Protein 5JGK (pdb70)

Structure (mmCIF, N/CA/C/O backbone):
data_5JGK
#
_entry.id   5JGK
#
_cell.length_a   48.748
_cell.length_b   109.301
_cell.length_c   59.856
_cell.angle_alpha   90.000
_cell.angle_beta   112.250
_cell.angle_gamma   90.000
#
_symmetry.space_group_name_H-M   'P 1 21 1'
#
loop_
_entity.id
_entity.type
_entity.pdbx_description
1 polymer 'UbiE/COQ5 family methyltransferase, putative'
2 non-polymer S-ADENOSYL-L-HOMOCYSTEINE
3 non-polymer 'SULFATE ION'
4 water water
#
loop_
_atom_site.group_PDB
_atom_site.id
_atom_site.type_symbol
_atom_site.label_atom_id
_atom_site.label_alt_id
_atom_site.label_comp_id
_atom_site.label_asym_id
_atom_site.label_entity_id
_atom_site.label_seq_id
_atom_site.pdbx_PDB_ins_code
_atom_site.Cartn_x
_atom_site.Cartn_y
_atom_site.Cartn_z
_atom_site.occupancy
_atom_site.B_iso_or_equiv
_atom_site.auth_seq_id
_atom_site.auth_comp_id
_atom_site.auth_asym_id
_atom_site.auth_atom_id
_atom_site.pdbx_PDB_model_num
ATOM 1 N N . ILE A 1 9 ? 22.871 45.803 -4.539 1.00 33.24 7 ILE A N 1
ATOM 2 C CA . ILE A 1 9 ? 22.088 44.898 -3.699 1.00 31.33 7 ILE A CA 1
ATOM 3 C C . ILE A 1 9 ? 21.535 43.751 -4.541 1.00 28.46 7 ILE A C 1
ATOM 4 O O . ILE A 1 9 ? 20.944 43.982 -5.597 1.00 29.89 7 ILE A O 1
ATOM 19 N N . GLN A 1 10 ? 21.705 42.519 -4.065 1.00 27.31 8 GLN A N 1
ATOM 20 C CA . GLN A 1 10 ? 21.242 41.343 -4.789 1.00 27.86 8 GLN A CA 1
ATOM 21 C C . GLN A 1 10 ? 19.859 40.896 -4.322 1.00 27.41 8 GLN A C 1
ATOM 22 O O . GLN A 1 10 ? 19.469 41.096 -3.171 1.00 29.76 8 GLN A O 1
ATOM 36 N N . ASN A 1 11 ? 19.122 40.281 -5.244 1.00 25.56 9 ASN A N 1
ATOM 37 C CA . ASN A 1 11 ? 17.922 39.520 -4.924 1.00 23.85 9 ASN A CA 1
ATOM 38 C C . ASN A 1 11 ? 18.320 38.056 -4.750 1.00 23.25 9 ASN A C 1
ATOM 39 O O . ASN A 1 11 ? 19.018 37.489 -5.601 1.00 23.48 9 ASN A O 1
ATOM 50 N N . MET A 1 12 ? 17.886 37.458 -3.634 1.00 23.30 10 MET A N 1
ATOM 51 C CA . MET A 1 12 ? 18.255 36.082 -3.293 1.00 23.12 10 MET A CA 1
ATOM 52 C C . MET A 1 12 ? 18.012 35.121 -4.454 1.00 21.94 10 MET A C 1
ATOM 53 O O . MET A 1 12 ? 18.842 34.252 -4.744 1.00 22.46 10 MET A O 1
ATOM 67 N N . PHE A 1 13 ? 16.883 35.268 -5.133 1.00 19.65 11 PHE A N 1
ATOM 68 C CA . PHE A 1 13 ? 16.489 34.329 -6.165 1.00 19.84 11 PHE A CA 1
ATOM 69 C C . PHE A 1 13 ? 17.359 34.414 -7.404 1.00 21.30 11 PHE A C 1
ATOM 70 O O . PHE A 1 13 ? 17.289 33.511 -8.246 1.00 21.76 11 PHE A O 1
ATOM 87 N N . GLN A 1 14 ? 18.185 35.449 -7.529 1.00 22.89 12 GLN A N 1
ATOM 88 C CA . GLN A 1 14 ? 19.032 35.609 -8.695 1.00 25.03 12 GLN A CA 1
ATOM 89 C C . GLN A 1 14 ? 20.464 35.159 -8.455 1.00 27.05 12 GLN A C 1
ATOM 90 O O . GLN A 1 14 ? 21.248 35.120 -9.407 1.00 31.19 12 GLN A O 1
ATOM 104 N N . THR A 1 15 ? 20.810 34.791 -7.224 1.00 27.50 13 THR A N 1
ATOM 105 C CA A THR A 1 15 ? 22.164 34.367 -6.909 0.49 30.10 13 THR A CA 1
ATOM 106 C CA B THR A 1 15 ? 22.167 34.367 -6.913 0.51 29.06 13 THR A CA 1
ATOM 107 C C . THR A 1 15 ? 22.396 32.942 -7.397 1.00 30.27 13 THR A C 1
ATOM 108 O O . THR A 1 15 ? 21.505 32.090 -7.319 1.00 31.18 13 THR A O 1
ATOM 127 N N . LYS A 1 16 ? 23.601 32.693 -7.915 1.00 33.16 14 LYS A N 1
ATOM 128 C CA . LYS A 1 16 ? 23.946 31.359 -8.395 1.00 33.88 14 LYS A CA 1
ATOM 129 C C . LYS A 1 16 ? 23.883 30.341 -7.264 1.00 33.28 14 LYS A C 1
ATOM 130 O O . LYS A 1 16 ? 23.404 29.218 -7.454 1.00 34.93 14 LYS A O 1
ATOM 134 N N . SER A 1 17 ? 24.340 30.723 -6.070 1.00 33.85 15 SER A N 1
ATOM 135 C CA . SER A 1 17 ? 24.321 29.798 -4.941 1.00 34.18 15 SER A CA 1
ATOM 136 C C . SER A 1 17 ? 22.908 29.296 -4.656 1.00 31.74 15 SER A C 1
ATOM 137 O O . SER A 1 17 ? 22.709 28.115 -4.349 1.00 32.60 15 SER A O 1
ATOM 141 N N . PHE A 1 18 ? 21.915 30.180 -4.749 1.00 28.04 16 PHE A N 1
ATOM 142 C CA . PHE A 1 18 ? 20.538 29.790 -4.464 1.00 25.33 16 PHE A CA 1
ATOM 143 C C . PHE A 1 18 ? 19.982 28.908 -5.576 1.00 24.60 16 PHE A C 1
ATOM 144 O O . PHE A 1 18 ? 19.422 27.833 -5.321 1.00 25.73 16 PHE A O 1
ATOM 161 N N . VAL A 1 19 ? 20.119 29.355 -6.820 1.00 24.94 17 VAL A N 1
ATOM 162 C CA . VAL A 1 19 ? 19.582 28.596 -7.945 1.00 26.28 17 VAL A CA 1
ATOM 163 C C . VAL A 1 19 ? 20.188 27.198 -7.984 1.00 24.94 17 VAL A C 1
ATOM 164 O O . VAL A 1 19 ? 19.500 26.211 -8.277 1.00 26.11 17 VAL A O 1
ATOM 177 N N . ASP A 1 20 ? 21.476 27.086 -7.659 1.00 26.43 18 ASP A N 1
ATOM 178 C CA . ASP A 1 20 ? 22.166 25.804 -7.771 1.00 28.92 18 ASP A CA 1
ATOM 179 C C . ASP A 1 20 ? 21.674 24.790 -6.748 1.00 29.17 18 ASP A C 1
ATOM 180 O O . ASP A 1 20 ? 21.775 23.583 -6.984 1.00 31.32 18 ASP A O 1
ATOM 189 N N . ARG A 1 21 ? 21.161 25.242 -5.609 1.00 25.40 19 ARG A N 1
ATOM 190 C CA . ARG A 1 21 ? 20.598 24.329 -4.625 1.00 24.22 19 ARG A CA 1
ATOM 191 C C . ARG A 1 21 ? 19.107 24.127 -4.800 1.00 22.50 19 ARG A C 1
ATOM 192 O O . ARG A 1 21 ? 18.537 23.259 -4.133 1.00 22.69 19 ARG A O 1
ATOM 213 N N . TYR A 1 22 ? 18.461 24.896 -5.679 1.00 22.33 20 TYR A N 1
ATOM 214 C CA . TYR A 1 22 ? 17.012 24.853 -5.738 1.00 21.40 20 TYR A CA 1
ATOM 215 C C . TYR A 1 22 ? 16.499 23.493 -6.178 1.00 21.46 20 TYR A C 1
ATOM 216 O O . TYR A 1 22 ? 15.378 23.132 -5.828 1.00 22.25 20 TYR A O 1
ATOM 234 N N . LYS A 1 23 ? 17.296 22.707 -6.900 1.00 21.91 21 LYS A N 1
ATOM 235 C CA . LYS A 1 23 ? 16.816 21.380 -7.260 1.00 22.41 21 LYS A CA 1
ATOM 236 C C . LYS A 1 23 ? 16.498 20.552 -6.025 1.00 21.18 21 LYS A C 1
ATOM 237 O O . LYS A 1 23 ? 15.596 19.710 -6.063 1.00 23.32 21 LYS A O 1
ATOM 256 N N . TYR A 1 24 ? 17.207 20.776 -4.914 1.00 19.85 22 TYR A N 1
ATOM 257 C CA . TYR A 1 24 ? 16.862 20.052 -3.689 1.00 19.53 22 TYR A CA 1
ATOM 258 C C . TYR A 1 24 ? 15.571 20.589 -3.088 1.00 19.96 22 TYR A C 1
ATOM 259 O O . TYR A 1 24 ? 14.717 19.815 -2.640 1.00 20.40 22 TYR A O 1
ATOM 277 N N . THR A 1 25 ? 15.386 21.906 -3.128 1.00 19.37 23 THR A N 1
ATOM 278 C CA . THR A 1 25 ? 14.162 22.509 -2.608 1.00 20.99 23 THR A CA 1
ATOM 279 C C . THR A 1 25 ? 12.953 22.154 -3.458 1.00 17.85 23 THR A C 1
ATOM 280 O O . THR A 1 25 ? 11.841 22.050 -2.931 1.00 18.64 23 THR A O 1
ATOM 291 N N . GLU A 1 26 ? 13.150 21.924 -4.755 1.00 17.83 24 GLU A N 1
ATOM 292 C CA . GLU A 1 26 ? 12.057 21.474 -5.600 1.00 17.26 24 GLU A CA 1
ATOM 293 C C . GLU A 1 26 ? 11.539 20.116 -5.161 1.00 17.07 24 GLU A C 1
ATOM 294 O O . GLU A 1 26 ? 10.414 19.761 -5.502 1.00 17.95 24 GLU A O 1
ATOM 306 N N . LYS A 1 27 ? 12.317 19.351 -4.390 1.00 18.31 25 LYS A N 1
ATOM 307 C CA . LYS A 1 27 ? 11.753 18.135 -3.813 1.00 21.22 25 LYS A CA 1
ATOM 308 C C . LYS A 1 27 ? 10.582 18.463 -2.895 1.00 19.86 25 LYS A C 1
ATOM 309 O O . LYS A 1 27 ? 9.685 17.634 -2.718 1.00 23.06 25 LYS A O 1
ATOM 328 N N . LEU A 1 28 ? 10.565 19.671 -2.318 1.00 17.36 26 LEU A N 1
ATOM 329 C CA . LEU A 1 28 ? 9.486 20.129 -1.448 1.00 16.85 26 LEU A CA 1
ATOM 330 C C . LEU A 1 28 ? 8.355 20.778 -2.247 1.00 15.43 26 LEU A C 1
ATOM 331 O O . LEU A 1 28 ? 7.193 20.406 -2.093 1.00 16.40 26 LEU A O 1
ATOM 347 N N . THR A 1 29 ? 8.659 21.773 -3.081 1.00 15.72 27 THR A N 1
ATOM 348 C CA . THR A 1 29 ? 7.596 22.389 -3.871 1.00 15.38 27 THR A CA 1
ATOM 349 C C . THR A 1 29 ? 7.010 21.407 -4.867 1.00 14.58 27 THR A C 1
ATOM 350 O O . THR A 1 29 ? 5.815 21.478 -5.182 1.00 14.78 27 THR A O 1
ATOM 361 N N . GLY A 1 30 ? 7.835 20.495 -5.384 1.00 15.08 28 GLY A N 1
ATOM 362 C CA . GLY A 1 30 ? 7.366 19.536 -6.352 1.00 16.01 28 GLY A CA 1
ATOM 363 C C . GLY A 1 30 ? 6.350 18.573 -5.791 1.00 16.78 28 GLY A C 1
ATOM 364 O O . GLY A 1 30 ? 5.640 17.922 -6.564 1.00 19.79 28 GLY A O 1
ATOM 368 N N . LEU A 1 31 ? 6.250 18.484 -4.460 1.00 17.02 29 LEU A N 1
ATOM 369 C CA . LEU A 1 31 ? 5.217 17.664 -3.842 1.00 17.00 29 LEU A CA 1
ATOM 370 C C . LEU A 1 31 ? 3.829 18.058 -4.296 1.00 15.96 29 LEU A C 1
ATOM 371 O O . LEU A 1 31 ? 2.908 17.241 -4.205 1.00 17.69 29 LEU A O 1
ATOM 387 N N . TYR A 1 32 ? 3.661 19.282 -4.780 1.00 12.83 30 TYR A N 1
ATOM 388 C CA . TYR A 1 32 ? 2.348 19.819 -5.109 1.00 11.66 30 TYR A CA 1
ATOM 389 C C . TYR A 1 32 ? 2.208 20.232 -6.567 1.00 10.56 30 TYR A C 1
ATOM 390 O O . TYR A 1 32 ? 1.193 20.818 -6.932 1.00 11.27 30 TYR A O 1
ATOM 408 N N . ALA A 1 33 ? 3.194 19.942 -7.417 1.00 11.46 31 ALA A N 1
ATOM 409 C CA . ALA A 1 33 ? 3.075 20.335 -8.812 1.00 11.14 31 ALA A CA 1
ATOM 410 C C . ALA A 1 33 ? 1.991 19.520 -9.510 1.00 11.51 31 ALA A C 1
ATOM 411 O O . ALA A 1 33 ? 1.177 20.067 -10.263 1.00 11.66 31 ALA A O 1
ATOM 418 N N . GLN A 1 34 ? 1.972 18.202 -9.287 1.00 10.85 32 GLN A N 1
ATOM 419 C CA . GLN A 1 34 ? 0.899 17.387 -9.846 1.00 11.25 32 GLN A CA 1
ATOM 420 C C . GLN A 1 34 ? -0.451 17.803 -9.287 1.00 10.56 32 GLN A C 1
ATOM 421 O O . GLN A 1 34 ? -1.433 17.895 -10.030 1.00 11.86 32 GLN A O 1
ATOM 435 N N . THR A 1 35 ? -0.510 18.079 -7.983 1.00 10.62 33 THR A N 1
ATOM 436 C CA . THR A 1 35 ? -1.752 18.517 -7.361 1.00 10.30 33 THR A CA 1
ATOM 437 C C . THR A 1 35 ? -2.287 19.749 -8.068 1.00 10.27 33 THR A C 1
ATOM 438 O O . THR A 1 35 ? -3.469 19.827 -8.405 1.00 11.49 33 THR A O 1
ATOM 449 N N . LEU A 1 36 ? -1.425 20.747 -8.276 1.00 10.85 34 LEU A N 1
ATOM 450 C CA . LEU A 1 36 ? -1.886 22.016 -8.823 1.00 10.64 34 LEU A CA 1
ATOM 451 C C . LEU A 1 36 ? -2.367 21.839 -10.260 1.00 11.28 34 LEU A C 1
ATOM 452 O O . LEU A 1 36 ? -3.424 22.359 -10.652 1.00 12.08 34 LEU A O 1
ATOM 468 N N . VAL A 1 37 ? -1.611 21.102 -11.062 1.00 11.15 35 VAL A N 1
ATOM 469 C CA . VAL A 1 37 ? -2.008 20.890 -12.450 1.00 11.54 35 VAL A CA 1
ATOM 470 C C . VAL A 1 37 ? -3.324 20.129 -12.509 1.00 11.81 35 VAL A C 1
ATOM 471 O O . VAL A 1 37 ? -4.242 20.500 -13.247 1.00 13.38 35 VAL A O 1
ATOM 484 N N . ASP A 1 38 ? -3.448 19.055 -11.725 1.00 11.88 36 ASP A N 1
ATOM 485 C CA . ASP A 1 38 ? -4.676 18.268 -11.795 1.00 13.15 36 ASP A CA 1
ATOM 486 C C . ASP A 1 38 ? -5.881 19.038 -11.245 1.00 13.86 36 ASP A C 1
ATOM 487 O O . ASP A 1 38 ? -6.961 19.006 -11.839 1.00 16.01 36 ASP A O 1
ATOM 496 N N . TYR A 1 39 ? -5.713 19.794 -10.155 1.00 12.49 37 TYR A N 1
ATOM 497 C CA . TYR A 1 39 ? -6.859 20.516 -9.600 1.00 12.99 37 TYR A CA 1
ATOM 498 C C . TYR A 1 39 ? -7.300 21.662 -10.511 1.00 13.99 37 TYR A C 1
ATOM 499 O O . TYR A 1 39 ? -8.448 22.109 -10.427 1.00 17.30 37 TYR A O 1
ATOM 517 N N . SER A 1 40 ? -6.399 22.189 -11.342 1.00 13.92 38 SER A N 1
ATOM 518 C CA . SER A 1 40 ? -6.741 23.312 -12.215 1.00 14.12 38 SER A CA 1
ATOM 519 C C . SER A 1 40 ? -7.734 22.930 -13.300 1.00 15.45 38 SER A C 1
ATOM 520 O O . SER A 1 40 ? -8.401 23.819 -13.841 1.00 18.45 38 SER A O 1
ATOM 528 N N . GLY A 1 41 ? -7.839 21.643 -13.636 1.00 16.91 39 GLY A N 1
ATOM 529 C CA . GLY A 1 41 ? -8.674 21.188 -14.726 1.00 19.31 39 GLY A CA 1
ATOM 530 C C . GLY A 1 41 ? -8.072 21.346 -16.101 1.00 19.72 39 GLY A C 1
ATOM 531 O O . GLY A 1 41 ? -8.739 21.030 -17.087 1.00 21.77 39 GLY A O 1
ATOM 535 N N . VAL A 1 42 ? -6.819 21.786 -16.202 1.00 18.37 40 VAL A N 1
ATOM 536 C CA . VAL A 1 42 ? -6.219 22.083 -17.501 1.00 18.32 40 VAL A CA 1
ATOM 537 C C . VAL A 1 42 ? -6.214 20.874 -18.421 1.00 20.83 40 VAL A C 1
ATOM 538 O O . VAL A 1 42 ? -6.308 21.028 -19.642 1.00 23.47 40 VAL A O 1
ATOM 551 N N . ALA A 1 43 ? -6.129 19.664 -17.872 1.00 21.33 41 ALA A N 1
ATOM 552 C CA . ALA A 1 43 ? -6.136 18.461 -18.697 1.00 24.57 41 ALA A CA 1
ATOM 553 C C . ALA A 1 43 ? -7.527 18.051 -19.163 1.00 27.72 41 ALA A C 1
ATOM 554 O O . ALA A 1 43 ? -7.634 17.163 -20.019 1.00 33.29 41 ALA A O 1
ATOM 561 N N . ASN A 1 44 ? -8.585 18.646 -18.613 1.00 29.32 42 ASN A N 1
ATOM 562 C CA . ASN A 1 44 ? -9.958 18.275 -18.929 1.00 33.92 42 ASN A CA 1
ATOM 563 C C . ASN A 1 44 ? -10.774 19.422 -19.508 1.00 34.66 42 ASN A C 1
ATOM 564 O O . ASN A 1 44 ? -11.939 19.215 -19.867 1.00 38.39 42 ASN A O 1
ATOM 575 N N . THR A 1 45 ? -10.195 20.608 -19.635 1.00 35.00 43 THR A N 1
ATOM 576 C CA . THR A 1 45 ? -10.958 21.822 -19.886 1.00 36.07 43 THR A CA 1
ATOM 577 C C . THR A 1 45 ? -11.521 21.862 -21.304 1.00 38.40 43 THR A C 1
ATOM 578 O O . THR A 1 45 ? -11.068 21.157 -22.212 1.00 39.07 43 THR A O 1
ATOM 589 N N . SER A 1 46 ? -12.537 22.711 -21.476 1.00 38.42 44 SER A N 1
ATOM 590 C CA . SER A 1 46 ? -13.098 23.032 -22.781 1.00 40.08 44 SER A CA 1
ATOM 591 C C . SER A 1 46 ? -12.448 24.252 -23.421 1.00 39.44 44 SER A C 1
ATOM 592 O O . SER A 1 46 ? -12.724 24.533 -24.593 1.00 37.85 44 SER A O 1
ATOM 596 N N . GLN A 1 47 ? -11.617 24.991 -22.686 1.00 38.71 45 GLN A N 1
ATOM 597 C CA . GLN A 1 47 ? -10.846 26.069 -23.292 1.00 37.13 45 GLN A CA 1
ATOM 598 C C . GLN A 1 47 ? -9.877 25.481 -24.312 1.00 38.00 45 GLN A C 1
ATOM 599 O O . GLN A 1 47 ? -9.147 24.530 -24.018 1.00 39.77 45 GLN A O 1
ATOM 613 N N . LYS A 1 48 ? -9.866 26.047 -25.514 1.00 37.44 46 LYS A N 1
ATOM 614 C CA . LYS A 1 48 ? -8.934 25.602 -26.547 1.00 36.43 46 LYS A CA 1
ATOM 615 C C . LYS A 1 48 ? -8.671 26.746 -27.524 1.00 33.96 46 LYS A C 1
ATOM 616 O O . LYS A 1 48 ? -9.588 27.509 -27.840 1.00 34.98 46 LYS A O 1
ATOM 620 N N . PRO A 1 49 ? -7.411 26.919 -27.962 1.00 29.67 47 PRO A N 1
ATOM 621 C CA . PRO A 1 49 ? -6.188 26.254 -27.505 1.00 27.62 47 PRO A CA 1
ATOM 622 C C . PRO A 1 49 ? -5.798 26.729 -26.112 1.00 24.86 47 PRO A C 1
ATOM 623 O O . PRO A 1 49 ? -6.269 27.761 -25.633 1.00 26.36 47 PRO A O 1
ATOM 634 N N . LEU A 1 50 ? -4.940 25.958 -25.461 1.00 22.95 48 LEU A N 1
ATOM 635 C CA . LEU A 1 50 ? -4.449 26.331 -24.147 1.00 22.24 48 LEU A CA 1
ATOM 636 C C . LEU A 1 50 ? -3.344 27.364 -24.303 1.00 23.40 48 LEU A C 1
ATOM 637 O O . LEU A 1 50 ? -2.415 27.178 -25.093 1.00 26.86 48 LEU A O 1
ATOM 653 N N . ILE A 1 51 ? -3.425 28.436 -23.523 1.00 20.08 49 ILE A N 1
ATOM 654 C CA . ILE A 1 51 ? -2.398 29.475 -23.493 1.00 19.32 49 ILE A CA 1
ATOM 655 C C . ILE A 1 51 ? -2.040 29.640 -22.026 1.00 18.37 49 ILE A C 1
ATOM 656 O O . ILE A 1 51 ? -2.835 30.177 -21.248 1.00 18.68 49 ILE A O 1
ATOM 672 N N . VAL A 1 52 ? -0.866 29.151 -21.639 1.00 18.50 50 VAL A N 1
ATOM 673 C CA . VAL A 1 52 ? -0.562 28.882 -20.237 1.00 16.94 50 VAL A CA 1
ATOM 674 C C . VAL A 1 52 ? 0.669 29.667 -19.813 1.00 15.73 50 VAL A C 1
ATOM 675 O O . VAL A 1 52 ? 1.686 29.668 -20.517 1.00 17.69 50 VAL A O 1
ATOM 688 N N . LEU A 1 53 ? 0.583 30.296 -18.639 1.00 15.60 51 LEU A N 1
ATOM 689 C CA . LEU A 1 53 ? 1.721 30.917 -17.976 1.00 15.44 51 LEU A CA 1
ATOM 690 C C . LEU A 1 53 ? 2.026 30.133 -16.703 1.00 15.43 51 LEU A C 1
ATOM 691 O O . LEU A 1 53 ? 1.154 29.979 -15.835 1.00 14.40 51 LEU A O 1
ATOM 707 N N . ASP A 1 54 ? 3.256 29.632 -16.604 1.00 14.41 52 ASP A N 1
ATOM 708 C CA . ASP A 1 54 ? 3.836 29.150 -15.348 1.00 13.90 52 ASP A CA 1
ATOM 709 C C . ASP A 1 54 ? 4.567 30.362 -14.764 1.00 14.33 52 ASP A C 1
ATOM 710 O O . ASP A 1 54 ? 5.678 30.692 -15.177 1.00 15.78 52 ASP A O 1
ATOM 719 N N . ASN A 1 55 ? 3.906 31.051 -13.835 1.00 13.54 53 ASN A N 1
ATOM 720 C CA . ASN A 1 55 ? 4.334 32.345 -13.306 1.00 14.07 53 ASN A CA 1
ATOM 721 C C . ASN A 1 55 ? 5.168 32.077 -12.059 1.00 13.17 53 ASN A C 1
ATOM 722 O O . ASN A 1 55 ? 4.749 31.318 -11.196 1.00 14.79 53 ASN A O 1
ATOM 733 N N . ALA A 1 56 ? 6.367 32.636 -12.001 1.00 13.60 54 ALA A N 1
ATOM 734 C CA . ALA A 1 56 ? 7.329 32.337 -10.949 1.00 14.03 54 ALA A CA 1
ATOM 735 C C . ALA A 1 56 ? 7.680 30.855 -11.014 1.00 14.48 54 ALA A C 1
ATOM 736 O O . ALA A 1 56 ? 7.639 30.132 -10.022 1.00 13.64 54 ALA A O 1
ATOM 743 N N . CYS A 1 57 ? 8.060 30.423 -12.213 1.00 13.58 55 CYS A N 1
ATOM 744 C CA . CYS A 1 57 ? 8.171 29.009 -12.537 1.00 13.25 55 CYS A CA 1
ATOM 745 C C . CYS A 1 57 ? 9.345 28.312 -11.873 1.00 12.59 55 CYS A C 1
ATOM 746 O O . CYS A 1 57 ? 9.357 27.078 -11.841 1.00 12.86 55 CYS A O 1
ATOM 754 N N . GLY A 1 58 ? 10.320 29.042 -11.358 1.00 14.61 56 GLY A N 1
ATOM 755 C CA . GLY A 1 58 ? 11.444 28.402 -10.697 1.00 14.76 56 GLY A CA 1
ATOM 756 C C . GLY A 1 58 ? 12.284 27.662 -11.709 1.00 15.17 56 GLY A C 1
ATOM 757 O O . GLY A 1 58 ? 12.716 28.235 -12.712 1.00 16.63 56 GLY A O 1
ATOM 761 N N . ILE A 1 59 ? 12.553 26.388 -11.441 1.00 14.56 57 ILE A N 1
ATOM 762 C CA . ILE A 1 59 ? 13.256 25.545 -12.390 1.00 15.50 57 ILE A CA 1
ATOM 763 C C . ILE A 1 59 ? 12.283 24.673 -13.182 1.00 16.01 57 ILE A C 1
ATOM 764 O O . ILE A 1 59 ? 12.701 23.752 -13.874 1.00 17.24 57 ILE A O 1
ATOM 780 N N . GLY A 1 60 ? 10.997 24.996 -13.133 1.00 15.49 58 GLY A N 1
ATOM 781 C CA . GLY A 1 60 ? 10.026 24.444 -14.040 1.00 15.01 58 GLY A CA 1
ATOM 782 C C . GLY A 1 60 ? 9.147 23.342 -13.504 1.00 14.52 58 GLY A C 1
ATOM 783 O O . GLY A 1 60 ? 8.661 22.542 -14.294 1.00 15.70 58 GLY A O 1
ATOM 787 N N . ALA A 1 61 ? 8.892 23.292 -12.201 1.00 13.93 59 ALA A N 1
ATOM 788 C CA . ALA A 1 61 ? 8.129 22.173 -11.647 1.00 14.69 59 ALA A CA 1
ATOM 789 C C . ALA A 1 61 ? 6.769 22.002 -12.329 1.00 13.62 59 ALA A C 1
ATOM 790 O O . ALA A 1 61 ? 6.385 20.894 -12.718 1.00 13.88 59 ALA A O 1
ATOM 797 N N . VAL A 1 62 ? 5.995 23.073 -12.427 1.00 13.13 60 VAL A N 1
ATOM 798 C CA . VAL A 1 62 ? 4.666 22.977 -13.024 1.00 12.88 60 VAL A CA 1
ATOM 799 C C . VAL A 1 62 ? 4.759 22.705 -14.518 1.00 12.94 60 VAL A C 1
ATOM 800 O O . VAL A 1 62 ? 4.035 21.856 -15.059 1.00 13.36 60 VAL A O 1
ATOM 813 N N . SER A 1 63 ? 5.640 23.430 -15.210 1.00 12.44 61 SER A N 1
ATOM 814 C CA . SER A 1 63 ? 5.799 23.235 -16.641 1.00 13.07 61 SER A CA 1
ATOM 815 C C . SER A 1 63 ? 6.151 21.790 -16.962 1.00 13.55 61 SER A C 1
ATOM 816 O O . SER A 1 63 ? 5.673 21.233 -17.953 1.00 14.59 61 SER A O 1
ATOM 824 N N . SER A 1 64 ? 7.006 21.173 -16.151 1.00 13.77 62 SER A N 1
ATOM 825 C CA . SER A 1 64 ? 7.371 19.783 -16.388 1.00 13.76 62 SER A CA 1
ATOM 826 C C . SER A 1 64 ? 6.153 18.876 -16.267 1.00 13.86 62 SER A C 1
ATOM 827 O O . SER A 1 64 ? 5.917 18.014 -17.119 1.00 15.64 62 SER A O 1
ATOM 835 N N . VAL A 1 65 ? 5.370 19.048 -15.204 1.00 13.13 63 VAL A N 1
ATOM 836 C CA . VAL A 1 65 ? 4.150 18.257 -15.043 1.00 13.83 63 VAL A CA 1
ATOM 837 C C . VAL A 1 65 ? 3.195 18.496 -16.208 1.00 14.67 63 VAL A C 1
ATOM 838 O O . VAL A 1 65 ? 2.613 17.543 -16.743 1.00 15.13 63 VAL A O 1
ATOM 851 N N . LEU A 1 66 ? 3.014 19.762 -16.621 1.00 13.08 64 LEU A N 1
ATOM 852 C CA . LEU A 1 66 ? 2.106 20.032 -17.734 1.00 14.36 64 LEU A CA 1
ATOM 853 C C . LEU A 1 66 ? 2.526 19.272 -18.983 1.00 15.87 64 LEU A C 1
ATOM 854 O O . LEU A 1 66 ? 1.694 18.663 -19.664 1.00 16.22 64 LEU A O 1
ATOM 870 N N . ASN A 1 67 ? 3.824 19.269 -19.285 1.00 16.16 65 ASN A N 1
ATOM 871 C CA . ASN A 1 67 ? 4.290 18.591 -20.477 1.00 19.11 65 ASN A CA 1
ATOM 872 C C . ASN A 1 67 ? 4.152 17.078 -20.386 1.00 18.54 65 ASN A C 1
ATOM 873 O O . ASN A 1 67 ? 4.087 16.422 -21.426 1.00 21.01 65 ASN A O 1
ATOM 884 N N . HIS A 1 68 ? 4.087 16.505 -19.184 1.00 18.12 66 HIS A N 1
ATOM 885 C CA A HIS A 1 68 ? 3.898 15.067 -19.035 0.44 20.04 66 HIS A CA 1
ATOM 886 C CA B HIS A 1 68 ? 3.896 15.068 -19.038 0.56 19.27 66 HIS A CA 1
ATOM 887 C C . HIS A 1 68 ? 2.436 14.674 -18.874 1.00 21.82 66 HIS A C 1
ATOM 888 O O . HIS A 1 68 ? 2.098 13.504 -19.073 1.00 28.21 66 HIS A O 1
ATOM 913 N N . THR A 1 69 ? 1.569 15.613 -18.531 1.00 21.83 67 THR A N 1
ATOM 914 C CA . THR A 1 69 ? 0.172 15.335 -18.243 1.00 24.81 67 THR A CA 1
ATOM 915 C C . THR A 1 69 ? -0.757 15.635 -19.412 1.00 29.39 67 THR A C 1
ATOM 916 O O . THR A 1 69 ? -1.756 14.932 -19.584 1.00 32.59 67 THR A O 1
ATOM 927 N N . LEU A 1 70 ? -0.443 16.637 -20.233 1.00 28.90 68 LEU A N 1
ATOM 928 C CA . LEU A 1 70 ? -1.341 17.065 -21.302 1.00 28.85 68 LEU A CA 1
ATOM 929 C C . LEU A 1 70 ? -1.282 16.146 -22.528 1.00 34.33 68 LEU A C 1
ATOM 930 O O . LEU A 1 70 ? -0.230 15.603 -22.875 1.00 37.12 68 LEU A O 1
ATOM 946 N N . GLN A 1 71 ? -2.426 16.019 -23.211 1.00 36.85 69 GLN A N 1
ATOM 947 C CA . GLN A 1 71 ? -2.512 15.242 -24.447 1.00 36.14 69 GLN A CA 1
ATOM 948 C C . GLN A 1 71 ? -1.615 15.824 -25.541 1.00 35.43 69 GLN A C 1
ATOM 949 O O . GLN A 1 71 ? -1.423 17.036 -25.642 1.00 34.36 69 GLN A O 1
ATOM 963 N N . ASP A 1 72 ? -1.116 14.947 -26.420 1.00 37.84 70 ASP A N 1
ATOM 964 C CA . ASP A 1 72 ? -0.301 15.415 -27.542 1.00 36.17 70 ASP A CA 1
ATOM 965 C C . ASP A 1 72 ? -1.077 16.383 -28.428 1.00 35.00 70 ASP A C 1
ATOM 966 O O . ASP A 1 72 ? -0.534 17.407 -28.870 1.00 35.36 70 ASP A O 1
ATOM 975 N N . GLU A 1 73 ? -2.355 16.091 -28.677 1.00 35.73 71 GLU A N 1
ATOM 976 C CA . GLU A 1 73 ? -3.174 16.971 -29.503 1.00 34.11 71 GLU A CA 1
ATOM 977 C C . GLU A 1 73 ? -3.234 18.371 -28.913 1.00 33.62 71 GLU A C 1
ATOM 978 O O . GLU A 1 73 ? -3.131 19.366 -29.639 1.00 35.33 71 GLU A O 1
ATOM 982 N N . ALA A 1 74 ? -3.381 18.471 -27.590 1.00 30.95 72 ALA A N 1
ATOM 983 C CA . ALA A 1 74 ? -3.462 19.783 -26.968 1.00 28.04 72 ALA A CA 1
ATOM 984 C C . ALA A 1 74 ? -2.126 20.508 -27.025 1.00 26.02 72 ALA A C 1
ATOM 985 O O . ALA A 1 74 ? -2.094 21.734 -27.149 1.00 26.41 72 ALA A O 1
ATOM 992 N N . LYS A 1 75 ? -1.017 19.777 -26.931 1.00 24.56 73 LYS A N 1
ATOM 993 C CA . LYS A 1 75 ? 0.284 20.421 -27.010 1.00 24.92 73 LYS A CA 1
ATOM 994 C C . LYS A 1 75 ? 0.622 20.874 -28.432 1.00 25.09 73 LYS A C 1
ATOM 995 O O . LYS A 1 75 ? 1.469 21.763 -28.606 1.00 25.36 73 LYS A O 1
ATOM 1014 N N . LYS A 1 76 ? -0.063 20.338 -29.447 1.00 25.33 74 LYS A N 1
ATOM 1015 C CA . LYS A 1 76 ? 0.170 20.784 -30.820 1.00 26.95 74 LYS A CA 1
ATOM 1016 C C . LYS A 1 76 ? -0.222 22.243 -31.006 1.00 26.55 74 LYS A C 1
ATOM 1017 O O . LYS A 1 76 ? 0.420 22.965 -31.781 1.00 27.70 74 LYS A O 1
ATOM 1021 N N . THR A 1 77 ? -1.269 22.699 -30.314 1.00 25.49 75 THR A N 1
ATOM 1022 C CA . THR A 1 77 ? -1.748 24.064 -30.473 1.00 24.75 75 THR A CA 1
ATOM 1023 C C . THR A 1 77 ? -1.513 24.951 -29.260 1.00 23.42 75 THR A C 1
ATOM 1024 O O . THR A 1 77 ? -1.791 26.150 -29.344 1.00 26.69 75 THR A O 1
ATOM 1035 N N . TRP A 1 78 ? -1.014 24.423 -28.146 1.00 21.16 76 TRP A N 1
ATOM 1036 C CA . TRP A 1 78 ? -0.863 25.299 -26.993 1.00 20.10 76 TRP A CA 1
ATOM 1037 C C . TRP A 1 78 ? 0.386 26.162 -27.119 1.00 21.71 76 TRP A C 1
ATOM 1038 O O . TRP A 1 78 ? 1.243 25.958 -27.982 1.00 22.90 76 TRP A O 1
ATOM 1059 N N . LYS A 1 79 ? 0.475 27.144 -26.229 1.00 21.81 77 LYS A N 1
ATOM 1060 C CA . LYS A 1 79 ? 1.704 27.883 -26.012 1.00 22.85 77 LYS A CA 1
ATOM 1061 C C . LYS A 1 79 ? 1.916 27.968 -24.515 1.00 20.18 77 LYS A C 1
ATOM 1062 O O . LYS A 1 79 ? 1.029 28.411 -23.774 1.00 21.18 77 LYS A O 1
ATOM 1081 N N . LEU A 1 80 ? 3.084 27.540 -24.072 1.00 18.56 78 LEU A N 1
ATOM 1082 C CA . LEU A 1 80 ? 3.452 27.602 -22.668 1.00 18.66 78 LEU A CA 1
ATOM 1083 C C . LEU A 1 80 ? 4.534 28.651 -22.508 1.00 18.71 78 LEU A C 1
ATOM 1084 O O . LEU A 1 80 ? 5.556 28.595 -23.201 1.00 20.19 78 LEU A O 1
ATOM 1100 N N . THR A 1 81 ? 4.315 29.582 -21.580 1.00 18.27 79 THR A N 1
ATOM 1101 C CA . THR A 1 81 ? 5.323 30.551 -21.183 1.00 19.83 79 THR A CA 1
ATOM 1102 C C . THR A 1 81 ? 5.774 30.208 -19.776 1.00 16.95 79 THR A C 1
ATOM 1103 O O . THR A 1 81 ? 4.959 30.149 -18.849 1.00 16.73 79 THR A O 1
ATOM 1114 N N . CYS A 1 82 ? 7.061 29.992 -19.620 1.00 18.95 80 CYS A N 1
ATOM 1115 C CA . CYS A 1 82 ? 7.657 29.740 -18.321 1.00 18.51 80 CYS A CA 1
ATOM 1116 C C . CYS A 1 82 ? 8.285 31.055 -17.890 1.00 17.31 80 CYS A C 1
ATOM 1117 O O . CYS A 1 82 ? 9.314 31.462 -18.435 1.00 19.05 80 CYS A O 1
ATOM 1125 N N . GLY A 1 83 ? 7.641 31.734 -16.954 1.00 15.86 81 GLY A N 1
ATOM 1126 C CA . GLY A 1 83 ? 8.051 33.067 -16.529 1.00 16.02 81 GLY A CA 1
ATOM 1127 C C . GLY A 1 83 ? 8.689 33.045 -15.151 1.00 14.94 81 GLY A C 1
ATOM 1128 O O . GLY A 1 83 ? 8.240 32.325 -14.261 1.00 15.47 81 GLY A O 1
ATOM 1132 N N . ASP A 1 84 ? 9.706 33.876 -14.965 1.00 16.20 82 ASP A N 1
ATOM 1133 C CA . ASP A 1 84 ? 10.295 34.058 -13.647 1.00 16.18 82 ASP A CA 1
ATOM 1134 C C . ASP A 1 84 ? 11.040 35.383 -13.657 1.00 16.91 82 ASP A C 1
ATOM 1135 O O . ASP A 1 84 ? 11.396 35.896 -14.713 1.00 19.17 82 ASP A O 1
ATOM 1144 N N . LEU A 1 85 ? 11.252 35.938 -12.464 1.00 16.56 83 LEU A N 1
ATOM 1145 C CA . LEU A 1 85 ? 12.071 37.136 -12.343 1.00 18.91 83 LEU A CA 1
ATOM 1146 C C . LEU A 1 85 ? 13.560 36.836 -12.458 1.00 18.39 83 LEU A C 1
ATOM 1147 O O . LEU A 1 85 ? 14.340 37.735 -12.788 1.00 20.57 83 LEU A O 1
ATOM 1163 N N . SER A 1 86 ? 13.977 35.605 -12.171 1.00 18.02 84 SER A N 1
ATOM 1164 C CA . SER A 1 86 ? 15.390 35.278 -12.035 1.00 19.62 84 SER A CA 1
ATOM 1165 C C . SER A 1 86 ? 15.939 34.751 -13.352 1.00 20.78 84 SER A C 1
ATOM 1166 O O . SER A 1 86 ? 15.480 33.722 -13.850 1.00 20.16 84 SER A O 1
ATOM 1174 N N . GLU A 1 87 ? 16.945 35.433 -13.891 1.00 21.96 85 GLU A N 1
ATOM 1175 C CA . GLU A 1 87 ? 17.603 34.926 -15.086 1.00 23.39 85 GLU A CA 1
ATOM 1176 C C . GLU A 1 87 ? 18.239 33.570 -14.820 1.00 22.14 85 GLU A C 1
ATOM 1177 O O . GLU A 1 87 ? 18.210 32.685 -15.680 1.00 24.79 85 GLU A O 1
ATOM 1189 N N . GLY A 1 88 ? 18.805 33.378 -13.628 1.00 23.20 86 GLY A N 1
ATOM 1190 C CA . GLY A 1 88 ? 19.415 32.095 -13.316 1.00 24.78 86 GLY A CA 1
ATOM 1191 C C . GLY A 1 88 ? 18.409 30.957 -13.267 1.00 25.98 86 GLY A C 1
ATOM 1192 O O . GLY A 1 88 ? 18.681 29.854 -13.753 1.00 25.52 86 GLY A O 1
ATOM 1196 N N . MET A 1 89 ? 17.241 31.201 -12.664 1.00 23.34 87 MET A N 1
ATOM 1197 C CA . MET A 1 89 ? 16.180 30.200 -12.675 1.00 23.19 87 MET A CA 1
ATOM 1198 C C . MET A 1 89 ? 15.789 29.843 -14.097 1.00 23.43 87 MET A C 1
ATOM 1199 O O . MET A 1 89 ? 15.572 28.671 -14.410 1.00 23.19 87 MET A O 1
ATOM 1213 N N . LEU A 1 90 ? 15.680 30.845 -14.975 1.00 22.80 88 LEU A N 1
ATOM 1214 C CA . LEU A 1 90 ? 15.250 30.567 -16.338 1.00 23.39 88 LEU A CA 1
ATOM 1215 C C . LEU A 1 90 ? 16.312 29.822 -17.126 1.00 24.87 88 LEU A C 1
ATOM 1216 O O . LEU A 1 90 ? 15.973 28.993 -17.974 1.00 25.64 88 LEU A O 1
ATOM 1232 N N . GLU A 1 91 ? 17.593 30.097 -16.875 1.00 26.24 89 GLU A N 1
ATOM 1233 C CA . GLU A 1 91 ? 18.646 29.332 -17.539 1.00 27.90 89 GLU A CA 1
ATOM 1234 C C . GLU A 1 91 ? 18.507 27.846 -17.226 1.00 27.48 89 GLU A C 1
ATOM 1235 O O . GLU A 1 91 ? 18.629 26.991 -18.115 1.00 28.25 89 GLU A O 1
ATOM 1247 N N . THR A 1 92 ? 18.237 27.522 -15.962 1.00 26.11 90 THR A N 1
ATOM 1248 C CA . THR A 1 92 ? 18.010 26.131 -15.581 1.00 24.54 90 THR A CA 1
ATOM 1249 C C . THR A 1 92 ? 16.742 25.582 -16.224 1.00 22.57 90 THR A C 1
ATOM 1250 O O . THR A 1 92 ? 16.736 24.457 -16.739 1.00 23.19 90 THR A O 1
ATOM 1261 N N . THR A 1 93 ? 15.655 26.356 -16.200 1.00 20.98 91 THR A N 1
ATOM 1262 C CA . THR A 1 93 ? 14.416 25.915 -16.833 1.00 20.57 91 THR A CA 1
ATOM 1263 C C . THR A 1 93 ? 14.624 25.656 -18.320 1.00 21.25 91 THR A C 1
ATOM 1264 O O . THR A 1 93 ? 14.085 24.688 -18.868 1.00 22.51 91 THR A O 1
ATOM 1275 N N . LYS A 1 94 ? 15.414 26.505 -18.986 1.00 23.85 92 LYS A N 1
ATOM 1276 C CA . LYS A 1 94 ? 15.636 26.351 -20.419 1.00 25.90 92 LYS A CA 1
ATOM 1277 C C . LYS A 1 94 ? 16.362 25.047 -20.722 1.00 26.11 92 LYS A C 1
ATOM 1278 O O . LYS A 1 94 ? 16.060 24.376 -21.715 1.00 26.38 92 LYS A O 1
ATOM 1297 N N . ARG A 1 95 ? 17.326 24.669 -19.883 1.00 26.62 93 ARG A N 1
ATOM 1298 C CA . ARG A 1 95 ? 17.977 23.377 -20.069 1.00 28.51 93 ARG A CA 1
ATOM 1299 C C . ARG A 1 95 ? 16.989 22.237 -19.865 1.00 26.62 93 ARG A C 1
ATOM 1300 O O . ARG A 1 95 ? 17.037 21.233 -20.583 1.00 27.93 93 ARG A O 1
ATOM 1321 N N . ARG A 1 96 ? 16.082 22.374 -18.895 1.00 23.57 94 ARG A N 1
ATOM 1322 C CA . ARG A 1 96 ? 15.092 21.330 -18.643 1.00 22.03 94 ARG A CA 1
ATOM 1323 C C . ARG A 1 96 ? 14.092 21.233 -19.792 1.00 21.36 94 ARG A C 1
ATOM 1324 O O . ARG A 1 96 ? 13.692 20.134 -20.195 1.00 21.08 94 ARG A O 1
ATOM 1345 N N . LEU A 1 97 ? 13.685 22.380 -20.330 1.00 21.47 95 LEU A N 1
ATOM 1346 C CA . LEU A 1 97 ? 12.816 22.419 -21.500 1.00 20.89 95 LEU A CA 1
ATOM 1347 C C . LEU A 1 97 ? 13.419 21.610 -22.638 1.00 23.98 95 LEU A C 1
ATOM 1348 O O . LEU A 1 97 ? 12.742 20.798 -23.286 1.00 23.58 95 LEU A O 1
ATOM 1364 N N . GLN A 1 98 ? 14.709 21.811 -22.881 1.00 26.10 96 GLN A N 1
ATOM 1365 C CA . GLN A 1 98 ? 15.385 21.082 -23.946 1.00 26.69 96 GLN A CA 1
ATOM 1366 C C . GLN A 1 98 ? 15.515 19.600 -23.602 1.00 26.48 96 GLN A C 1
ATOM 1367 O O . GLN A 1 98 ? 15.171 18.735 -24.415 1.00 28.79 96 GLN A O 1
ATOM 1381 N N . ASP A 1 99 ? 15.959 19.288 -22.381 1.00 27.68 97 ASP A N 1
ATOM 1382 C CA . ASP A 1 99 ? 16.214 17.897 -22.001 1.00 26.64 97 ASP A CA 1
ATOM 1383 C C . ASP A 1 99 ? 14.941 17.061 -22.000 1.00 26.75 97 ASP A C 1
ATOM 1384 O O . ASP A 1 99 ? 14.954 15.897 -22.419 1.00 29.57 97 ASP A O 1
ATOM 1393 N N . GLU A 1 100 ? 13.846 17.612 -21.483 1.00 25.22 98 GLU A N 1
ATOM 1394 C CA . GLU A 1 100 ? 12.585 16.891 -21.401 1.00 23.89 98 GLU A CA 1
ATOM 1395 C C . GLU A 1 100 ? 11.759 17.006 -22.674 1.00 24.46 98 GLU A C 1
ATOM 1396 O O . GLU A 1 100 ? 10.707 16.365 -22.775 1.00 24.44 98 GLU A O 1
ATOM 1408 N N . GLY A 1 101 ? 12.203 17.806 -23.636 1.00 24.78 99 GLY A N 1
ATOM 1409 C CA . GLY A 1 101 ? 11.503 17.930 -24.902 1.00 24.70 99 GLY A CA 1
ATOM 1410 C C . GLY A 1 101 ? 10.138 18.583 -24.811 1.00 24.87 99 GLY A C 1
ATOM 1411 O O . GLY A 1 101 ? 9.203 18.146 -25.492 1.00 26.53 99 GLY A O 1
ATOM 1415 N N . TRP A 1 102 ? 9.995 19.627 -23.999 1.00 23.67 100 TRP A N 1
ATOM 1416 C CA . TRP A 1 102 ? 8.720 20.327 -23.956 1.00 21.61 100 TRP A CA 1
ATOM 1417 C C . TRP A 1 102 ? 8.409 20.886 -25.335 1.00 23.09 100 TRP A C 1
ATOM 1418 O O . TRP A 1 102 ? 9.303 21.322 -26.068 1.00 26.57 100 TRP A O 1
ATOM 1439 N N . VAL A 1 103 ? 7.130 20.899 -25.692 1.00 23.90 101 VAL A N 1
ATOM 1440 C CA A VAL A 1 103 ? 6.698 21.359 -27.008 0.75 23.89 101 VAL A CA 1
ATOM 1441 C CA B VAL A 1 103 ? 6.697 21.357 -27.007 0.25 24.99 101 VAL A CA 1
ATOM 1442 C C . VAL A 1 103 ? 5.998 22.706 -26.879 1.00 24.20 101 VAL A C 1
ATOM 1443 O O . VAL A 1 103 ? 5.209 22.933 -25.954 1.00 23.86 101 VAL A O 1
ATOM 1467 N N . ASN A 1 104 ? 6.297 23.602 -27.818 1.00 24.56 102 ASN A N 1
ATOM 1468 C CA . ASN A 1 104 ? 5.682 24.924 -27.896 1.00 24.61 102 ASN A CA 1
ATOM 1469 C C . ASN A 1 104 ? 5.814 25.682 -26.579 1.00 22.42 102 ASN A C 1
ATOM 1470 O O . ASN A 1 104 ? 4.873 26.322 -26.116 1.00 23.96 102 ASN A O 1
ATOM 1481 N N . ALA A 1 105 ? 7.015 25.640 -26.004 1.00 23.27 103 ALA A N 1
ATOM 1482 C CA . ALA A 1 105 ? 7.306 26.293 -24.733 1.00 21.44 103 ALA A CA 1
ATOM 1483 C C . ALA A 1 105 ? 8.443 27.290 -24.904 1.00 22.79 103 ALA A C 1
ATOM 1484 O O . ALA A 1 105 ? 9.318 27.121 -25.750 1.00 25.40 103 ALA A O 1
ATOM 1491 N N . GLU A 1 106 ? 8.454 28.296 -24.040 1.00 23.27 104 GLU A N 1
ATOM 1492 C CA . GLU A 1 106 ? 9.481 29.319 -24.066 1.00 25.83 104 GLU A CA 1
ATOM 1493 C C . GLU A 1 106 ? 9.665 29.825 -22.652 1.00 26.49 104 GLU A C 1
ATOM 1494 O O . GLU A 1 106 ? 8.707 29.879 -21.880 1.00 28.17 104 GLU A O 1
ATOM 1506 N N . THR A 1 107 ? 10.895 30.189 -22.320 1.00 24.86 105 THR A N 1
ATOM 1507 C CA . THR A 1 107 ? 11.158 30.912 -21.088 1.00 24.42 105 THR A CA 1
ATOM 1508 C C . THR A 1 107 ? 11.130 32.413 -21.357 1.00 24.90 105 THR A C 1
ATOM 1509 O O . THR A 1 107 ? 11.464 32.869 -22.454 1.00 26.39 105 THR A O 1
ATOM 1520 N N . LYS A 1 108 ? 10.739 33.179 -20.339 1.00 23.33 106 LYS A N 1
ATOM 1521 C CA . LYS A 1 108 ? 10.603 34.623 -20.470 1.00 22.91 106 LYS A CA 1
ATOM 1522 C C . LYS A 1 108 ? 10.775 35.251 -19.097 1.00 21.42 106 LYS A C 1
ATOM 1523 O O . LYS A 1 108 ? 10.199 34.765 -18.118 1.00 20.06 106 LYS A O 1
ATOM 1542 N N . ILE A 1 109 ? 11.562 36.321 -19.014 1.00 21.15 107 ILE A N 1
ATOM 1543 C CA . ILE A 1 109 ? 11.599 37.103 -17.783 1.00 20.59 107 ILE A CA 1
ATOM 1544 C C . ILE A 1 109 ? 10.247 37.774 -17.599 1.00 21.72 107 ILE A C 1
ATOM 1545 O O . ILE A 1 109 ? 9.800 38.572 -18.435 1.00 22.52 107 ILE A O 1
ATOM 1561 N N . VAL A 1 110 ? 9.592 37.466 -16.490 1.00 20.35 108 VAL A N 1
ATOM 1562 C CA . VAL A 1 110 ? 8.280 38.008 -16.184 1.00 19.21 108 VAL A CA 1
ATOM 1563 C C . VAL A 1 110 ? 8.291 38.388 -14.716 1.00 17.36 108 VAL A C 1
ATOM 1564 O O . VAL A 1 110 ? 8.403 37.518 -13.845 1.00 18.13 108 VAL A O 1
ATOM 1577 N N . ASN A 1 111 ? 8.164 39.672 -14.438 1.00 19.46 109 ASN A N 1
ATOM 1578 C CA . ASN A 1 111 ? 8.002 40.172 -13.082 1.00 18.57 109 ASN A CA 1
ATOM 1579 C C . ASN A 1 111 ? 6.527 40.029 -12.719 1.00 17.48 109 ASN A C 1
ATOM 1580 O O . ASN A 1 111 ? 5.671 40.680 -13.326 1.00 18.17 109 ASN A O 1
ATOM 1591 N N . ALA A 1 112 ? 6.222 39.175 -11.734 1.00 16.44 110 ALA A N 1
ATOM 1592 C CA . ALA A 1 112 ? 4.829 38.919 -11.388 1.00 16.54 110 ALA A CA 1
ATOM 1593 C C . ALA A 1 112 ? 4.119 40.195 -10.957 1.00 17.67 110 ALA A C 1
ATOM 1594 O O . ALA A 1 112 ? 2.893 40.292 -11.086 1.00 19.47 110 ALA A O 1
ATOM 1601 N N . LEU A 1 113 ? 4.859 41.188 -10.454 1.00 18.11 111 LEU A N 1
ATOM 1602 C CA . LEU A 1 113 ? 4.246 42.438 -10.025 1.00 20.91 111 LEU A CA 1
ATOM 1603 C C . LEU A 1 113 ? 3.943 43.379 -11.178 1.00 22.43 111 LEU A C 1
ATOM 1604 O O . LEU A 1 113 ? 3.215 44.361 -10.983 1.00 28.04 111 LEU A O 1
ATOM 1620 N N . ASP A 1 114 ? 4.498 43.118 -12.357 1.00 22.70 112 ASP A N 1
ATOM 1621 C CA . ASP A 1 114 ? 4.303 43.973 -13.515 1.00 25.76 112 ASP A CA 1
ATOM 1622 C C . ASP A 1 114 ? 4.734 43.174 -14.731 1.00 24.63 112 ASP A C 1
ATOM 1623 O O . ASP A 1 114 ? 5.885 43.257 -15.177 1.00 25.76 112 ASP A O 1
ATOM 1632 N N . THR A 1 115 ? 3.820 42.371 -15.259 1.00 23.61 113 THR A N 1
ATOM 1633 C CA . THR A 1 115 ? 4.243 41.291 -16.136 1.00 24.64 113 THR A CA 1
ATOM 1634 C C . THR A 1 115 ? 4.609 41.770 -17.529 1.00 25.07 113 THR A C 1
ATOM 1635 O O . THR A 1 115 ? 5.393 41.098 -18.205 1.00 28.23 113 THR A O 1
ATOM 1646 N N . GLY A 1 116 ? 4.043 42.892 -17.984 1.00 26.75 114 GLY A N 1
ATOM 1647 C CA . GLY A 1 116 ? 4.176 43.306 -19.370 1.00 27.78 114 GLY A CA 1
ATOM 1648 C C . GLY A 1 116 ? 3.402 42.460 -20.351 1.00 28.89 114 GLY A C 1
ATOM 1649 O O . GLY A 1 116 ? 3.545 42.655 -21.563 1.00 31.25 114 GLY A O 1
ATOM 1653 N N . LEU A 1 117 ? 2.588 41.521 -19.873 1.00 28.14 115 LEU A N 1
ATOM 1654 C CA . LEU A 1 117 ? 1.868 40.608 -20.742 1.00 26.95 115 LEU A CA 1
ATOM 1655 C C . LEU A 1 117 ? 0.493 41.173 -21.096 1.00 28.44 115 LEU A C 1
ATOM 1656 O O . LEU A 1 117 ? -0.018 42.067 -20.417 1.00 28.74 115 LEU A O 1
ATOM 1672 N N . PRO A 1 118 ? -0.133 40.684 -22.169 1.00 30.19 116 PRO A N 1
ATOM 1673 C CA . PRO A 1 118 ? -1.364 41.323 -22.658 1.00 29.67 116 PRO A CA 1
ATOM 1674 C C . PRO A 1 118 ? -2.575 41.045 -21.779 1.00 29.64 116 PRO A C 1
ATOM 1675 O O . PRO A 1 118 ? -2.678 39.997 -21.139 1.00 27.07 116 PRO A O 1
ATOM 1686 N N . ASP A 1 119 ? -3.496 42.011 -21.748 1.00 28.75 117 ASP A N 1
ATOM 1687 C CA . ASP A 1 119 ? -4.814 41.802 -21.162 1.00 28.41 117 ASP A CA 1
ATOM 1688 C C . ASP A 1 119 ? -5.461 40.578 -21.786 1.00 29.42 117 ASP A C 1
ATOM 1689 O O . ASP A 1 119 ? -5.418 40.387 -23.006 1.00 30.63 117 ASP A O 1
ATOM 1698 N N . GLY A 1 120 ? -6.073 39.749 -20.945 1.00 27.02 118 GLY A N 1
ATOM 1699 C CA . GLY A 1 120 ? -6.961 38.707 -21.439 1.00 26.10 118 GLY A CA 1
ATOM 1700 C C . GLY A 1 120 ? -6.302 37.720 -22.375 1.00 26.78 118 GLY A C 1
ATOM 1701 O O . GLY A 1 120 ? -6.930 37.273 -23.336 1.00 31.18 118 GLY A O 1
ATOM 1705 N N . HIS A 1 121 ? -5.054 37.362 -22.113 1.00 23.02 119 HIS A N 1
ATOM 1706 C CA . HIS A 1 121 ? -4.283 36.537 -23.030 1.00 22.29 119 HIS A CA 1
ATOM 1707 C C . HIS A 1 121 ? -4.308 35.052 -22.678 1.00 21.04 119 HIS A C 1
ATOM 1708 O O . HIS A 1 121 ? -4.309 34.201 -23.573 1.00 23.41 119 HIS A O 1
ATOM 1722 N N . TYR A 1 122 ? -4.297 34.711 -21.391 1.00 19.48 120 TYR A N 1
ATOM 1723 C CA . TYR A 1 122 ? -4.018 33.348 -20.959 1.00 18.68 120 TYR A CA 1
ATOM 1724 C C . TYR A 1 122 ? -5.300 32.608 -20.611 1.00 18.62 120 TYR A C 1
ATOM 1725 O O . TYR A 1 122 ? -6.207 33.176 -20.001 1.00 21.28 120 TYR A O 1
ATOM 1743 N N . THR A 1 123 ? -5.351 31.315 -20.966 1.00 18.55 121 THR A N 1
ATOM 1744 C CA . THR A 1 123 ? -6.419 30.457 -20.465 1.00 18.40 121 THR A CA 1
ATOM 1745 C C . THR A 1 123 ? -6.127 29.965 -19.049 1.00 18.10 121 THR A C 1
ATOM 1746 O O . THR A 1 123 ? -7.064 29.665 -18.302 1.00 19.34 121 THR A O 1
ATOM 1757 N N . HIS A 1 124 ? -4.852 29.848 -18.679 1.00 16.92 122 HIS A N 1
ATOM 1758 C CA . HIS A 1 124 ? -4.456 29.341 -17.370 1.00 14.86 122 HIS A CA 1
ATOM 1759 C C . HIS A 1 124 ? -3.220 30.085 -16.911 1.00 15.76 122 HIS A C 1
ATOM 1760 O O . HIS A 1 124 ? -2.275 30.261 -17.681 1.00 16.45 122 HIS A O 1
ATOM 1774 N N . VAL A 1 125 ? -3.225 30.492 -15.645 1.00 14.33 123 VAL A N 1
ATOM 1775 C CA . VAL A 1 125 ? -2.049 31.028 -14.979 1.00 13.36 123 VAL A CA 1
ATOM 1776 C C . VAL A 1 125 ? -1.826 30.185 -13.734 1.00 13.06 123 VAL A C 1
ATOM 1777 O O . VAL A 1 125 ? -2.732 30.040 -12.901 1.00 14.30 123 VAL A O 1
ATOM 1790 N N . PHE A 1 126 ? -0.633 29.610 -13.629 1.00 12.70 124 PHE A N 1
ATOM 1791 C CA . PHE A 1 126 ? -0.204 28.853 -12.470 1.00 12.02 124 PHE A CA 1
ATOM 1792 C C . PHE A 1 126 ? 0.780 29.683 -11.658 1.00 12.36 124 PHE A C 1
ATOM 1793 O O . PHE A 1 126 ? 1.723 30.262 -12.209 1.00 12.80 124 PHE A O 1
ATOM 1810 N N . VAL A 1 127 ? 0.578 29.715 -10.342 1.00 11.44 125 VAL A N 1
ATOM 1811 C CA . VAL A 1 127 ? 1.511 30.359 -9.421 1.00 11.14 125 VAL A CA 1
ATOM 1812 C C . VAL A 1 127 ? 1.800 29.340 -8.321 1.00 10.89 125 VAL A C 1
ATOM 1813 O O . VAL A 1 127 ? 1.094 29.271 -7.312 1.00 10.99 125 VAL A O 1
ATOM 1826 N N . ALA A 1 128 ? 2.829 28.523 -8.527 1.00 10.67 126 ALA A N 1
ATOM 1827 C CA . ALA A 1 128 ? 3.209 27.475 -7.580 1.00 10.39 126 ALA A CA 1
ATOM 1828 C C . ALA A 1 128 ? 4.211 28.057 -6.586 1.00 10.66 126 ALA A C 1
ATOM 1829 O O . ALA A 1 128 ? 5.368 28.313 -6.929 1.00 11.66 126 ALA A O 1
ATOM 1836 N N . PHE A 1 129 ? 3.746 28.295 -5.363 1.00 9.45 127 PHE A N 1
ATOM 1837 C CA . PHE A 1 129 ? 4.587 28.804 -4.275 1.00 10.25 127 PHE A CA 1
ATOM 1838 C C . PHE A 1 129 ? 5.281 30.112 -4.651 1.00 10.81 127 PHE A C 1
ATOM 1839 O O . PHE A 1 129 ? 6.468 30.310 -4.380 1.00 13.72 127 PHE A O 1
ATOM 1856 N N . GLY A 1 130 ? 4.530 31.016 -5.287 1.00 10.76 128 GLY A N 1
ATOM 1857 C CA . GLY A 1 130 ? 5.018 32.349 -5.585 1.00 11.52 128 GLY A CA 1
ATOM 1858 C C . GLY A 1 130 ? 4.490 33.408 -4.643 1.00 11.79 128 GLY A C 1
ATOM 1859 O O . GLY A 1 130 ? 5.229 34.319 -4.283 1.00 12.90 128 GLY A O 1
ATOM 1863 N N . PHE A 1 131 ? 3.230 33.318 -4.223 1.00 12.25 129 PHE A N 1
ATOM 1864 C CA . PHE A 1 131 ? 2.631 34.448 -3.518 1.00 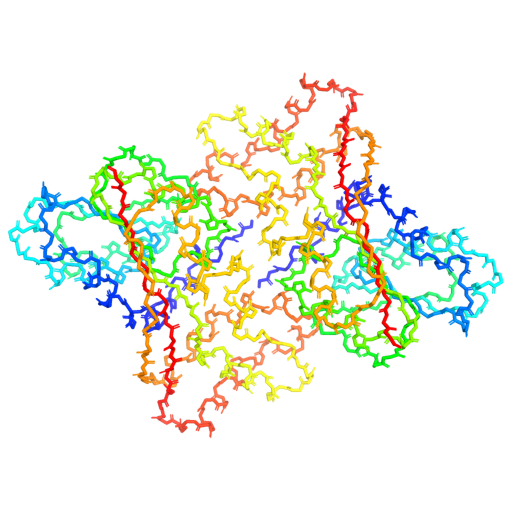12.61 129 PHE A CA 1
ATOM 1865 C C . PHE A 1 131 ? 3.316 34.754 -2.190 1.00 12.44 129 PHE A C 1
ATOM 1866 O O . PHE A 1 131 ? 3.342 35.917 -1.786 1.00 16.28 129 PHE A O 1
ATOM 1883 N N . GLN A 1 132 ? 3.882 33.765 -1.500 1.00 11.85 130 GLN A N 1
ATOM 1884 C CA . GLN A 1 132 ? 4.589 34.035 -0.250 1.00 11.45 130 GLN A CA 1
ATOM 1885 C C . GLN A 1 132 ? 6.045 34.436 -0.469 1.00 13.38 130 GLN A C 1
ATOM 1886 O O . GLN A 1 132 ? 6.749 34.742 0.502 1.00 15.10 130 GLN A O 1
ATOM 1900 N N . SER A 1 133 ? 6.495 34.467 -1.716 1.00 14.50 131 SER A N 1
ATOM 1901 C CA . SER A 1 133 ? 7.825 34.922 -2.081 1.00 16.54 131 SER A CA 1
ATOM 1902 C C . SER A 1 133 ? 7.845 36.307 -2.722 1.00 17.62 131 SER A C 1
ATOM 1903 O O . SER A 1 133 ? 8.879 36.981 -2.656 1.00 22.24 131 SER A O 1
ATOM 1911 N N . PHE A 1 134 ? 6.739 36.757 -3.325 1.00 16.59 132 PHE A N 1
ATOM 1912 C CA . PHE A 1 134 ? 6.711 38.069 -3.965 1.00 16.32 132 PHE A CA 1
ATOM 1913 C C . PHE A 1 134 ? 6.760 39.178 -2.910 1.00 17.78 132 PHE A C 1
ATOM 1914 O O . PHE A 1 134 ? 6.236 39.024 -1.808 1.00 18.82 132 PHE A O 1
ATOM 1931 N N . PRO A 1 135 ? 7.309 40.345 -3.249 1.00 18.01 133 PRO A N 1
ATOM 1932 C CA . PRO A 1 135 ? 7.254 41.461 -2.294 1.00 19.72 133 PRO A CA 1
ATOM 1933 C C . PRO A 1 135 ? 5.841 41.860 -1.915 1.00 21.01 133 PRO A C 1
ATOM 1934 O O . PRO A 1 135 ? 5.596 42.229 -0.761 1.00 21.55 133 PRO A O 1
ATOM 1945 N N . ASP A 1 136 ? 4.909 41.826 -2.866 1.00 20.24 134 ASP A N 1
ATOM 1946 C CA . ASP A 1 136 ? 3.520 42.213 -2.633 1.00 19.73 134 ASP A CA 1
ATOM 1947 C C . ASP A 1 136 ? 2.624 41.270 -3.427 1.00 18.28 134 ASP A C 1
ATOM 1948 O O . ASP A 1 136 ? 2.498 41.376 -4.649 1.00 19.29 134 ASP A O 1
ATOM 1957 N N . ALA A 1 137 ? 1.983 40.360 -2.719 1.00 16.09 135 ALA A N 1
ATOM 1958 C CA . ALA A 1 137 ? 1.177 39.351 -3.381 1.00 16.13 135 ALA A CA 1
ATOM 1959 C C . ALA A 1 137 ? -0.050 39.958 -4.043 1.00 15.52 135 ALA A C 1
ATOM 1960 O O . ALA A 1 137 ? -0.480 39.482 -5.096 1.00 16.10 135 ALA A O 1
ATOM 1967 N N . ASN A 1 138 ? -0.642 40.989 -3.441 1.00 16.34 136 ASN A N 1
ATOM 1968 C CA . ASN A 1 138 ? -1.842 41.585 -4.021 1.00 17.24 136 ASN A CA 1
ATOM 1969 C C . ASN A 1 138 ? -1.574 42.150 -5.411 1.00 17.53 136 ASN A C 1
ATOM 1970 O O . ASN A 1 138 ? -2.394 41.991 -6.324 1.00 18.15 136 ASN A O 1
ATOM 1981 N N . ALA A 1 139 ? -0.439 42.826 -5.592 1.00 17.70 137 ALA A N 1
ATOM 1982 C CA . ALA A 1 139 ? -0.111 43.349 -6.911 1.00 19.36 137 ALA A CA 1
ATOM 1983 C C . ALA A 1 139 ? 0.039 42.214 -7.912 1.00 17.99 137 ALA A C 1
ATOM 1984 O O . ALA A 1 139 ? -0.395 42.321 -9.059 1.00 20.00 137 ALA A O 1
ATOM 1991 N N . ALA A 1 140 ? 0.665 41.116 -7.496 1.00 16.07 138 ALA A N 1
ATOM 1992 C CA . ALA A 1 140 ? 0.827 39.984 -8.398 1.00 16.00 138 ALA A CA 1
ATOM 1993 C C . ALA A 1 140 ? -0.522 39.363 -8.736 1.00 15.24 138 ALA A C 1
ATOM 1994 O O . ALA A 1 140 ? -0.765 38.976 -9.885 1.00 17.39 138 ALA A O 1
ATOM 2001 N N . LEU A 1 141 ? -1.418 39.285 -7.752 1.00 16.03 139 LEU A N 1
ATOM 2002 C CA . LEU A 1 141 ? -2.732 38.698 -7.972 1.00 16.53 139 LEU A CA 1
ATOM 2003 C C . LEU A 1 141 ? -3.547 39.534 -8.945 1.00 17.83 139 LEU A C 1
ATOM 2004 O O . LEU A 1 141 ? -4.255 38.993 -9.805 1.00 18.27 139 LEU A O 1
ATOM 2020 N N . LYS A 1 142 ? -3.460 40.861 -8.821 1.00 18.93 140 LYS A N 1
ATOM 2021 C CA . LYS A 1 142 ? -4.151 41.746 -9.750 1.00 21.74 140 LYS A CA 1
ATOM 2022 C C . LYS A 1 142 ? -3.642 41.559 -11.170 1.00 21.66 140 LYS A C 1
ATOM 2023 O O . LYS A 1 142 ? -4.428 41.603 -12.119 1.00 21.94 140 LYS A O 1
ATOM 2027 N N . GLU A 1 143 ? -2.330 41.368 -11.335 1.00 19.66 141 GLU A N 1
ATOM 2028 C CA . GLU A 1 143 ? -1.778 41.062 -12.649 1.00 20.54 141 GLU A CA 1
ATOM 2029 C C . GLU A 1 143 ? -2.326 39.751 -13.190 1.00 19.49 141 GLU A C 1
ATOM 2030 O O . GLU A 1 143 ? -2.656 39.660 -14.380 1.00 21.26 141 GLU A O 1
ATOM 2042 N N . CYS A 1 144 ? -2.395 38.710 -12.355 1.00 18.13 142 CYS A N 1
ATOM 2043 C CA A CYS A 1 144 ? -2.963 37.444 -12.812 0.92 18.72 142 CYS A CA 1
ATOM 2044 C CA B CYS A 1 144 ? -2.955 37.454 -12.829 0.08 18.71 142 CYS A CA 1
ATOM 2045 C C . CYS A 1 144 ? -4.367 37.656 -13.356 1.00 19.44 142 CYS A C 1
ATOM 2046 O O . CYS A 1 144 ? -4.726 37.130 -14.414 1.00 21.09 142 CYS A O 1
ATOM 2061 N N . PHE A 1 145 ? -5.187 38.411 -12.625 1.00 20.49 143 PHE A N 1
ATOM 2062 C CA . PHE A 1 145 ? -6.546 38.664 -13.079 1.00 21.78 143 PHE A CA 1
ATOM 2063 C C . PHE A 1 145 ? -6.535 39.391 -14.416 1.00 23.63 143 PHE A C 1
ATOM 2064 O O . PHE A 1 145 ? -7.283 39.032 -15.337 1.00 24.60 143 PHE A O 1
ATOM 2081 N N . ARG A 1 146 ? -5.669 40.400 -14.553 1.00 22.60 144 ARG A N 1
ATOM 2082 C CA . ARG A 1 146 ? -5.649 41.205 -15.773 1.00 23.86 144 ARG A CA 1
ATOM 2083 C C . ARG A 1 146 ? -5.309 40.360 -16.995 1.00 23.89 144 ARG A C 1
ATOM 2084 O O . ARG A 1 146 ? -5.913 40.529 -18.064 1.00 23.76 144 ARG A O 1
ATOM 2105 N N . ILE A 1 147 ? -4.350 39.438 -16.855 1.00 22.24 145 ILE A N 1
ATOM 2106 C CA . ILE A 1 147 ? -3.804 38.734 -18.012 1.00 21.76 145 ILE A CA 1
ATOM 2107 C C . ILE A 1 147 ? -4.581 37.484 -18.378 1.00 21.82 145 ILE A C 1
ATOM 2108 O O . ILE A 1 147 ? -4.308 36.894 -19.434 1.00 21.89 145 ILE A O 1
ATOM 2124 N N . LEU A 1 148 ? -5.556 37.086 -17.570 1.00 21.18 146 LEU A N 1
ATOM 2125 C CA . LEU A 1 148 ? -6.386 35.938 -17.884 1.00 23.00 146 LEU A CA 1
ATOM 2126 C C . LEU A 1 148 ? -7.498 36.350 -18.832 1.00 25.73 146 LEU A C 1
ATOM 2127 O O . LEU A 1 148 ? -8.090 37.432 -18.696 1.00 26.37 146 LEU A O 1
ATOM 2143 N N . ALA A 1 149 ? -7.755 35.489 -19.809 1.00 24.68 147 ALA A N 1
ATOM 2144 C CA . ALA A 1 149 ? -8.892 35.634 -20.699 1.00 26.59 147 ALA A CA 1
ATOM 2145 C C . ALA A 1 149 ? -10.177 35.387 -19.921 1.00 28.67 147 ALA A C 1
ATOM 2146 O O . ALA A 1 149 ? -10.176 34.757 -18.863 1.00 28.99 147 ALA A O 1
ATOM 2153 N N . SER A 1 150 ? -11.292 35.890 -20.444 1.00 30.35 148 SER A N 1
ATOM 2154 C CA . SER A 1 150 ? -12.572 35.470 -19.901 1.00 31.39 148 SER A CA 1
ATOM 2155 C C . SER A 1 150 ? -12.636 33.947 -19.927 1.00 29.98 148 SER A C 1
ATOM 2156 O O . SER A 1 150 ? -12.261 33.312 -20.916 1.00 30.27 148 SER A O 1
ATOM 2164 N N . GLY A 1 151 ? -13.096 33.359 -18.825 1.00 29.08 149 GLY A N 1
ATOM 2165 C CA . GLY A 1 151 ? -13.075 31.918 -18.676 1.00 26.92 149 GLY A CA 1
ATOM 2166 C C . GLY A 1 151 ? -11.753 31.351 -18.200 1.00 25.25 149 GLY A C 1
ATOM 2167 O O . GLY A 1 151 ? -11.657 30.130 -17.982 1.00 27.31 149 GLY A O 1
ATOM 2171 N N . GLY A 1 152 ? -10.721 32.182 -18.072 1.00 25.22 150 GLY A N 1
ATOM 2172 C CA . GLY A 1 152 ? -9.425 31.691 -17.645 1.00 22.43 150 GLY A CA 1
ATOM 2173 C C . GLY A 1 152 ? -9.395 31.314 -16.176 1.00 20.78 150 GLY A C 1
ATOM 2174 O O . GLY A 1 152 ? -10.189 31.781 -15.356 1.00 23.24 150 GLY A O 1
ATOM 2178 N N . ILE A 1 153 ? -8.440 30.449 -15.849 1.00 18.63 151 ILE A N 1
ATOM 2179 C CA . ILE A 1 153 ? -8.300 29.869 -14.517 1.00 17.82 151 ILE A CA 1
ATOM 2180 C C . ILE A 1 153 ? -6.969 30.304 -13.917 1.00 17.20 151 ILE A C 1
ATOM 2181 O O . ILE A 1 153 ? -5.915 30.127 -14.535 1.00 17.29 151 ILE A O 1
ATOM 2197 N N . LEU A 1 154 ? -7.018 30.834 -12.703 1.00 15.64 152 LEU A N 1
ATOM 2198 C CA . LEU A 1 154 ? -5.840 30.971 -11.859 1.00 15.27 152 LEU A CA 1
ATOM 2199 C C . LEU A 1 154 ? -5.774 29.761 -10.942 1.00 14.30 152 LEU A C 1
ATOM 2200 O O . LEU A 1 154 ? -6.772 29.403 -10.309 1.00 15.43 152 LEU A O 1
ATOM 2216 N N . ALA A 1 155 ? -4.602 29.142 -10.868 1.00 13.22 153 ALA A N 1
ATOM 2217 C CA . ALA A 1 155 ? -4.345 28.044 -9.947 1.00 12.82 153 ALA A CA 1
ATOM 2218 C C . ALA A 1 155 ? -3.076 28.361 -9.176 1.00 11.68 153 ALA A C 1
ATOM 2219 O O . ALA A 1 155 ? -2.023 28.588 -9.777 1.00 12.46 153 ALA A O 1
ATOM 2226 N N . SER A 1 156 ? -3.170 28.388 -7.850 1.00 11.68 154 SER A N 1
ATOM 2227 C CA . SER A 1 156 ? -2.008 28.671 -7.020 1.00 10.96 154 SER A CA 1
ATOM 2228 C C . SER A 1 156 ? -1.856 27.661 -5.895 1.00 10.20 154 SER A C 1
ATOM 2229 O O . SER A 1 156 ? -2.831 27.082 -5.408 1.00 11.18 154 SER A O 1
ATOM 2237 N N . SER A 1 157 ? -0.615 27.505 -5.463 1.00 9.44 155 SER A N 1
ATOM 2238 C CA . SER A 1 157 ? -0.296 26.764 -4.262 1.00 9.53 155 SER A CA 1
ATOM 2239 C C . SER A 1 157 ? 0.466 27.671 -3.308 1.00 9.06 155 SER A C 1
ATOM 2240 O O . SER A 1 157 ? 1.389 28.387 -3.715 1.00 9.82 155 SER A O 1
ATOM 2248 N N . THR A 1 158 ? 0.077 27.625 -2.036 1.00 9.32 156 THR A N 1
ATOM 2249 C CA . THR A 1 158 ? 0.772 28.346 -0.980 1.00 9.41 156 THR A CA 1
ATOM 2250 C C . THR A 1 158 ? 0.860 27.438 0.242 1.00 10.43 156 THR A C 1
ATOM 2251 O O . THR A 1 158 ? 0.095 26.479 0.387 1.00 10.77 156 THR A O 1
ATOM 2262 N N . TRP A 1 159 ? 1.812 27.743 1.113 1.00 9.72 157 TRP A N 1
ATOM 2263 C CA . TRP A 1 159 ? 2.060 26.906 2.281 1.00 10.06 157 TRP A CA 1
ATOM 2264 C C . TRP A 1 159 ? 1.123 27.267 3.423 1.00 9.95 157 TRP A C 1
ATOM 2265 O O . TRP A 1 159 ? 0.936 28.447 3.743 1.00 11.42 157 TRP A O 1
ATOM 2286 N N . GLN A 1 160 ? 0.591 26.238 4.081 1.00 11.11 158 GLN A N 1
ATOM 2287 C CA . GLN A 1 160 ? -0.094 26.400 5.351 1.00 11.29 158 GLN A CA 1
ATOM 2288 C C . GLN A 1 160 ? 0.742 25.918 6.524 1.00 11.47 158 GLN A C 1
ATOM 2289 O O . GLN A 1 160 ? 0.871 26.631 7.521 1.00 13.57 158 GLN A O 1
ATOM 2303 N N . ASN A 1 161 ? 1.318 24.721 6.438 1.00 11.43 159 ASN A N 1
ATOM 2304 C CA . ASN A 1 161 ? 2.158 24.193 7.498 1.00 12.45 159 ASN A CA 1
ATOM 2305 C C . ASN A 1 161 ? 3.214 23.299 6.866 1.00 11.68 159 ASN A C 1
ATOM 2306 O O . ASN A 1 161 ? 3.002 22.717 5.797 1.00 11.93 159 ASN A O 1
ATOM 2317 N N . PHE A 1 162 ? 4.340 23.165 7.555 1.00 12.87 160 PHE A N 1
ATOM 2318 C CA . PHE A 1 162 ? 5.371 22.234 7.127 1.00 12.66 160 PHE A CA 1
ATOM 2319 C C . PHE A 1 162 ? 6.345 22.006 8.268 1.00 12.19 160 PHE A C 1
ATOM 2320 O O . PHE A 1 162 ? 6.512 22.857 9.147 1.00 14.67 160 PHE A O 1
ATOM 2337 N N . ASN A 1 163 ? 6.991 20.845 8.249 1.00 12.12 161 ASN A N 1
ATOM 2338 C CA . ASN A 1 163 ? 7.843 20.489 9.370 1.00 12.89 161 ASN A CA 1
ATOM 2339 C C . ASN A 1 163 ? 9.305 20.829 9.169 1.00 12.65 161 ASN A C 1
ATOM 2340 O O . ASN A 1 163 ? 10.077 20.700 10.117 1.00 14.50 161 ASN A O 1
ATOM 2351 N N . TRP A 1 164 ? 9.710 21.312 7.998 1.00 11.71 162 TRP A N 1
ATOM 2352 C CA . TRP A 1 164 ? 11.140 21.479 7.783 1.00 12.18 162 TRP A CA 1
ATOM 2353 C C . TRP A 1 164 ? 11.723 22.672 8.530 1.00 12.50 162 TRP A C 1
ATOM 2354 O O . TRP A 1 164 ? 12.868 22.612 8.983 1.00 12.16 162 TRP A O 1
ATOM 2375 N N . ILE A 1 165 ? 10.981 23.767 8.656 1.00 12.86 163 ILE A N 1
ATOM 2376 C CA . ILE A 1 165 ? 11.456 24.871 9.488 1.00 13.18 163 ILE A CA 1
ATOM 2377 C C . ILE A 1 165 ? 11.583 24.417 10.934 1.00 13.34 163 ILE A C 1
ATOM 2378 O O . ILE A 1 165 ? 12.633 24.668 11.546 1.00 13.39 163 ILE A O 1
ATOM 2394 N N . PRO A 1 166 ? 10.600 23.729 11.524 1.00 12.73 164 PRO A N 1
ATOM 2395 C CA . PRO A 1 166 ? 10.794 23.206 12.885 1.00 13.06 164 PRO A CA 1
ATOM 2396 C C . PRO A 1 166 ? 11.984 22.271 13.030 1.00 12.01 164 PRO A C 1
ATOM 2397 O O . PRO A 1 166 ? 12.642 22.287 14.073 1.00 13.76 164 PRO A O 1
ATOM 2408 N N . ILE A 1 167 ? 12.299 21.469 12.015 1.00 12.33 165 ILE A N 1
ATOM 2409 C CA . ILE A 1 167 ? 13.489 20.621 12.086 1.00 11.90 165 ILE A CA 1
ATOM 2410 C C . ILE A 1 167 ? 14.748 21.475 12.142 1.00 11.58 165 ILE A C 1
ATOM 2411 O O . ILE A 1 167 ? 15.651 21.224 12.952 1.00 12.03 165 ILE A O 1
ATOM 2427 N N . MET A 1 168 ? 14.825 22.501 11.286 1.00 12.28 166 MET A N 1
ATOM 2428 C CA . MET A 1 168 ? 15.968 23.401 11.325 1.00 12.08 166 MET A CA 1
ATOM 2429 C C . MET A 1 168 ? 16.062 24.106 12.666 1.00 12.14 166 MET A C 1
ATOM 2430 O O . MET A 1 168 ? 17.154 24.260 13.221 1.00 12.93 166 MET A O 1
ATOM 2444 N N . LYS A 1 169 ? 14.924 24.524 13.214 1.00 12.75 167 LYS A N 1
ATOM 2445 C CA . LYS A 1 169 ? 14.945 25.167 14.521 1.00 13.73 167 LYS A CA 1
ATOM 2446 C C . LYS A 1 169 ? 15.509 24.234 15.583 1.00 13.18 167 LYS A C 1
ATOM 2447 O O . LYS A 1 169 ? 16.299 24.653 16.429 1.00 14.73 167 LYS A O 1
ATOM 2466 N N . ALA A 1 170 ? 15.125 22.959 15.545 1.00 13.18 168 ALA A N 1
ATOM 2467 C CA . ALA A 1 170 ? 15.648 22.008 16.523 1.00 13.15 168 ALA A CA 1
ATOM 2468 C C . ALA A 1 170 ? 17.160 21.859 16.393 1.00 13.24 168 ALA A C 1
ATOM 2469 O O . ALA A 1 170 ? 17.874 21.748 17.396 1.00 16.09 168 ALA A O 1
ATOM 2476 N N . ALA A 1 171 ? 17.676 21.851 15.164 1.00 12.70 169 ALA A N 1
ATOM 2477 C CA . ALA A 1 171 ? 19.124 21.817 14.975 1.00 13.17 169 ALA A CA 1
ATOM 2478 C C . ALA A 1 171 ? 19.783 23.075 15.539 1.00 12.81 169 ALA A C 1
ATOM 2479 O O . ALA A 1 171 ? 20.807 23.003 16.227 1.00 13.70 169 ALA A O 1
ATOM 2486 N N . ILE A 1 172 ? 19.217 24.244 15.243 1.00 12.94 170 ILE A N 1
ATOM 2487 C CA . ILE A 1 172 ? 19.784 25.495 15.741 1.00 14.14 170 ILE A CA 1
ATOM 2488 C C . ILE A 1 172 ? 19.791 25.523 17.265 1.00 14.77 170 ILE A C 1
ATOM 2489 O O . ILE A 1 172 ? 20.691 26.105 17.871 1.00 16.07 170 ILE A O 1
ATOM 2505 N N . GLU A 1 173 ? 18.799 24.898 17.904 1.00 14.25 171 GLU A N 1
ATOM 2506 C CA . GLU A 1 173 ? 18.742 24.853 19.354 1.00 16.59 171 GLU A CA 1
ATOM 2507 C C . GLU A 1 173 ? 19.845 24.010 19.967 1.00 16.35 171 GLU A C 1
ATOM 2508 O O . GLU A 1 173 ? 19.988 24.018 21.191 1.00 19.94 171 GLU A O 1
ATOM 2520 N N . THR A 1 174 ? 20.611 23.267 19.169 1.00 15.44 172 THR A N 1
ATOM 2521 C CA . THR A 1 174 ? 21.747 22.532 19.716 1.00 16.69 172 THR A CA 1
ATOM 2522 C C . THR A 1 174 ? 23.031 23.346 19.700 1.00 17.97 172 THR A C 1
ATOM 2523 O O . THR A 1 174 ? 24.078 22.824 20.092 1.00 19.90 172 THR A O 1
ATOM 2534 N N . ILE A 1 175 ? 22.966 24.603 19.269 1.00 18.85 173 ILE A N 1
ATOM 2535 C CA . ILE A 1 175 ? 24.091 25.528 19.328 1.00 19.31 173 ILE A CA 1
ATOM 2536 C C . ILE A 1 175 ? 24.036 26.270 20.659 1.00 21.98 173 ILE A C 1
ATOM 2537 O O . ILE A 1 175 ? 22.954 26.706 21.077 1.00 21.79 173 ILE A O 1
ATOM 2553 N N . PRO A 1 176 ? 25.160 26.466 21.347 1.00 25.25 174 PRO A N 1
ATOM 2554 C CA . PRO A 1 176 ? 25.158 27.390 22.487 1.00 27.28 174 PRO A CA 1
ATOM 2555 C C . PRO A 1 176 ? 24.705 28.776 22.049 1.00 27.70 174 PRO A C 1
ATOM 2556 O O . PRO A 1 176 ? 24.938 29.208 20.916 1.00 29.13 174 PRO A O 1
ATOM 2567 N N . GLY A 1 177 ? 24.028 29.471 22.953 1.00 26.43 175 GLY A N 1
ATOM 2568 C CA . GLY A 1 177 ? 23.692 30.866 22.726 1.00 26.03 175 GLY A CA 1
ATOM 2569 C C . GLY A 1 177 ? 22.217 31.159 22.657 1.00 24.86 175 GLY A C 1
ATOM 2570 O O . GLY A 1 177 ? 21.850 32.331 22.499 1.00 24.08 175 GLY A O 1
ATOM 2574 N N . ASN A 1 178 ? 21.350 30.155 22.760 1.00 22.57 176 ASN A N 1
ATOM 2575 C CA . ASN A 1 178 ? 19.909 30.360 22.740 1.00 21.93 176 ASN A CA 1
ATOM 2576 C C . ASN A 1 178 ? 19.496 31.172 21.511 1.00 21.01 176 ASN A C 1
ATOM 2577 O O . ASN A 1 178 ? 18.782 32.169 21.600 1.00 20.97 176 ASN A O 1
ATOM 2588 N N . LEU A 1 179 ? 19.918 30.707 20.355 1.00 18.72 177 LEU A N 1
ATOM 2589 C CA . LEU A 1 179 ? 19.850 31.525 19.160 1.00 17.85 177 LEU A CA 1
ATOM 2590 C C . LEU A 1 179 ? 18.433 31.527 18.573 1.00 17.40 177 LEU A C 1
ATOM 2591 O O . LEU A 1 179 ? 17.794 30.477 18.499 1.00 19.60 177 LEU A O 1
ATOM 2607 N N . PRO A 1 180 ? 17.926 32.684 18.150 1.00 17.59 178 PRO A N 1
ATOM 2608 C CA . PRO A 1 180 ? 16.570 32.744 17.599 1.00 17.51 178 PRO A CA 1
ATOM 2609 C C . PRO A 1 180 ? 16.447 32.064 16.243 1.00 16.14 178 PRO A C 1
ATOM 2610 O O . PRO A 1 180 ? 17.406 31.930 15.477 1.00 17.05 178 PRO A O 1
ATOM 2621 N N . PHE A 1 181 ? 15.211 31.686 15.925 1.00 15.96 179 PHE A N 1
ATOM 2622 C CA . PHE A 1 181 ? 14.899 31.079 14.640 1.00 15.51 179 PHE A CA 1
ATOM 2623 C C . PHE A 1 181 ? 13.401 31.206 14.419 1.00 15.18 179 PHE A C 1
ATOM 2624 O O . PHE A 1 181 ? 12.643 31.071 15.385 1.00 18.42 179 PHE A O 1
ATOM 2641 N N . PRO A 1 182 ? 12.931 31.438 13.191 1.00 14.34 180 PRO A N 1
ATOM 2642 C CA . PRO A 1 182 ? 11.485 31.611 12.983 1.00 15.06 180 PRO A CA 1
ATOM 2643 C C . PRO A 1 182 ? 10.683 30.346 13.250 1.00 14.73 180 PRO A C 1
ATOM 2644 O O . PRO A 1 182 ? 11.142 29.221 13.019 1.00 16.08 180 PRO A O 1
ATOM 2655 N N . THR A 1 183 ? 9.448 30.552 13.714 1.00 14.45 181 THR A N 1
ATOM 2656 C CA . THR A 1 183 ? 8.437 29.504 13.650 1.00 14.94 181 THR A CA 1
ATOM 2657 C C . THR A 1 183 ? 7.982 29.325 12.200 1.00 14.09 181 THR A C 1
ATOM 2658 O O . THR A 1 183 ? 8.251 30.154 11.335 1.00 14.21 181 THR A O 1
ATOM 2669 N N . GLN A 1 184 ? 7.258 28.240 11.921 1.00 15.94 182 GLN A N 1
ATOM 2670 C CA A GLN A 1 184 ? 6.727 28.077 10.576 0.39 16.23 182 GLN A CA 1
ATOM 2671 C CA B GLN A 1 184 ? 6.686 28.067 10.587 0.61 16.11 182 GLN A CA 1
ATOM 2672 C C . GLN A 1 184 ? 5.843 29.258 10.189 1.00 15.11 182 GLN A C 1
ATOM 2673 O O . GLN A 1 184 ? 5.911 29.732 9.056 1.00 14.91 182 GLN A O 1
ATOM 2698 N N . LYS A 1 185 ? 4.986 29.716 11.102 1.00 16.78 183 LYS A N 1
ATOM 2699 C CA . LYS A 1 185 ? 4.061 30.791 10.758 1.00 17.27 183 LYS A CA 1
ATOM 2700 C C . LYS A 1 185 ? 4.802 32.090 10.504 1.00 15.94 183 LYS A C 1
ATOM 2701 O O . LYS A 1 185 ? 4.438 32.855 9.602 1.00 18.06 183 LYS A O 1
ATOM 2720 N N . GLU A 1 186 ? 5.848 32.361 11.278 1.00 14.83 184 GLU A N 1
ATOM 2721 C CA . GLU A 1 186 ? 6.653 33.548 11.002 1.00 14.89 184 GLU A CA 1
ATOM 2722 C C . GLU A 1 186 ? 7.318 33.435 9.645 1.00 13.51 184 GLU A C 1
ATOM 2723 O O . GLU A 1 186 ? 7.314 34.382 8.847 1.00 14.21 184 GLU A O 1
ATOM 2735 N N . PHE A 1 187 ? 7.865 32.264 9.346 1.00 12.91 185 PHE A N 1
ATOM 2736 C CA . PHE A 1 187 ? 8.617 32.099 8.113 1.00 13.28 185 PHE A CA 1
ATOM 2737 C C . PHE A 1 187 ? 7.724 32.315 6.899 1.00 13.26 185 PHE A C 1
ATOM 2738 O O . PHE A 1 187 ? 8.088 33.040 5.967 1.00 14.11 185 PHE A O 1
ATOM 2755 N N . ILE A 1 188 ? 6.548 31.682 6.884 1.00 13.82 186 ILE A N 1
ATOM 2756 C CA . ILE A 1 188 ? 5.703 31.752 5.710 1.00 16.03 186 ILE A CA 1
ATOM 2757 C C . ILE A 1 188 ? 5.111 33.134 5.508 1.00 14.23 186 ILE A C 1
ATOM 2758 O O . ILE A 1 188 ? 4.646 33.429 4.403 1.00 16.33 186 ILE A O 1
ATOM 2774 N N . ALA A 1 189 ? 5.121 33.995 6.533 1.00 15.49 187 ALA A N 1
ATOM 2775 C CA . ALA A 1 189 ? 4.553 35.336 6.439 1.00 15.90 187 ALA A CA 1
ATOM 2776 C C . ALA A 1 189 ? 5.606 36.437 6.314 1.00 15.86 187 ALA A C 1
ATOM 2777 O O . ALA A 1 189 ? 5.263 37.617 6.433 1.00 17.29 187 ALA A O 1
ATOM 2784 N N . LEU A 1 190 ? 6.870 36.096 6.041 1.00 14.91 188 LEU A N 1
ATOM 2785 C CA . LEU A 1 190 ? 7.912 37.121 5.971 1.00 16.05 188 LEU A CA 1
ATOM 2786 C C . LEU A 1 190 ? 7.623 38.168 4.902 1.00 16.68 188 LEU A C 1
ATOM 2787 O O . LEU A 1 190 ? 8.030 39.325 5.045 1.00 19.74 188 LEU A O 1
ATOM 2803 N N . HIS A 1 191 ? 6.954 37.794 3.822 1.00 15.80 189 HIS A N 1
ATOM 2804 C CA . HIS A 1 191 ? 6.580 38.747 2.784 1.00 15.45 189 HIS A CA 1
ATOM 2805 C C . HIS A 1 191 ? 5.096 39.067 2.766 1.00 16.49 189 HIS A C 1
ATOM 2806 O O . HIS A 1 191 ? 4.728 40.241 2.719 1.00 20.09 189 HIS A O 1
ATOM 2820 N N . ASN A 1 192 ? 4.238 38.050 2.773 1.00 14.26 190 ASN A N 1
ATOM 2821 C CA . ASN A 1 192 ? 2.799 38.247 2.665 1.00 13.37 190 ASN A CA 1
ATOM 2822 C C . ASN A 1 192 ? 2.115 37.296 3.621 1.00 14.40 190 ASN A C 1
ATOM 2823 O O . ASN A 1 192 ? 2.206 36.081 3.465 1.00 18.72 190 ASN A O 1
ATOM 2834 N N . ALA A 1 193 ? 1.416 37.840 4.587 1.00 14.35 191 ALA A N 1
ATOM 2835 C CA . ALA A 1 193 ? 0.633 37.040 5.500 1.00 14.46 191 ALA A CA 1
ATOM 2836 C C . ALA A 1 193 ? -0.729 36.734 4.880 1.00 15.64 191 ALA A C 1
ATOM 2837 O O . ALA A 1 193 ? -1.204 37.417 3.974 1.00 20.52 191 ALA A O 1
ATOM 2844 N N . GLY A 1 194 ? -1.366 35.704 5.394 1.00 14.33 192 GLY A N 1
ATOM 2845 C CA . GLY A 1 194 ? -2.707 35.355 4.995 1.00 15.22 192 GLY A CA 1
ATOM 2846 C C . GLY A 1 194 ? -2.814 34.191 4.032 1.00 13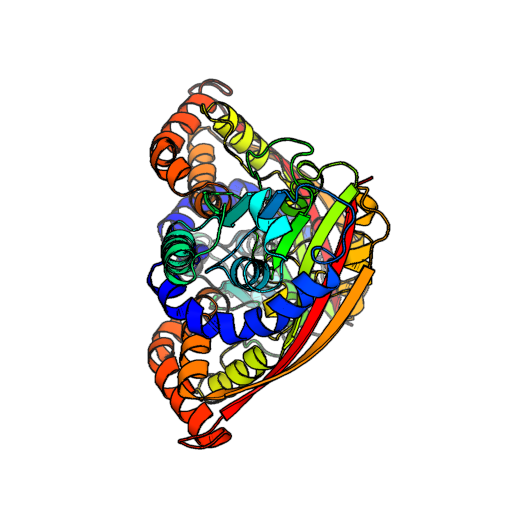.41 192 GLY A C 1
ATOM 2847 O O . GLY A 1 194 ? -3.894 33.599 3.926 1.00 14.59 192 GLY A O 1
ATOM 2851 N N . TRP A 1 195 ? -1.744 33.859 3.315 1.00 13.44 193 TRP A N 1
ATOM 2852 C CA . TRP A 1 195 ? -1.828 32.816 2.298 1.00 12.74 193 TRP A CA 1
ATOM 2853 C C . TRP A 1 195 ? -1.763 31.411 2.885 1.00 12.70 193 TRP A C 1
ATOM 2854 O O . TRP A 1 195 ? -1.773 30.424 2.136 1.00 14.03 193 TRP A O 1
ATOM 2875 N N . ASP A 1 196 ? -1.780 31.311 4.215 1.00 13.80 194 ASP A N 1
ATOM 2876 C CA . ASP A 1 196 ? -2.044 30.071 4.925 1.00 14.96 194 ASP A CA 1
ATOM 2877 C C . ASP A 1 196 ? -3.491 29.961 5.380 1.00 14.46 194 ASP A C 1
ATOM 2878 O O . ASP A 1 196 ? -3.829 29.003 6.077 1.00 16.56 194 ASP A O 1
ATOM 2887 N N . SER A 1 197 ? -4.357 30.895 4.983 1.00 14.07 195 SER A N 1
ATOM 2888 C CA . SER A 1 197 ? -5.740 30.942 5.448 1.00 15.07 195 SER A CA 1
ATOM 2889 C C . SER A 1 197 ? -6.694 30.788 4.270 1.00 14.53 195 SER A C 1
ATOM 2890 O O . SER A 1 197 ? -6.665 31.589 3.333 1.00 15.65 195 SER A O 1
ATOM 2898 N N . GLU A 1 198 ? -7.569 29.781 4.339 1.00 16.79 196 GLU A N 1
ATOM 2899 C CA . GLU A 1 198 ? -8.555 29.590 3.286 1.00 18.74 196 GLU A CA 1
ATOM 2900 C C . GLU A 1 198 ? -9.436 30.815 3.138 1.00 19.04 196 GLU A C 1
ATOM 2901 O O . GLU A 1 198 ? -9.752 31.230 2.019 1.00 19.47 196 GLU A O 1
ATOM 2913 N N . SER A 1 199 ? -9.875 31.386 4.261 1.00 20.15 197 SER A N 1
ATOM 2914 C CA . SER A 1 199 ? -10.833 32.481 4.189 1.00 21.20 197 SER A CA 1
ATOM 2915 C C . SER A 1 199 ? -10.179 33.753 3.674 1.00 18.51 197 SER A C 1
ATOM 2916 O O . SER A 1 199 ? -10.806 34.513 2.930 1.00 20.84 197 SER A O 1
ATOM 2924 N N . TYR A 1 200 ? -8.916 33.991 4.034 1.00 18.25 198 TYR A N 1
ATOM 2925 C CA . TYR A 1 200 ? -8.205 35.135 3.480 1.00 17.51 198 TYR A CA 1
ATOM 2926 C C . TYR A 1 200 ? -8.078 35.006 1.971 1.00 15.34 198 TYR A C 1
ATOM 2927 O O . TYR A 1 200 ? -8.371 35.949 1.223 1.00 16.48 198 TYR A O 1
ATOM 2945 N N . ILE A 1 201 ? -7.635 33.843 1.500 1.00 15.65 199 ILE A N 1
ATOM 2946 C CA . ILE A 1 201 ? -7.421 33.674 0.071 1.00 15.43 199 ILE A CA 1
ATOM 2947 C C . ILE A 1 201 ? -8.724 33.861 -0.686 1.00 17.36 199 ILE A C 1
ATOM 2948 O O . ILE A 1 201 ? -8.777 34.557 -1.707 1.00 17.26 199 ILE A O 1
ATOM 2964 N N . GLN A 1 202 ? -9.796 33.235 -0.206 1.00 18.45 200 GLN A N 1
ATOM 2965 C CA . GLN A 1 202 ? -11.058 33.340 -0.922 1.00 19.78 200 GLN A CA 1
ATOM 2966 C C . GLN A 1 202 ? -11.498 34.791 -1.015 1.00 20.78 200 GLN A C 1
ATOM 2967 O O . GLN A 1 202 ? -11.893 35.268 -2.084 1.00 21.92 200 GLN A O 1
ATOM 2981 N N . SER A 1 203 ? -11.407 35.520 0.099 1.00 21.18 201 SER A N 1
ATOM 2982 C CA . SER A 1 203 ? -11.796 36.925 0.099 1.00 23.26 201 SER A CA 1
ATOM 2983 C C . SER A 1 203 ? -10.944 37.737 -0.869 1.00 22.57 201 SER A C 1
ATOM 2984 O O . SER A 1 203 ? -11.462 38.594 -1.590 1.00 24.44 201 SER A O 1
ATOM 2992 N N . GLU A 1 204 ? -9.633 37.498 -0.886 1.00 20.47 202 GLU A N 1
ATOM 2993 C CA A GLU A 1 204 ? -8.748 38.291 -1.736 0.40 21.40 202 GLU A CA 1
ATOM 2994 C CA B GLU A 1 204 ? -8.753 38.294 -1.737 0.60 21.43 202 GLU A CA 1
ATOM 2995 C C . GLU A 1 204 ? -9.032 38.052 -3.216 1.00 20.67 202 GLU A C 1
ATOM 2996 O O . GLU A 1 204 ? -9.080 39.002 -4.009 1.00 22.77 202 GLU A O 1
ATOM 3017 N N . LEU A 1 205 ? -9.211 36.792 -3.615 1.00 19.87 203 LEU A N 1
ATOM 3018 C CA . LEU A 1 205 ? -9.538 36.519 -5.013 1.00 20.11 203 LEU A CA 1
ATOM 3019 C C . LEU A 1 205 ? -10.892 37.110 -5.383 1.00 22.54 203 LEU A C 1
ATOM 3020 O O . LEU A 1 205 ? -11.052 37.720 -6.451 1.00 23.37 203 LEU A O 1
ATOM 3036 N N . GLU A 1 206 ? -11.884 36.946 -4.508 1.00 23.16 204 GLU A N 1
ATOM 3037 C CA . GLU A 1 206 ? -13.218 37.439 -4.827 1.00 25.40 204 GLU A CA 1
ATOM 3038 C C . GLU A 1 206 ? -13.236 38.958 -4.943 1.00 27.27 204 GLU A C 1
ATOM 3039 O O . GLU A 1 206 ? -13.963 39.510 -5.776 1.00 29.77 204 GLU A O 1
ATOM 3051 N N . LYS A 1 207 ? -12.446 39.656 -4.122 1.00 28.42 205 LYS A N 1
ATOM 3052 C CA . LYS A 1 207 ? -12.456 41.119 -4.174 1.00 29.42 205 LYS A CA 1
ATOM 3053 C C . LYS A 1 207 ? -11.974 41.623 -5.525 1.00 28.88 205 LYS A C 1
ATOM 3054 O O . LYS A 1 207 ? -12.350 42.717 -5.958 1.00 31.67 205 LYS A O 1
ATOM 3058 N N . LEU A 1 208 ? -11.140 40.845 -6.202 1.00 29.92 206 LEU A N 1
ATOM 3059 C CA . LEU A 1 208 ? -10.619 41.224 -7.505 1.00 32.10 206 LEU A CA 1
ATOM 3060 C C . LEU A 1 208 ? -11.549 40.852 -8.643 1.00 34.18 206 LEU A C 1
ATOM 3061 O O . LEU A 1 208 ? -11.337 41.311 -9.769 1.00 36.31 206 LEU A O 1
ATOM 3077 N N . GLY A 1 209 ? -12.572 40.049 -8.382 1.00 30.94 207 GLY A N 1
ATOM 3078 C CA . GLY A 1 209 ? -13.509 39.657 -9.409 1.00 29.56 207 GLY A CA 1
ATOM 3079 C C . GLY A 1 209 ? -13.408 38.217 -9.842 1.00 27.19 207 GLY A C 1
ATOM 3080 O O . GLY A 1 209 ? -14.155 37.816 -10.741 1.00 29.52 207 GLY A O 1
ATOM 3084 N N . PHE A 1 210 ? -12.508 37.429 -9.257 1.00 25.34 208 PHE A N 1
ATOM 3085 C CA . PHE A 1 210 ? -12.516 35.996 -9.501 1.00 25.31 208 PHE A CA 1
ATOM 3086 C C . PHE A 1 210 ? -13.805 35.391 -8.958 1.00 27.07 208 PHE A C 1
ATOM 3087 O O . PHE A 1 210 ? -14.344 35.827 -7.938 1.00 28.85 208 PHE A O 1
ATOM 3104 N N . ARG A 1 211 ? -14.289 34.361 -9.645 1.00 27.75 209 ARG A N 1
ATOM 3105 C CA . ARG A 1 211 ? -15.498 33.654 -9.261 1.00 28.32 209 ARG A CA 1
ATOM 3106 C C . ARG A 1 211 ? -15.184 32.172 -9.129 1.00 27.47 209 ARG A C 1
ATOM 3107 O O . ARG A 1 211 ? -14.107 31.704 -9.505 1.00 26.10 209 ARG A O 1
ATOM 3111 N N . ASP A 1 212 ? -16.150 31.433 -8.586 1.00 28.01 210 ASP A N 1
ATOM 3112 C CA . ASP A 1 212 ? -16.018 29.991 -8.400 1.00 28.51 210 ASP A CA 1
ATOM 3113 C C . ASP A 1 212 ? -14.724 29.643 -7.669 1.00 25.54 210 ASP A C 1
ATOM 3114 O O . ASP A 1 212 ? -14.036 28.676 -8.002 1.00 26.07 210 ASP A O 1
ATOM 3123 N N . VAL A 1 213 ? -14.387 30.440 -6.665 1.00 22.95 211 VAL A N 1
ATOM 3124 C CA . VAL A 1 213 ? -13.112 30.282 -5.975 1.00 21.20 211 VAL A CA 1
ATOM 3125 C C . VAL A 1 213 ? -13.178 29.074 -5.054 1.00 20.82 211 VAL A C 1
ATOM 3126 O O . VAL A 1 213 ? -14.126 28.912 -4.280 1.00 23.57 211 VAL A O 1
ATOM 3139 N N . LYS A 1 214 ? -12.156 28.232 -5.130 1.00 19.91 212 LYS A N 1
ATOM 3140 C CA . LYS A 1 214 ? -12.038 27.038 -4.306 1.00 19.18 212 LYS A CA 1
ATOM 3141 C C . LYS A 1 214 ? -10.649 27.002 -3.697 1.00 16.93 212 LYS A C 1
ATOM 3142 O O . LYS A 1 214 ? -9.660 27.206 -4.400 1.00 18.87 212 LYS A O 1
ATOM 3161 N N . VAL A 1 215 ? -10.574 26.753 -2.394 1.00 15.49 213 VAL A N 1
ATOM 3162 C CA . VAL A 1 215 ? -9.307 26.670 -1.680 1.00 15.02 213 VAL A CA 1
ATOM 3163 C C . VAL A 1 215 ? -9.313 25.377 -0.884 1.00 15.20 213 VAL A C 1
ATOM 3164 O O . VAL A 1 215 ? -10.131 25.218 0.028 1.00 17.71 213 VAL A O 1
ATOM 3177 N N . ILE A 1 216 ? -8.398 24.468 -1.213 1.00 14.15 214 ILE A N 1
ATOM 3178 C CA . ILE A 1 216 ? -8.401 23.114 -0.673 1.00 13.31 214 ILE A CA 1
ATOM 3179 C C . ILE A 1 216 ? -7.070 22.849 0.023 1.00 11.84 214 ILE A C 1
ATOM 3180 O O . ILE A 1 216 ? -6.017 22.892 -0.624 1.00 12.90 214 ILE A O 1
ATOM 3196 N N . PRO A 1 217 ? -7.062 22.536 1.326 1.00 12.80 215 PRO A N 1
ATOM 3197 C CA . PRO A 1 217 ? -5.817 22.111 1.980 1.00 12.52 215 PRO A CA 1
ATOM 3198 C C . PRO A 1 217 ? -5.474 20.681 1.599 1.00 12.44 215 PRO A C 1
ATOM 3199 O O . PRO A 1 217 ? -6.326 19.782 1.642 1.00 13.84 215 PRO A O 1
ATOM 3210 N N . VAL A 1 218 ? -4.218 20.477 1.226 1.00 11.49 216 VAL A N 1
ATOM 3211 C CA . VAL A 1 218 ? -3.785 19.163 0.774 1.00 11.33 216 VAL A CA 1
ATOM 3212 C C . VAL A 1 218 ? -2.584 18.727 1.601 1.00 10.63 216 VAL A C 1
ATOM 3213 O O . VAL A 1 218 ? -1.506 19.334 1.492 1.00 10.90 216 VAL A O 1
ATOM 3226 N N . PRO A 1 219 ? -2.721 17.686 2.421 1.00 11.46 217 PRO A N 1
ATOM 3227 C CA . PRO A 1 219 ? -1.578 17.193 3.193 1.00 11.70 217 PRO A CA 1
ATOM 3228 C C . PRO A 1 219 ? -0.736 16.245 2.361 1.00 11.92 217 PRO A C 1
ATOM 3229 O O . PRO A 1 219 ? -1.252 15.473 1.556 1.00 15.06 217 PRO A O 1
ATOM 3240 N N . LYS A 1 220 ? 0.571 16.306 2.557 1.00 11.80 218 LYS A N 1
ATOM 3241 C CA . LYS A 1 220 ? 1.504 15.406 1.898 1.00 13.41 218 LYS A CA 1
ATOM 3242 C C . LYS A 1 220 ? 2.539 14.968 2.916 1.00 13.37 218 LYS A C 1
ATOM 3243 O O . LYS A 1 220 ? 2.947 15.744 3.784 1.00 14.21 218 LYS A O 1
ATOM 3262 N N . GLU A 1 221 ? 2.999 13.731 2.764 1.00 16.24 219 GLU A N 1
ATOM 3263 C CA . GLU A 1 221 ? 4.070 13.197 3.582 1.00 20.46 219 GLU A CA 1
ATOM 3264 C C . GLU A 1 221 ? 4.986 12.406 2.679 1.00 21.85 219 GLU A C 1
ATOM 3265 O O . GLU A 1 221 ? 4.524 11.561 1.911 1.00 25.70 219 GLU A O 1
ATOM 3277 N N . THR A 1 222 ? 6.278 12.677 2.761 1.00 20.17 220 THR A N 1
ATOM 3278 C CA . THR A 1 222 ? 7.241 11.821 2.096 1.00 21.39 220 THR A CA 1
ATOM 3279 C C . THR A 1 222 ? 8.520 11.855 2.913 1.00 19.63 220 THR A C 1
ATOM 3280 O O . THR A 1 222 ? 8.500 12.201 4.097 1.00 23.12 220 THR A O 1
ATOM 3291 N N . SER A 1 223 ? 9.627 11.442 2.312 1.00 17.71 221 SER A N 1
ATOM 3292 C CA . SER A 1 223 ? 10.897 11.566 3.002 1.00 18.18 221 SER A CA 1
ATOM 3293 C C . SER A 1 223 ? 11.991 11.857 1.990 1.00 18.82 221 SER A C 1
ATOM 3294 O O . SER A 1 223 ? 11.853 11.587 0.799 1.00 21.85 221 SER A O 1
ATOM 3302 N N . ILE A 1 224 ? 13.081 12.417 2.490 1.00 16.37 222 ILE A N 1
ATOM 3303 C CA . ILE A 1 224 ? 14.206 12.843 1.666 1.00 18.34 222 ILE A CA 1
ATOM 3304 C C . ILE A 1 224 ? 15.483 12.403 2.381 1.00 16.73 222 ILE A C 1
ATOM 3305 O O . ILE A 1 224 ? 15.550 12.492 3.614 1.00 15.60 222 ILE A O 1
ATOM 3321 N N . PRO A 1 225 ? 16.512 11.918 1.683 1.00 15.25 223 PRO A N 1
ATOM 3322 C CA . PRO A 1 225 ? 17.759 11.561 2.376 1.00 15.14 223 PRO A CA 1
ATOM 3323 C C . PRO A 1 225 ? 18.341 12.756 3.117 1.00 13.44 223 PRO A C 1
ATOM 3324 O O . PRO A 1 225 ? 18.192 13.909 2.695 1.00 14.78 223 PRO A O 1
ATOM 3335 N N . ILE A 1 226 ? 19.050 12.466 4.217 1.00 13.36 224 ILE A N 1
ATOM 3336 C CA . ILE A 1 226 ? 19.581 13.550 5.050 1.00 14.24 224 ILE A CA 1
ATOM 3337 C C . ILE A 1 226 ? 20.494 14.469 4.254 1.00 14.06 224 ILE A C 1
ATOM 3338 O O . ILE A 1 226 ? 20.545 15.673 4.527 1.00 14.75 224 ILE A O 1
ATOM 3354 N N . ASP A 1 227 ? 21.245 13.939 3.285 1.00 13.75 225 ASP A N 1
ATOM 3355 C CA . ASP A 1 227 ? 22.174 14.791 2.552 1.00 14.24 225 ASP A CA 1
ATOM 3356 C C . ASP A 1 227 ? 21.451 15.773 1.643 1.00 15.02 225 ASP A C 1
ATOM 3357 O O . ASP A 1 227 ? 21.930 16.893 1.446 1.00 17.25 225 ASP A O 1
ATOM 3366 N N . GLU A 1 228 ? 20.300 15.378 1.097 1.00 13.36 226 GLU A N 1
ATOM 3367 C CA . GLU A 1 228 ? 19.509 16.296 0.289 1.00 14.37 226 GLU A CA 1
ATOM 3368 C C . GLU A 1 228 ? 18.818 17.321 1.175 1.00 13.67 226 GLU A C 1
ATOM 3369 O O . GLU A 1 228 ? 18.726 18.505 0.823 1.00 14.86 226 GLU A O 1
ATOM 3381 N N . PHE A 1 229 ? 18.344 16.887 2.337 1.00 13.11 227 PHE A N 1
ATOM 3382 C CA . PHE A 1 229 ? 17.716 17.816 3.263 1.00 12.60 227 PHE A CA 1
ATOM 3383 C C . PHE A 1 229 ? 18.717 18.861 3.741 1.00 13.38 227 PHE A C 1
ATOM 3384 O O . PHE A 1 229 ? 18.384 20.044 3.870 1.00 14.05 227 PHE A O 1
ATOM 3401 N N . PHE A 1 230 ? 19.959 18.449 3.984 1.00 12.94 228 PHE A N 1
ATOM 3402 C CA . PHE A 1 230 ? 21.003 19.393 4.360 1.00 13.25 228 PHE A CA 1
ATOM 3403 C C . PHE A 1 230 ? 21.114 20.524 3.345 1.00 13.55 228 PHE A C 1
ATOM 3404 O O . PHE A 1 230 ? 21.270 21.687 3.719 1.00 13.90 228 PHE A O 1
ATOM 3421 N N . GLU A 1 231 ? 21.037 20.206 2.049 1.00 14.07 229 GLU A N 1
ATOM 3422 C CA . GLU A 1 231 ? 21.155 21.253 1.037 1.00 14.17 229 GLU A CA 1
ATOM 3423 C C . GLU A 1 231 ? 19.984 22.229 1.096 1.00 14.18 229 GLU A C 1
ATOM 3424 O O . GLU A 1 231 ? 20.162 23.438 0.897 1.00 15.86 229 GLU A O 1
ATOM 3436 N N . VAL A 1 232 ? 18.781 21.728 1.359 1.00 14.71 230 VAL A N 1
ATOM 3437 C CA . VAL A 1 232 ? 17.635 22.622 1.505 1.00 16.56 230 VAL A CA 1
ATOM 3438 C C . VAL A 1 232 ? 17.880 23.593 2.650 1.00 16.25 230 VAL A C 1
ATOM 3439 O O . VAL A 1 232 ? 17.637 24.803 2.535 1.00 18.11 230 VAL A O 1
ATOM 3452 N N . CYS A 1 233 ? 18.342 23.067 3.785 1.00 14.59 231 CYS A N 1
ATOM 3453 C CA . CYS A 1 233 ? 18.622 23.917 4.936 1.00 15.34 231 CYS A CA 1
ATOM 3454 C C . CYS A 1 233 ? 19.670 24.970 4.601 1.00 15.39 231 CYS A C 1
ATOM 3455 O O . CYS A 1 233 ? 19.521 26.144 4.969 1.00 17.03 231 CYS A O 1
ATOM 3463 N N . MET A 1 234 ? 20.741 24.565 3.913 1.00 15.41 232 MET A N 1
ATOM 3464 C CA . MET A 1 234 ? 21.809 25.481 3.542 1.00 16.84 232 MET A CA 1
ATOM 3465 C C . MET A 1 234 ? 21.366 26.537 2.559 1.00 16.55 232 MET A C 1
ATOM 3466 O O . MET A 1 234 ? 21.992 27.603 2.496 1.00 18.39 232 MET A O 1
ATOM 3480 N N . MET A 1 235 ? 20.312 26.272 1.796 1.00 17.16 233 MET A N 1
ATOM 3481 C CA . MET A 1 235 ? 19.825 27.273 0.863 1.00 18.32 233 MET A CA 1
ATOM 3482 C C . MET A 1 235 ? 19.101 28.386 1.590 1.00 19.95 233 MET A C 1
ATOM 3483 O O . MET A 1 235 ? 19.205 29.546 1.185 1.00 24.19 233 MET A O 1
ATOM 3497 N N . ILE A 1 236 ? 18.409 28.060 2.680 1.00 19.73 234 ILE A N 1
ATOM 3498 C CA A ILE A 1 236 ? 17.489 28.995 3.312 0.35 22.09 234 ILE A CA 1
ATOM 3499 C CA B ILE A 1 236 ? 17.477 28.966 3.334 0.65 22.61 234 ILE A CA 1
ATOM 3500 C C . ILE A 1 236 ? 18.103 29.663 4.535 1.00 20.76 234 ILE A C 1
ATOM 3501 O O . ILE A 1 236 ? 17.880 30.856 4.761 1.00 20.95 234 ILE A O 1
ATOM 3530 N N . ILE A 1 237 ? 18.851 28.916 5.351 1.00 19.17 235 ILE A N 1
ATOM 3531 C CA . ILE A 1 237 ? 19.354 29.475 6.608 1.00 18.87 235 ILE A CA 1
ATOM 3532 C C . ILE A 1 237 ? 20.156 30.752 6.397 1.00 17.90 235 ILE A C 1
ATOM 3533 O O . ILE A 1 237 ? 19.962 31.712 7.161 1.00 18.04 235 ILE A O 1
ATOM 3549 N N . PRO A 1 238 ? 21.031 30.861 5.391 1.00 19.95 236 PRO A N 1
ATOM 3550 C CA . PRO A 1 238 ? 21.826 32.093 5.250 1.00 21.58 236 PRO A CA 1
ATOM 3551 C C . PRO A 1 238 ? 20.998 33.351 5.070 1.00 22.13 236 PRO A C 1
ATOM 3552 O O . PRO A 1 238 ? 21.453 34.436 5.452 1.00 23.70 236 PRO A O 1
ATOM 3563 N N . TYR A 1 239 ? 19.804 33.253 4.486 1.00 21.05 237 TYR A N 1
ATOM 3564 C CA . TYR A 1 239 ? 18.969 34.434 4.308 1.00 22.42 237 TYR A CA 1
ATOM 3565 C C . TYR A 1 239 ? 18.168 34.778 5.556 1.00 18.17 237 TYR A C 1
ATOM 3566 O O . TYR A 1 239 ? 17.670 35.903 5.677 1.00 20.20 237 TYR A O 1
ATOM 3584 N N . LEU A 1 240 ? 18.038 33.837 6.484 1.00 15.81 238 LEU A N 1
ATOM 3585 C CA A LEU A 1 240 ? 17.353 34.095 7.742 0.17 15.64 238 LEU A CA 1
ATOM 3586 C CA B LEU A 1 240 ? 17.356 34.093 7.746 0.83 15.43 238 LEU A CA 1
ATOM 3587 C C . LEU A 1 240 ? 18.275 34.669 8.807 1.00 14.69 238 LEU A C 1
ATOM 3588 O O . LEU A 1 240 ? 17.825 35.484 9.619 1.00 15.19 238 LEU A O 1
ATOM 3617 N N . LEU A 1 241 ? 19.551 34.282 8.814 1.00 14.63 239 LEU A N 1
ATOM 3618 C CA . LEU A 1 241 ? 20.448 34.744 9.871 1.00 14.19 239 LEU A CA 1
ATOM 3619 C C . LEU A 1 241 ? 20.579 36.255 9.979 1.00 14.60 239 LEU A C 1
ATOM 3620 O O . LEU A 1 241 ? 20.601 36.756 11.115 1.00 15.11 239 LEU A O 1
ATOM 3636 N N . PRO A 1 242 ? 20.678 37.025 8.894 1.00 15.42 240 PRO A N 1
ATOM 3637 C CA . PRO A 1 242 ? 20.798 38.488 9.056 1.00 16.61 240 PRO A CA 1
ATOM 3638 C C . PRO A 1 242 ? 19.566 39.108 9.668 1.00 16.92 240 PRO A C 1
ATOM 3639 O O . PRO A 1 242 ? 19.644 40.233 10.184 1.00 18.54 240 PRO A O 1
ATOM 3650 N N . LYS A 1 243 ? 18.430 38.424 9.589 1.00 16.93 241 LYS A N 1
ATOM 3651 C CA . LYS A 1 243 ? 17.169 38.921 10.114 1.00 18.79 241 LYS A CA 1
ATOM 3652 C C . LYS A 1 243 ? 16.929 38.483 11.547 1.00 17.44 241 LYS A C 1
ATOM 3653 O O . LYS A 1 243 ? 16.312 39.218 12.317 1.00 20.99 241 LYS A O 1
ATOM 3672 N N . PHE A 1 244 ? 17.389 37.296 11.928 1.00 15.16 242 PHE A N 1
ATOM 3673 C CA . PHE A 1 244 ? 17.038 36.721 13.214 1.00 13.59 242 PHE A CA 1
ATOM 3674 C C . PHE A 1 244 ? 18.160 36.720 14.243 1.00 12.93 242 PHE A C 1
ATOM 3675 O O . PHE A 1 244 ? 17.867 36.560 15.427 1.00 15.09 242 PHE A O 1
ATOM 3692 N N . TRP A 1 245 ? 19.418 36.867 13.833 1.00 13.45 243 TRP A N 1
ATOM 3693 C CA . TRP A 1 245 ? 20.557 36.876 14.738 1.00 13.39 243 TRP A CA 1
ATOM 3694 C C . TRP A 1 245 ? 21.219 38.250 14.750 1.00 14.21 243 TRP A C 1
ATOM 3695 O O . TRP A 1 245 ? 21.151 39.002 13.774 1.00 16.72 243 TRP A O 1
ATOM 3716 N N . THR A 1 246 ? 21.882 38.556 15.858 1.00 13.17 244 THR A N 1
ATOM 3717 C CA . THR A 1 246 ? 22.724 39.739 15.905 1.00 13.26 244 THR A CA 1
ATOM 3718 C C . THR A 1 246 ? 24.016 39.505 15.129 1.00 14.66 244 THR A C 1
ATOM 3719 O O . THR A 1 246 ? 24.404 38.374 14.836 1.00 16.29 244 THR A O 1
ATOM 3730 N N . GLU A 1 247 ? 24.721 40.601 14.846 1.00 15.51 245 GLU A N 1
ATOM 3731 C CA . GLU A 1 247 ? 26.023 40.497 14.200 1.00 16.87 245 GLU A CA 1
ATOM 3732 C C . GLU A 1 247 ? 26.987 39.653 15.035 1.00 17.22 245 GLU A C 1
ATOM 3733 O O . GLU A 1 247 ? 27.743 38.838 14.491 1.00 18.58 245 GLU A O 1
ATOM 3745 N N . GLU A 1 248 ? 26.987 39.842 16.357 1.00 17.87 246 GLU A N 1
ATOM 3746 C CA . GLU A 1 248 ? 27.886 39.076 17.214 1.00 18.77 246 GLU A CA 1
ATOM 3747 C C . GLU A 1 248 ? 27.530 37.590 17.190 1.00 16.93 246 GLU A C 1
ATOM 3748 O O . GLU A 1 248 ? 28.416 36.727 17.157 1.00 18.11 246 GLU A O 1
ATOM 3760 N N 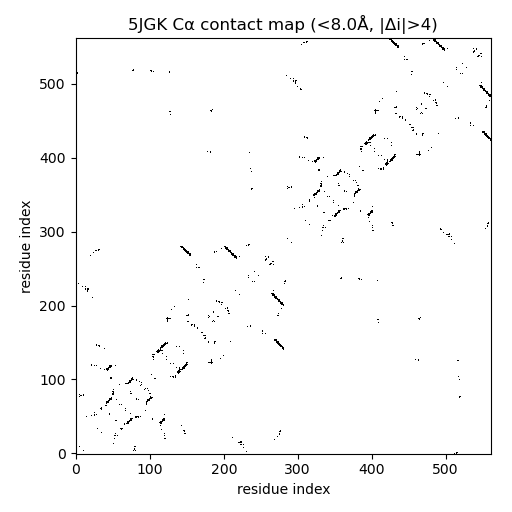. GLN A 1 249 ? 26.239 37.269 17.218 1.00 15.83 247 GLN A N 1
ATOM 3761 C CA . GLN A 1 249 ? 25.831 35.871 17.123 1.00 15.55 247 GLN A CA 1
ATOM 3762 C C . GLN A 1 249 ? 26.294 35.234 15.817 1.00 15.42 247 GLN A C 1
ATOM 3763 O O . GLN A 1 249 ? 26.726 34.072 15.796 1.00 17.21 247 GLN A O 1
ATOM 3777 N N . ARG A 1 250 ? 26.184 35.970 14.712 1.00 15.05 248 ARG A N 1
ATOM 3778 C CA . ARG A 1 250 ? 26.653 35.457 13.434 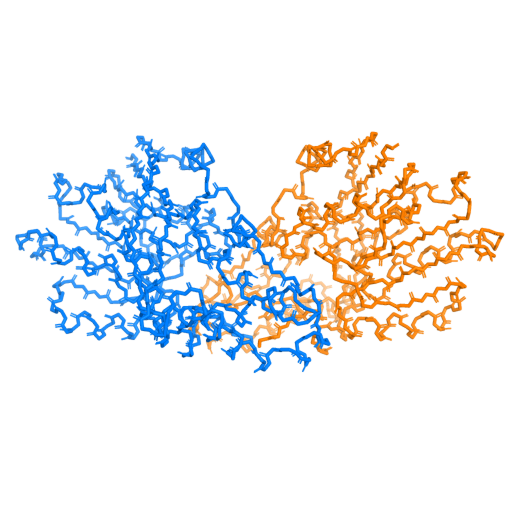1.00 14.90 248 ARG A CA 1
ATOM 3779 C C . ARG A 1 250 ? 28.159 35.265 13.444 1.00 16.97 248 ARG A C 1
ATOM 3780 O O . ARG A 1 250 ? 28.663 34.226 13.001 1.00 18.10 248 ARG A O 1
ATOM 3801 N N . GLU A 1 251 ? 28.894 36.235 13.987 1.00 18.51 249 GLU A N 1
ATOM 3802 C CA . GLU A 1 251 ? 30.343 36.099 14.060 1.00 21.51 249 GLU A CA 1
ATOM 3803 C C . GLU A 1 251 ? 30.730 34.879 14.882 1.00 21.30 249 GLU A C 1
ATOM 3804 O O . GLU A 1 251 ? 31.692 34.178 14.554 1.00 24.64 249 GLU A O 1
ATOM 3808 N N . SER A 1 252 ? 29.969 34.591 15.940 1.00 20.09 250 SER A N 1
ATOM 3809 C CA . SER A 1 252 ? 30.312 33.487 16.829 1.00 21.22 250 SER A CA 1
ATOM 3810 C C . SER A 1 252 ? 29.900 32.137 16.256 1.00 20.26 250 SER A C 1
ATOM 3811 O O . SER A 1 252 ? 30.588 31.133 16.480 1.00 22.97 250 SER A O 1
ATOM 3819 N N . HIS A 1 253 ? 28.773 32.079 15.547 1.00 17.65 251 HIS A N 1
ATOM 3820 C CA . HIS A 1 253 ? 28.136 30.790 15.288 1.00 15.45 251 HIS A CA 1
ATOM 3821 C C . HIS A 1 253 ? 27.788 30.495 13.840 1.00 16.13 251 HIS A C 1
ATOM 3822 O O . HIS A 1 253 ? 27.537 29.326 13.535 1.00 17.33 251 HIS A O 1
ATOM 3836 N N . GLU A 1 254 ? 27.728 31.485 12.948 1.00 15.63 252 GLU A N 1
ATOM 3837 C CA . GLU A 1 254 ? 27.275 31.183 11.593 1.00 16.28 252 GLU A CA 1
ATOM 3838 C C . GLU A 1 254 ? 28.135 30.108 10.937 1.00 16.66 252 GLU A C 1
ATOM 3839 O O . GLU A 1 254 ? 27.611 29.212 10.265 1.00 16.25 252 GLU A O 1
ATOM 3851 N N . LYS A 1 255 ? 29.454 30.179 11.129 1.00 17.91 253 LYS A N 1
ATOM 3852 C CA . LYS A 1 255 ? 30.377 29.214 10.541 1.00 18.35 253 LYS A CA 1
ATOM 3853 C C . LYS A 1 255 ? 30.140 27.797 11.041 1.00 16.70 253 LYS A C 1
ATOM 3854 O O . LYS A 1 255 ? 30.582 26.844 10.390 1.00 19.20 253 LYS A O 1
ATOM 3858 N N . ASP A 1 256 ? 29.452 27.636 12.177 1.00 16.44 254 ASP A N 1
ATOM 3859 C CA . ASP A 1 256 ? 29.206 26.326 12.772 1.00 18.02 254 ASP A CA 1
ATOM 3860 C C . ASP A 1 256 ? 27.883 25.708 12.325 1.00 15.46 254 ASP A C 1
ATOM 3861 O O . ASP A 1 256 ? 27.644 24.521 12.579 1.00 16.36 254 ASP A O 1
ATOM 3870 N N . VAL A 1 257 ? 27.028 26.477 11.657 1.00 15.15 255 VAL A N 1
ATOM 3871 C CA . VAL A 1 257 ? 25.721 25.964 11.259 1.00 14.76 255 VAL A CA 1
ATOM 3872 C C . VAL A 1 257 ? 25.816 24.698 10.414 1.00 14.50 255 VAL A C 1
ATOM 3873 O O . VAL A 1 257 ? 25.086 23.739 10.698 1.00 14.20 255 VAL A O 1
ATOM 3886 N N . PRO A 1 258 ? 26.672 24.613 9.395 1.00 14.47 256 PRO A N 1
ATOM 3887 C CA . PRO A 1 258 ? 26.736 23.365 8.618 1.00 13.73 256 PRO A CA 1
ATOM 3888 C C . PRO A 1 258 ? 27.028 22.139 9.468 1.00 13.18 256 PRO A C 1
ATOM 3889 O O . PRO A 1 258 ? 26.359 21.103 9.312 1.00 13.39 256 PRO A O 1
ATOM 3900 N N . MET A 1 259 ? 28.002 22.229 10.377 1.00 12.83 257 MET A N 1
ATOM 3901 C CA . MET A 1 259 ? 28.329 21.084 11.223 1.00 12.98 257 MET A CA 1
ATOM 3902 C C . MET A 1 259 ? 27.161 20.728 12.128 1.00 12.81 257 MET A C 1
ATOM 3903 O O . MET A 1 259 ? 26.841 19.547 12.316 1.00 13.85 257 MET A O 1
ATOM 3917 N N . VAL A 1 260 ? 26.532 21.741 12.723 1.00 13.66 258 VAL A N 1
ATOM 3918 C CA . VAL A 1 260 ? 25.410 21.510 13.617 1.00 16.19 258 VAL A CA 1
ATOM 3919 C C . VAL A 1 260 ? 24.274 20.799 12.886 1.00 13.46 258 VAL A C 1
ATOM 3920 O O . VAL A 1 260 ? 23.633 19.888 13.433 1.00 15.27 258 VAL A O 1
ATOM 3933 N N . LEU A 1 261 ? 23.980 21.228 11.654 1.00 13.30 259 LEU A N 1
ATOM 3934 C CA . LEU A 1 261 ? 22.938 20.591 10.852 1.00 13.00 259 LEU A CA 1
ATOM 3935 C C . LEU A 1 261 ? 23.290 19.151 10.529 1.00 12.26 259 LEU A C 1
ATOM 3936 O O . LEU A 1 261 ? 22.453 18.257 10.671 1.00 13.98 259 LEU A O 1
ATOM 3952 N N . ARG A 1 262 ? 24.515 18.912 10.064 1.00 12.31 260 ARG A N 1
ATOM 3953 C CA . ARG A 1 262 ? 24.938 17.536 9.801 1.00 12.13 260 ARG A CA 1
ATOM 3954 C C . ARG A 1 262 ? 24.724 16.664 11.028 1.00 13.19 260 ARG A C 1
ATOM 3955 O O . ARG A 1 262 ? 24.166 15.562 10.944 1.00 13.76 260 ARG A O 1
ATOM 3976 N N . GLN A 1 263 ? 25.209 17.132 12.177 1.00 12.55 261 GLN A N 1
ATOM 3977 C CA . GLN A 1 263 ? 25.161 16.324 13.384 1.00 12.85 261 GLN A CA 1
ATOM 3978 C C . GLN A 1 263 ? 23.730 16.097 13.828 1.00 13.20 261 GLN A C 1
ATOM 3979 O O . GLN A 1 263 ? 23.373 14.978 14.202 1.00 15.15 261 GLN A O 1
ATOM 3993 N N . TYR A 1 264 ? 22.895 17.136 13.794 1.00 12.73 262 TYR A N 1
ATOM 3994 C CA . TYR A 1 264 ? 21.504 16.965 14.189 1.00 12.98 262 TYR A CA 1
ATOM 3995 C C . TYR A 1 264 ? 20.806 15.938 13.304 1.00 13.24 262 TYR A C 1
ATOM 3996 O O . TYR A 1 264 ? 20.075 15.073 13.793 1.00 14.25 262 TYR A O 1
ATOM 4014 N N . LEU A 1 265 ? 20.999 16.034 11.989 1.00 12.75 263 LEU A N 1
ATOM 4015 C CA . LEU A 1 265 ? 20.292 15.141 11.074 1.00 11.60 263 LEU A CA 1
ATOM 4016 C C . LEU A 1 265 ? 20.744 13.695 11.245 1.00 11.88 263 LEU A C 1
ATOM 4017 O O . LEU A 1 265 ? 19.917 12.777 11.281 1.00 13.78 263 LEU A O 1
ATOM 4033 N N . GLN A 1 266 ? 22.048 13.481 11.374 1.00 12.06 264 GLN A N 1
ATOM 4034 C CA . GLN A 1 266 ? 22.557 12.128 11.578 1.00 14.34 264 GLN A CA 1
ATOM 4035 C C . GLN A 1 266 ? 22.093 11.555 12.908 1.00 14.23 264 GLN A C 1
ATOM 4036 O O . GLN A 1 266 ? 21.721 10.376 12.989 1.00 14.82 264 GLN A O 1
ATOM 4050 N N . ASP A 1 267 ? 22.175 12.360 13.969 1.00 14.41 265 ASP A N 1
ATOM 4051 C CA . ASP A 1 267 ? 21.806 11.907 15.304 1.00 15.64 265 ASP A CA 1
ATOM 4052 C C . ASP A 1 267 ? 20.323 11.591 15.385 1.00 15.60 265 ASP A C 1
ATOM 4053 O O . ASP A 1 267 ? 19.923 10.682 16.120 1.00 18.50 265 ASP A O 1
ATOM 4062 N N . THR A 1 268 ? 19.489 12.342 14.661 1.00 14.77 266 THR A N 1
ATOM 4063 C CA . THR A 1 268 ? 18.046 12.201 14.775 1.00 14.02 266 THR A CA 1
ATOM 4064 C C . THR A 1 268 ? 17.493 11.132 13.844 1.00 15.04 266 THR A C 1
ATOM 4065 O O . THR A 1 268 ? 16.636 10.336 14.248 1.00 16.25 266 THR A O 1
ATOM 4076 N N . TYR A 1 269 ? 17.966 11.102 12.603 1.00 14.09 267 TYR A N 1
ATOM 4077 C CA . TYR A 1 269 ? 17.393 10.259 11.566 1.00 14.63 267 TYR A CA 1
ATOM 4078 C C . TYR A 1 269 ? 18.288 9.099 11.171 1.00 14.60 267 TYR A C 1
ATOM 4079 O O . TYR A 1 269 ? 17.835 8.223 10.430 1.00 16.86 267 TYR A O 1
ATOM 4097 N N . GLY A 1 270 ? 19.514 9.055 11.661 1.00 15.52 268 GLY A N 1
ATOM 4098 C CA . GLY A 1 270 ? 20.453 8.011 11.298 1.00 15.92 268 GLY A CA 1
ATOM 4099 C C . GLY A 1 270 ? 21.463 8.500 10.274 1.00 14.97 268 GLY A C 1
ATOM 4100 O O . GLY A 1 270 ? 21.187 9.373 9.454 1.00 15.20 268 GLY A O 1
ATOM 4104 N N . ALA A 1 271 ? 22.639 7.886 10.285 1.00 15.58 269 ALA A N 1
ATOM 4105 C CA . ALA A 1 271 ? 23.698 8.286 9.368 1.00 16.05 269 ALA A CA 1
ATOM 4106 C C . ALA A 1 271 ? 23.346 8.008 7.915 1.00 16.10 269 ALA A C 1
ATOM 4107 O O . ALA A 1 271 ? 23.931 8.620 7.012 1.00 18.49 269 ALA A O 1
ATOM 4114 N N . ASN A 1 272 ? 22.459 7.057 7.653 1.00 17.44 270 ASN A N 1
ATOM 4115 C CA . ASN A 1 272 ? 21.977 6.835 6.301 1.00 18.99 270 ASN A CA 1
ATOM 4116 C C . ASN A 1 272 ? 20.474 7.006 6.265 1.00 18.18 270 ASN A C 1
ATOM 4117 O O . ASN A 1 272 ? 19.762 6.347 5.514 1.00 21.88 270 ASN A O 1
ATOM 4128 N N . GLY A 1 273 ? 19.987 7.950 7.059 1.00 18.15 271 GLY A N 1
ATOM 4129 C CA . GLY A 1 273 ? 18.568 8.089 7.284 1.00 17.97 271 GLY A CA 1
ATOM 4130 C C . GLY A 1 273 ? 17.852 8.995 6.300 1.00 16.63 271 GLY A C 1
ATOM 4131 O O . GLY A 1 273 ? 18.432 9.628 5.417 1.00 16.07 271 GLY A O 1
ATOM 4135 N N . GLN A 1 274 ? 16.543 9.044 6.500 1.00 16.55 272 GLN A N 1
ATOM 4136 C CA . GLN A 1 274 ? 15.610 9.803 5.702 1.00 17.81 272 GLN A CA 1
ATOM 4137 C C . GLN A 1 274 ? 14.887 10.756 6.629 1.00 17.06 272 GLN A C 1
ATOM 4138 O O . GLN A 1 274 ? 14.473 10.380 7.731 1.00 19.49 272 GLN A O 1
ATOM 4152 N N . VAL A 1 275 ? 14.728 11.985 6.171 1.00 14.72 273 VAL A N 1
ATOM 4153 C CA . VAL A 1 275 ? 14.006 12.992 6.927 1.00 14.36 273 VAL A CA 1
ATOM 4154 C C . VAL A 1 275 ? 12.551 12.949 6.495 1.00 13.65 273 VAL A C 1
ATOM 4155 O O . VAL A 1 275 ? 12.268 13.069 5.297 1.00 14.63 273 VAL A O 1
ATOM 4168 N N . PRO A 1 276 ? 11.600 12.791 7.412 1.00 15.26 274 PRO A N 1
ATOM 4169 C CA . PRO A 1 276 ? 10.198 12.872 7.020 1.00 18.23 274 PRO A CA 1
ATOM 4170 C C . PRO A 1 276 ? 9.880 14.306 6.636 1.00 18.18 274 PRO A C 1
ATOM 4171 O O . PRO A 1 276 ? 10.320 15.261 7.284 1.00 23.69 274 PRO A O 1
ATOM 4182 N N . LEU A 1 277 ? 9.212 14.460 5.520 1.00 16.38 275 LEU A N 1
ATOM 4183 C CA . LEU A 1 277 ? 8.673 15.744 5.121 1.00 17.49 275 LEU A CA 1
ATOM 4184 C C . LEU A 1 277 ? 7.173 15.653 5.313 1.00 15.63 275 LEU A C 1
ATOM 4185 O O . LEU A 1 277 ? 6.547 14.698 4.850 1.00 17.10 275 LEU A O 1
ATOM 4201 N N . GLU A 1 278 ? 6.604 16.629 6.011 1.00 12.70 276 GLU A N 1
ATOM 4202 C CA . GLU A 1 278 ? 5.170 16.665 6.231 1.00 13.44 276 GLU A CA 1
ATOM 4203 C C . GLU A 1 278 ? 4.713 18.087 5.988 1.00 12.79 276 GLU A C 1
ATOM 4204 O O . GLU A 1 278 ? 5.289 19.028 6.550 1.00 14.71 276 GLU A O 1
ATOM 4216 N N . ALA A 1 279 ? 3.688 18.250 5.152 1.00 11.64 277 ALA A N 1
ATOM 4217 C CA . ALA A 1 279 ? 3.262 19.599 4.822 1.00 11.74 277 ALA A CA 1
ATOM 4218 C C . ALA A 1 279 ? 1.777 19.629 4.529 1.00 10.95 277 ALA A C 1
ATOM 4219 O O . ALA A 1 279 ? 1.153 18.607 4.248 1.00 11.29 277 ALA A O 1
ATOM 4226 N N . VAL A 1 280 ? 1.233 20.838 4.587 1.00 11.01 278 VAL A N 1
ATOM 4227 C CA . VAL A 1 280 ? -0.083 21.147 4.050 1.00 11.49 278 VAL A CA 1
ATOM 4228 C C . VAL A 1 280 ? 0.066 22.390 3.193 1.00 11.06 278 VAL A C 1
ATOM 4229 O O . VAL A 1 280 ? 0.579 23.402 3.664 1.00 11.49 278 VAL A O 1
ATOM 4242 N N . ALA A 1 281 ? -0.383 22.301 1.942 1.00 10.82 279 ALA A N 1
ATOM 4243 C CA . ALA A 1 281 ? -0.441 23.436 1.046 1.00 10.13 279 ALA A CA 1
ATOM 4244 C C . ALA A 1 281 ? -1.896 23.715 0.718 1.00 10.99 279 ALA A C 1
ATOM 4245 O O . ALA A 1 281 ? -2.714 22.802 0.649 1.00 12.39 279 ALA A O 1
ATOM 4252 N N . LEU A 1 282 ? -2.201 24.986 0.514 1.00 10.61 280 LEU A N 1
ATOM 4253 C CA . LEU A 1 282 ? -3.513 25.396 0.043 1.00 10.71 280 LEU A CA 1
ATOM 4254 C C . LEU A 1 282 ? -3.472 25.478 -1.472 1.00 10.51 280 LEU A C 1
ATOM 4255 O O . LEU A 1 282 ? -2.647 26.198 -2.044 1.00 10.66 280 LEU A O 1
ATOM 4271 N N . ILE A 1 283 ? -4.366 24.742 -2.105 1.00 10.75 281 ILE A N 1
ATOM 4272 C CA . ILE A 1 283 ? -4.484 24.682 -3.551 1.00 10.83 281 ILE A CA 1
ATOM 4273 C C . ILE A 1 283 ? -5.727 25.477 -3.913 1.00 12.14 281 ILE A C 1
ATOM 4274 O O . ILE A 1 283 ? -6.849 25.100 -3.553 1.00 14.20 281 ILE A O 1
ATOM 4290 N N . THR A 1 284 ? -5.501 26.608 -4.564 1.00 12.22 282 THR A N 1
ATOM 4291 C CA . THR A 1 284 ? -6.525 27.600 -4.863 1.00 14.01 282 THR A CA 1
ATOM 4292 C C . THR A 1 284 ? -6.784 27.641 -6.356 1.00 13.59 282 THR A C 1
ATOM 4293 O O . THR A 1 284 ? -5.837 27.690 -7.151 1.00 13.85 282 THR A O 1
ATOM 4304 N N . THR A 1 285 ? -8.063 27.653 -6.731 1.00 14.46 283 THR A N 1
ATOM 4305 C CA . THR A 1 285 ? -8.443 27.916 -8.110 1.00 14.79 283 THR A CA 1
ATOM 4306 C C . THR A 1 285 ? -9.516 28.994 -8.145 1.00 16.57 283 THR A C 1
ATOM 4307 O O . THR A 1 285 ? -10.342 29.108 -7.236 1.00 18.27 283 THR A O 1
ATOM 4318 N N . GLY A 1 286 ? -9.482 29.793 -9.196 1.00 17.34 284 GLY A N 1
ATOM 4319 C CA . GLY A 1 286 ? -10.489 30.817 -9.403 1.00 19.09 284 GLY A CA 1
ATOM 4320 C C . GLY A 1 286 ? -10.672 31.070 -10.878 1.00 20.06 284 GLY A C 1
ATOM 4321 O O . GLY A 1 286 ? -9.751 30.882 -11.680 1.00 18.88 284 GLY A O 1
ATOM 4325 N N . LEU A 1 287 ? -11.870 31.517 -11.234 1.00 23.26 285 LEU A N 1
ATOM 4326 C CA . LEU A 1 287 ? -12.273 31.709 -12.614 1.00 24.92 285 LEU A CA 1
ATOM 4327 C C . LEU A 1 287 ? -12.399 33.199 -12.876 1.00 25.22 285 LEU A C 1
ATOM 4328 O O . LEU A 1 287 ? -13.007 33.923 -12.078 1.00 25.42 285 LEU A O 1
ATOM 4344 N N . LYS A 1 288 ? -11.818 33.662 -13.979 1.00 25.28 286 LYS A N 1
ATOM 4345 C CA . LYS A 1 288 ? -12.072 35.028 -14.423 1.00 28.47 286 LYS A CA 1
ATOM 4346 C C . LYS A 1 288 ? -13.305 35.058 -15.317 1.00 32.96 286 LYS A C 1
ATOM 4347 O O . LYS A 1 288 ? -13.310 34.400 -16.370 1.00 33.41 286 LYS A O 1
ATOM 4366 N N . PRO A 1 289 ? -14.351 35.816 -14.963 1.00 35.25 287 PRO A N 1
ATOM 4367 C CA . PRO A 1 289 ? -15.503 35.945 -15.857 1.00 37.37 287 PRO A CA 1
ATOM 4368 C C . PRO A 1 289 ? -15.146 36.767 -17.093 1.00 38.23 287 PRO A C 1
ATOM 4369 O O . PRO A 1 289 ? -15.684 36.561 -18.183 0.50 40.43 287 PRO A O 1
ATOM 4381 N N . ILE B 1 9 ? 25.208 37.214 4.004 1.00 36.56 7 ILE B N 1
ATOM 4382 C CA . ILE B 1 9 ? 24.133 38.120 3.608 1.00 34.84 7 ILE B CA 1
ATOM 4383 C C . ILE B 1 9 ? 24.046 39.265 4.617 1.00 34.31 7 ILE B C 1
ATOM 4384 O O . ILE B 1 9 ? 24.160 39.042 5.821 1.00 35.50 7 ILE B O 1
ATOM 4399 N N . GLN B 1 10 ? 23.847 40.490 4.134 1.00 33.66 8 GLN B N 1
ATOM 4400 C CA . GLN B 1 10 ? 23.857 41.664 4.996 1.00 32.87 8 GLN B CA 1
ATOM 4401 C C . GLN B 1 10 ? 22.443 42.103 5.357 1.00 29.96 8 GLN B C 1
ATOM 4402 O O . GLN B 1 10 ? 21.486 41.881 4.614 1.00 29.82 8 GLN B O 1
ATOM 4416 N N . ASN B 1 11 ? 22.329 42.718 6.525 1.00 25.93 9 ASN B N 1
ATOM 4417 C CA . ASN B 1 11 ? 21.122 43.403 6.944 1.00 22.75 9 ASN B CA 1
ATOM 4418 C C . ASN B 1 11 ? 21.299 44.886 6.630 1.00 21.02 9 ASN B C 1
ATOM 4419 O O . ASN B 1 11 ? 22.307 45.487 7.009 1.00 21.46 9 ASN B O 1
ATOM 4430 N N . MET B 1 12 ? 20.336 45.454 5.904 1.00 21.76 10 MET B N 1
ATOM 4431 C CA . MET B 1 12 ? 20.417 46.846 5.461 1.00 23.10 10 MET B CA 1
ATOM 4432 C C . MET B 1 12 ? 20.761 47.802 6.603 1.00 21.04 10 MET B C 1
ATOM 4433 O O . MET B 1 12 ? 21.551 48.736 6.429 1.00 21.02 10 MET B O 1
ATOM 4447 N N . PHE B 1 13 ? 20.156 47.606 7.769 1.00 19.25 11 PHE B N 1
ATOM 4448 C CA . PHE B 1 13 ? 20.319 48.534 8.886 1.00 18.63 11 PHE B CA 1
ATOM 4449 C C . PHE B 1 13 ? 21.712 48.505 9.489 1.00 19.05 11 PHE B C 1
ATOM 4450 O O . PHE B 1 13 ? 22.038 49.374 10.310 1.00 18.93 11 PHE B O 1
ATOM 4467 N N . GLN B 1 14 ? 22.526 47.521 9.128 1.00 19.17 12 GLN B N 1
ATOM 4468 C CA . GLN B 1 14 ? 23.861 47.394 9.676 1.00 20.32 12 GLN B CA 1
ATOM 4469 C C . GLN B 1 14 ? 24.930 47.956 8.760 1.00 23.16 12 GLN B C 1
ATOM 4470 O O . GLN B 1 14 ? 26.086 48.056 9.180 1.00 24.20 12 GLN B O 1
ATOM 4484 N N . THR B 1 15 ? 24.561 48.379 7.555 1.00 22.23 13 THR B N 1
ATOM 4485 C CA . THR B 1 15 ? 25.534 48.865 6.591 1.00 23.80 13 THR B CA 1
ATOM 4486 C C . THR B 1 15 ? 25.914 50.309 6.893 1.00 23.53 13 THR B C 1
ATOM 4487 O O . THR B 1 15 ? 25.072 51.120 7.293 1.00 23.48 13 THR B O 1
ATOM 4498 N N . LYS B 1 16 ? 27.198 50.621 6.692 1.00 26.43 14 LYS B N 1
ATOM 4499 C CA . LYS B 1 16 ? 27.686 51.974 6.942 1.00 28.06 14 LYS B CA 1
ATOM 4500 C C . LYS B 1 16 ? 26.940 52.999 6.093 1.00 28.58 14 LYS B C 1
ATOM 4501 O O . LYS B 1 16 ? 26.595 54.083 6.579 1.00 28.68 14 LYS B O 1
ATOM 4505 N N . SER B 1 17 ? 26.665 52.674 4.82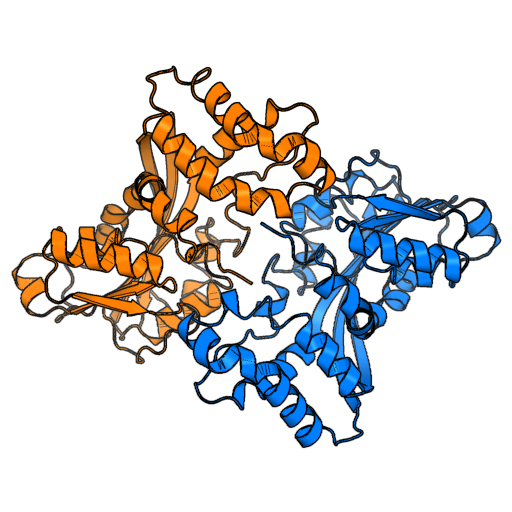6 1.00 29.36 15 SER B N 1
ATOM 4506 C CA . SER B 1 17 ? 26.006 53.642 3.952 1.00 30.27 15 SER B CA 1
ATOM 4507 C C . SER B 1 17 ? 24.596 53.963 4.439 1.00 28.31 15 SER B C 1
ATOM 4508 O O . SER B 1 17 ? 24.129 55.102 4.305 1.00 30.61 15 SER B O 1
ATOM 4516 N N . PHE B 1 18 ? 23.895 52.973 4.998 1.00 24.67 16 PHE B N 1
ATOM 4517 C CA . PHE B 1 18 ? 22.567 53.237 5.539 1.00 22.62 16 PHE B CA 1
ATOM 4518 C C . PHE B 1 18 ? 22.663 54.077 6.805 1.00 21.60 16 PHE B C 1
ATOM 4519 O O . PHE B 1 18 ? 21.989 55.105 6.942 1.00 21.56 16 PHE B O 1
ATOM 4536 N N . VAL B 1 19 ? 23.510 53.656 7.739 1.00 21.11 17 VAL B N 1
ATOM 4537 C CA . VAL B 1 19 ? 23.584 54.336 9.025 1.00 21.85 17 VAL B CA 1
ATOM 4538 C C . VAL B 1 19 ? 24.046 55.773 8.835 1.00 21.67 17 VAL B C 1
ATOM 4539 O O . VAL B 1 19 ? 23.540 56.695 9.489 1.00 23.74 17 VAL B O 1
ATOM 4552 N N . ASP B 1 20 ? 25.005 55.989 7.929 1.00 23.52 18 ASP B N 1
ATOM 4553 C CA . ASP B 1 20 ? 25.544 57.328 7.722 1.00 27.36 18 ASP B CA 1
ATOM 4554 C C . ASP B 1 20 ? 24.511 58.283 7.142 1.00 27.09 18 ASP B C 1
ATOM 4555 O O . ASP B 1 20 ? 24.626 59.496 7.337 1.00 31.15 18 ASP B O 1
ATOM 4564 N N . ARG B 1 21 ? 23.521 57.777 6.408 1.00 24.25 19 ARG B N 1
ATOM 4565 C CA . ARG B 1 21 ? 22.479 58.638 5.864 1.00 21.53 19 ARG B CA 1
ATOM 4566 C C . ARG B 1 21 ? 21.268 58.748 6.784 1.00 18.88 19 ARG B C 1
ATOM 4567 O O . ARG B 1 21 ? 20.388 59.575 6.532 1.00 18.30 19 ARG B O 1
ATOM 4588 N N . TYR B 1 22 ? 21.204 57.940 7.845 1.00 19.36 20 TYR B N 1
ATOM 4589 C CA . TYR B 1 22 ? 19.984 57.877 8.640 1.00 18.03 20 TYR B CA 1
ATOM 4590 C C . TYR B 1 22 ? 19.657 59.213 9.296 1.00 18.08 20 TYR B C 1
ATOM 4591 O O . TYR B 1 22 ? 18.483 59.514 9.524 1.00 17.93 20 TYR B O 1
ATOM 4609 N N . LYS B 1 23 ? 20.658 60.052 9.560 1.00 20.25 21 LYS B N 1
ATOM 4610 C CA . LYS B 1 23 ? 20.351 61.337 10.186 1.00 19.87 21 LYS B CA 1
ATOM 4611 C C . LYS B 1 23 ? 19.388 62.171 9.344 1.00 18.58 21 LYS B C 1
ATOM 4612 O O . LYS B 1 23 ? 18.652 63.005 9.886 1.00 21.02 21 LYS B O 1
ATOM 4631 N N . TYR B 1 24 ? 19.379 61.984 8.022 1.00 16.72 22 TYR B N 1
ATOM 4632 C CA . TYR B 1 24 ? 18.410 62.707 7.202 1.00 18.34 22 TYR B CA 1
ATOM 4633 C C . TYR B 1 24 ? 17.019 62.098 7.314 1.00 17.76 22 TYR B C 1
ATOM 4634 O O . TYR B 1 24 ? 16.021 62.823 7.369 1.00 18.30 22 TYR B O 1
ATOM 4652 N N . THR B 1 25 ? 16.934 60.770 7.378 1.00 17.30 23 THR B N 1
ATOM 4653 C CA . THR B 1 25 ? 15.642 60.121 7.592 1.00 18.27 23 THR B CA 1
ATOM 4654 C C . THR B 1 25 ? 15.099 60.418 8.983 1.00 15.69 23 THR B C 1
ATOM 4655 O O . THR B 1 25 ? 13.881 60.456 9.178 1.00 16.71 23 THR B O 1
ATOM 4666 N N . GLU B 1 26 ? 15.975 60.670 9.952 1.00 15.27 24 GLU B N 1
ATOM 4667 C CA . GLU B 1 26 ? 15.497 61.012 11.279 1.00 16.18 24 GLU B CA 1
ATOM 4668 C C . GLU B 1 26 ? 14.789 62.360 11.292 1.00 14.54 24 GLU B C 1
ATOM 4669 O O . GLU B 1 26 ? 14.029 62.639 12.225 1.00 15.84 24 GLU B O 1
ATOM 4681 N N . LYS B 1 27 ? 15.004 63.207 10.278 1.00 15.30 25 LYS B N 1
ATOM 4682 C CA . LYS B 1 27 ? 14.192 64.411 10.160 1.00 15.98 25 LYS B CA 1
ATOM 4683 C C . LYS B 1 27 ? 12.731 64.078 9.926 1.00 17.21 25 LYS B C 1
ATOM 4684 O O . LYS B 1 27 ? 11.859 64.917 10.176 1.00 19.60 25 LYS B O 1
ATOM 4703 N N . LEU B 1 28 ? 12.445 62.859 9.478 1.00 15.99 26 LEU B N 1
ATOM 4704 C CA . LEU B 1 28 ? 11.081 62.393 9.275 1.00 17.03 26 LEU B CA 1
ATOM 4705 C C . LEU B 1 28 ? 10.555 61.610 10.468 1.00 15.95 26 LEU B C 1
ATOM 4706 O O . LEU B 1 28 ? 9.489 61.942 10.996 1.00 16.56 26 LEU B O 1
ATOM 4722 N N . THR B 1 29 ? 11.288 60.593 10.932 1.00 14.72 27 THR B N 1
ATOM 4723 C CA . THR B 1 29 ? 10.833 59.892 12.126 1.00 14.48 27 THR B CA 1
ATOM 4724 C C . THR B 1 29 ? 10.795 60.817 13.322 1.00 15.17 27 THR B C 1
ATOM 4725 O O . THR B 1 29 ? 9.923 60.675 14.185 1.00 15.15 27 THR B O 1
ATOM 4736 N N . GLY B 1 30 ? 11.713 61.781 13.380 1.00 14.89 28 GLY B N 1
ATOM 4737 C CA . GLY B 1 30 ? 11.789 62.681 14.512 1.00 15.68 28 GLY B CA 1
ATOM 4738 C C . GLY B 1 30 ? 10.585 63.583 14.650 1.00 16.85 28 GLY B C 1
ATOM 4739 O O . GLY B 1 30 ? 10.359 64.142 15.730 1.00 17.72 28 GLY B O 1
ATOM 4743 N N . LEU B 1 31 ? 9.795 63.727 13.584 1.00 16.11 29 LEU B N 1
ATOM 4744 C CA . LEU B 1 31 ? 8.568 64.503 13.682 1.00 16.67 29 LEU B CA 1
ATOM 4745 C C . LEU B 1 31 ? 7.633 63.980 14.750 1.00 15.08 29 LEU B C 1
ATOM 4746 O O . LEU B 1 31 ? 6.758 64.723 15.204 1.00 15.79 29 LEU B O 1
ATOM 4762 N N . TYR B 1 32 ? 7.778 62.713 15.126 1.00 13.15 30 TYR B N 1
ATOM 4763 C CA . TYR B 1 32 ? 6.870 62.054 16.053 1.00 11.62 30 TYR B CA 1
ATOM 4764 C C . TYR B 1 32 ? 7.511 61.649 17.370 1.00 11.37 30 TYR B C 1
ATOM 4765 O O . TYR B 1 32 ? 6.840 61.014 18.194 1.00 13.10 30 TYR B O 1
ATOM 4783 N N . ALA B 1 33 ? 8.781 61.981 17.600 1.00 12.26 31 ALA B N 1
ATOM 4784 C CA . ALA B 1 33 ? 9.431 61.532 18.822 1.00 13.49 31 ALA B CA 1
ATOM 4785 C C . ALA B 1 33 ? 8.805 62.202 20.039 1.00 12.96 31 ALA B C 1
ATOM 4786 O O . ALA B 1 33 ? 8.478 61.539 21.029 1.00 13.89 31 ALA B O 1
ATOM 4793 N N . GLN B 1 34 ? 8.619 63.524 19.983 1.00 13.12 32 GLN B N 1
ATOM 4794 C CA . GLN B 1 34 ? 7.975 64.221 21.088 1.00 13.06 32 GLN B CA 1
ATOM 4795 C C . GLN B 1 34 ? 6.534 63.761 21.267 1.00 13.86 32 GLN B C 1
ATOM 4796 O O . GLN B 1 34 ? 6.081 63.544 22.401 1.00 13.92 32 GLN B O 1
ATOM 4810 N N . THR B 1 35 ? 5.802 63.596 20.167 1.00 13.26 33 THR B N 1
ATOM 4811 C CA . THR B 1 35 ? 4.425 63.120 20.257 1.00 13.77 33 THR B CA 1
ATOM 4812 C C . THR B 1 35 ? 4.369 61.799 21.007 1.00 12.03 33 THR B C 1
ATOM 4813 O O . THR B 1 35 ? 3.510 61.592 21.870 1.00 12.98 33 THR B O 1
ATOM 4824 N N . LEU B 1 36 ? 5.254 60.871 20.650 1.00 12.36 34 LEU B N 1
ATOM 4825 C CA . LEU B 1 36 ? 5.216 59.547 21.257 1.00 11.56 34 LEU B CA 1
ATOM 4826 C C . LEU B 1 36 ? 5.506 59.623 22.749 1.00 11.98 34 LEU B C 1
ATOM 4827 O O . LEU B 1 36 ? 4.815 58.998 23.565 1.00 12.65 34 LEU B O 1
ATOM 4843 N N . VAL B 1 37 ? 6.517 60.392 23.125 1.00 11.79 35 VAL B N 1
ATOM 4844 C CA . VAL B 1 37 ? 6.822 60.578 24.539 1.00 12.57 35 VAL B CA 1
ATOM 4845 C C . VAL B 1 37 ? 5.650 61.215 25.274 1.00 13.30 35 VAL B C 1
ATOM 4846 O O . VAL B 1 37 ? 5.264 60.767 26.358 1.00 14.48 35 VAL B O 1
ATOM 4859 N N . ASP B 1 38 ? 5.043 62.238 24.682 1.00 13.57 36 ASP B N 1
ATOM 4860 C CA . ASP B 1 38 ? 3.912 62.894 25.320 1.00 14.97 36 ASP B CA 1
ATOM 4861 C C . ASP B 1 38 ? 2.754 61.925 25.529 1.00 15.44 36 ASP B C 1
ATOM 4862 O O . ASP B 1 38 ? 2.186 61.843 26.629 1.00 16.12 36 ASP B O 1
ATOM 4871 N N . TYR B 1 39 ? 2.372 61.195 24.476 1.00 13.01 37 TYR B N 1
ATOM 4872 C CA . TYR B 1 39 ? 1.204 60.326 24.567 1.00 14.22 37 TYR B CA 1
ATOM 4873 C C . TYR B 1 39 ? 1.438 59.158 25.515 1.00 13.52 37 TYR B C 1
ATOM 4874 O O . TYR B 1 39 ? 0.469 58.627 26.066 1.00 16.26 37 TYR B O 1
ATOM 4892 N N . SER B 1 40 ? 2.697 58.763 25.731 1.00 12.79 38 SER B N 1
ATOM 4893 C CA . SER B 1 40 ? 2.991 57.685 26.665 1.00 13.99 38 SER B CA 1
ATOM 4894 C C . SER B 1 40 ? 2.694 58.060 28.108 1.00 14.38 38 SER B C 1
ATOM 4895 O O . SER B 1 40 ? 2.526 57.163 28.935 1.00 16.32 38 SER B O 1
ATOM 4903 N N . GLY B 1 41 ? 2.652 59.351 28.443 1.00 15.52 39 GLY B N 1
ATOM 4904 C CA . GLY B 1 41 ? 2.454 59.764 29.815 1.00 15.94 39 GLY B CA 1
ATOM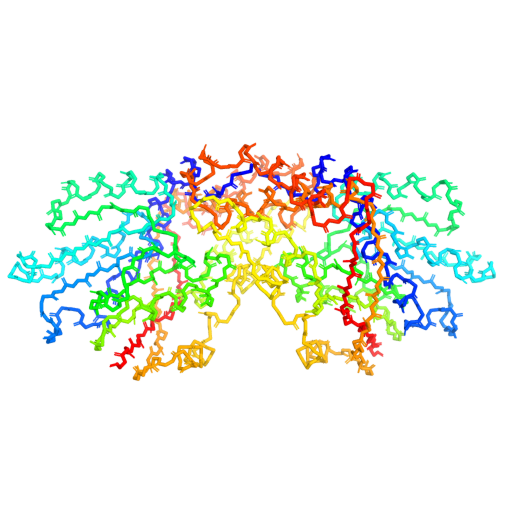 4905 C C . GLY B 1 41 ? 3.676 59.680 30.705 1.00 15.94 39 GLY B C 1
ATOM 4906 O O . GLY B 1 41 ? 3.573 59.979 31.897 1.00 18.32 39 GLY B O 1
ATOM 4910 N N . VAL B 1 42 ? 4.842 59.336 30.161 1.00 14.83 40 VAL B N 1
ATOM 4911 C CA . VAL B 1 42 ? 6.008 59.074 31.001 1.00 17.06 40 VAL B CA 1
ATOM 4912 C C . VAL B 1 42 ? 6.407 60.290 31.833 1.00 17.32 40 VAL B C 1
ATOM 4913 O O . VAL B 1 42 ? 6.953 60.140 32.933 1.00 18.53 40 VAL B O 1
ATOM 4926 N N . ALA B 1 43 ? 6.160 61.503 31.332 1.00 17.37 41 ALA B N 1
ATOM 4927 C CA . ALA B 1 43 ? 6.555 62.698 32.065 1.00 19.57 41 ALA B CA 1
ATOM 4928 C C . ALA B 1 43 ? 5.696 62.941 33.289 1.00 20.26 41 ALA B C 1
ATOM 4929 O O . ALA B 1 43 ? 6.083 63.754 34.132 1.00 22.61 41 ALA B O 1
ATOM 4936 N N . ASN B 1 44 ? 4.543 62.278 33.395 1.00 18.67 42 ASN B N 1
ATOM 4937 C CA . ASN B 1 44 ? 3.605 62.537 34.476 1.00 20.70 42 ASN B CA 1
ATOM 4938 C C . ASN B 1 44 ? 3.198 61.281 35.222 1.00 20.09 42 ASN B C 1
ATOM 4939 O O . ASN B 1 44 ? 2.256 61.328 36.024 1.00 21.86 42 ASN B O 1
ATOM 4950 N N . THR B 1 45 ? 3.901 60.183 35.019 1.00 20.32 43 THR B N 1
ATOM 4951 C CA . THR B 1 45 ? 3.513 58.931 35.633 1.00 19.76 43 THR B CA 1
ATOM 4952 C C . THR B 1 45 ? 3.891 58.910 37.111 1.00 21.10 43 THR B C 1
ATOM 4953 O O . THR B 1 45 ? 4.781 59.632 37.569 1.00 21.96 43 THR B O 1
ATOM 4964 N N . SER B 1 46 ? 3.189 58.066 37.861 1.00 21.71 44 SER B N 1
ATOM 4965 C CA A SER B 1 46 ? 3.534 57.793 39.248 0.50 22.18 44 SER B CA 1
ATOM 4966 C CA B SER B 1 46 ? 3.537 57.795 39.248 0.50 22.82 44 SER B CA 1
ATOM 4967 C C . SER B 1 46 ? 4.457 56.592 39.389 1.00 24.29 44 SER B C 1
ATOM 4968 O O . SER B 1 46 ? 4.887 56.286 40.504 1.00 27.81 44 SER B O 1
ATOM 4981 N N . GLN B 1 47 ? 4.766 55.902 38.295 1.00 24.87 45 GLN B N 1
ATOM 4982 C CA . GLN B 1 47 ? 5.742 54.826 38.357 1.00 26.47 45 GLN B CA 1
ATOM 4983 C C . GLN B 1 47 ? 7.090 55.409 38.750 1.00 27.68 45 GLN B C 1
ATOM 4984 O O . GLN B 1 47 ? 7.507 56.450 38.230 1.00 29.50 45 GLN B O 1
ATOM 4998 N N . LYS B 1 48 ? 7.756 54.750 39.686 1.00 28.45 46 LYS B N 1
ATOM 4999 C CA . LYS B 1 48 ? 9.055 55.188 40.158 1.00 29.51 46 LYS B CA 1
ATOM 5000 C C . LYS B 1 48 ? 9.767 53.970 40.742 1.00 27.88 46 LYS B C 1
ATOM 5001 O O . LYS B 1 48 ? 9.161 53.198 41.492 1.00 32.06 46 LYS B O 1
ATOM 5020 N N . PRO B 1 49 ? 11.041 53.766 40.381 1.00 23.93 47 PRO B N 1
ATOM 5021 C CA . PRO B 1 49 ? 11.801 54.536 39.394 1.00 22.43 47 PRO B CA 1
ATOM 5022 C C . PRO B 1 49 ? 11.355 54.202 37.976 1.00 20.85 47 PRO B C 1
ATOM 5023 O O . PRO B 1 49 ? 10.766 53.149 37.745 1.00 22.46 47 PRO B O 1
ATOM 5034 N N . LEU B 1 50 ? 11.633 55.088 37.026 1.00 19.80 48 LEU B N 1
ATOM 5035 C CA . LEU B 1 50 ? 11.378 54.787 35.626 1.00 19.48 48 LEU B CA 1
ATOM 5036 C C . LEU B 1 50 ? 12.450 53.839 35.113 1.00 19.53 48 LEU B C 1
ATOM 5037 O O . LEU B 1 50 ? 13.641 54.037 35.358 1.00 21.88 48 LEU B O 1
ATOM 5053 N N . ILE B 1 51 ? 12.025 52.806 34.398 1.00 16.79 49 ILE B N 1
ATOM 5054 C CA A ILE B 1 51 ? 12.938 51.856 33.779 0.50 16.35 49 ILE B CA 1
ATOM 5055 C CA B ILE B 1 51 ? 12.934 51.850 33.779 0.50 16.98 49 ILE B CA 1
ATOM 5056 C C . ILE B 1 51 ? 12.474 51.747 32.336 1.00 15.84 49 ILE B C 1
ATOM 5057 O O . ILE B 1 51 ? 11.424 51.158 32.061 1.00 15.79 49 ILE B O 1
ATOM 5086 N N . VAL B 1 52 ? 13.227 52.350 31.425 1.00 15.34 50 VAL B N 1
ATOM 5087 C CA . VAL B 1 52 ? 12.733 52.638 30.087 1.00 14.13 50 VAL B CA 1
ATOM 5088 C C . VAL B 1 52 ? 13.604 51.972 29.043 1.00 14.20 50 VAL B C 1
ATOM 5089 O O . VAL B 1 52 ? 14.836 52.028 29.125 1.00 15.67 50 VAL B O 1
ATOM 5102 N N . LEU B 1 53 ? 12.951 51.351 28.057 1.00 13.79 51 LEU B N 1
ATOM 5103 C CA . LEU B 1 53 ? 13.607 50.822 26.870 1.00 13.24 51 LEU B CA 1
ATOM 5104 C C . LEU B 1 53 ? 13.169 51.639 25.658 1.00 13.52 51 LEU B C 1
ATOM 5105 O O . LEU B 1 53 ? 11.972 51.758 25.383 1.00 14.67 51 LEU B O 1
ATOM 5121 N N . ASP B 1 54 ? 14.140 52.174 24.930 1.00 13.15 52 ASP B N 1
ATOM 5122 C CA . ASP B 1 54 ? 13.938 52.739 23.593 1.00 12.86 52 ASP B CA 1
ATOM 5123 C C . ASP B 1 54 ? 14.344 51.599 22.664 1.00 12.68 52 ASP B C 1
ATOM 5124 O O . ASP B 1 54 ? 15.533 51.344 22.462 1.00 13.25 52 ASP B O 1
ATOM 5133 N N . ASN B 1 55 ? 13.344 50.862 22.179 1.00 13.18 53 ASN B N 1
ATOM 5134 C CA . ASN B 1 55 ? 13.522 49.618 21.440 1.00 12.51 53 ASN B CA 1
ATOM 5135 C C . ASN B 1 55 ? 13.572 49.955 19.954 1.00 13.27 53 ASN B C 1
ATOM 5136 O O . ASN B 1 55 ? 12.702 50.676 19.442 1.00 14.38 53 ASN B O 1
ATOM 5147 N N . ALA B 1 56 ? 14.602 49.465 19.262 1.00 12.92 54 ALA B N 1
ATOM 5148 C CA . ALA B 1 56 ? 14.856 49.862 17.872 1.00 12.31 54 ALA B CA 1
ATOM 5149 C C . ALA B 1 56 ? 15.111 51.368 17.797 1.00 11.94 54 ALA B C 1
ATOM 5150 O O . ALA B 1 56 ? 14.492 52.093 17.018 1.00 12.96 54 ALA B O 1
ATOM 5157 N N . CYS B 1 57 ? 16.035 51.827 18.640 1.00 12.03 55 CYS B N 1
ATOM 5158 C CA . CYS B 1 57 ? 16.234 53.235 18.930 1.00 12.92 55 CYS B CA 1
ATOM 5159 C C . CYS B 1 57 ? 16.864 54.022 17.794 1.00 12.51 55 CYS B C 1
ATOM 5160 O O . CYS B 1 57 ? 16.816 55.259 17.833 1.00 12.87 55 CYS B O 1
ATOM 5168 N N . GLY B 1 58 ? 17.440 53.363 16.794 1.00 12.61 56 GLY B N 1
ATOM 5169 C CA . GLY B 1 58 ? 18.019 54.068 15.666 1.00 13.20 56 GLY B CA 1
ATOM 5170 C C . GLY B 1 58 ? 19.238 54.838 16.101 1.00 13.42 56 GLY B C 1
ATOM 5171 O O . GLY B 1 58 ? 20.144 54.287 16.737 1.00 15.23 56 GLY B O 1
ATOM 5175 N N . ILE B 1 59 ? 19.255 56.134 15.798 1.00 13.62 57 ILE B N 1
ATOM 5176 C CA . ILE B 1 59 ? 20.313 57.001 16.284 1.00 13.63 57 ILE B CA 1
ATOM 5177 C C . ILE B 1 59 ? 19.859 57.810 17.505 1.00 14.34 57 ILE B C 1
ATOM 5178 O O . ILE B 1 59 ? 20.507 58.785 17.884 1.00 16.27 57 ILE B O 1
ATOM 5194 N N . GLY B 1 60 ? 18.770 57.390 18.144 1.00 13.44 58 GLY B N 1
ATOM 5195 C CA . GLY B 1 60 ? 18.391 57.876 19.452 1.00 14.26 58 GLY B CA 1
ATOM 5196 C C . GLY B 1 60 ? 17.288 58.917 19.509 1.00 14.09 58 GLY B C 1
ATOM 5197 O O . GLY B 1 60 ? 17.228 59.651 20.492 1.00 15.38 58 GLY B O 1
ATOM 5201 N N . ALA B 1 61 ? 16.383 58.964 18.524 1.00 13.69 59 ALA B N 1
ATOM 5202 C CA . ALA B 1 61 ? 15.374 60.024 18.481 1.00 14.56 59 ALA B CA 1
ATOM 5203 C C . ALA B 1 61 ? 14.547 60.083 19.766 1.00 12.47 59 ALA B C 1
ATOM 5204 O O . ALA B 1 61 ? 14.374 61.152 20.357 1.00 13.43 59 ALA B O 1
ATOM 5211 N N . VAL B 1 62 ? 14.010 58.949 20.209 1.00 13.27 60 VAL B N 1
ATOM 5212 C CA . VAL B 1 62 ? 13.161 58.963 21.399 1.00 12.57 60 VAL B CA 1
ATOM 5213 C C . VAL B 1 62 ? 13.989 59.220 22.650 1.00 12.70 60 VAL B C 1
ATOM 5214 O O . VAL B 1 62 ? 13.602 60.027 23.506 1.00 12.44 60 VAL B O 1
ATOM 5227 N N . SER B 1 63 ? 15.128 58.529 22.781 1.00 13.10 61 SER B N 1
ATOM 5228 C CA . SER B 1 63 ? 15.998 58.730 23.934 1.00 13.11 61 SER B CA 1
ATOM 5229 C C . SER B 1 63 ? 16.384 60.192 24.087 1.00 14.07 61 SER B C 1
ATOM 5230 O O . SER B 1 63 ? 16.454 60.705 25.206 1.00 14.17 61 SER B O 1
ATOM 5238 N N . SER B 1 64 ? 16.662 60.874 22.973 1.00 13.88 62 SER B N 1
ATOM 5239 C CA . SER B 1 64 ? 17.032 62.282 23.040 1.00 14.05 62 SER B CA 1
ATOM 5240 C C . SER B 1 64 ? 15.884 63.111 23.593 1.00 13.74 62 SER B C 1
ATOM 5241 O O . SER B 1 64 ? 16.073 63.951 24.476 1.00 15.38 62 SER B O 1
ATOM 5249 N N . VAL B 1 65 ? 14.677 62.871 23.095 1.00 13.67 63 VAL B N 1
ATOM 5250 C CA . VAL B 1 65 ? 13.502 63.569 23.604 1.00 13.97 63 VAL B CA 1
ATOM 5251 C C . VAL B 1 65 ? 13.267 63.250 25.078 1.00 13.78 63 VAL B C 1
ATOM 5252 O O . VAL B 1 65 ? 12.922 64.135 25.869 1.00 14.69 63 VAL B O 1
ATOM 5265 N N . LEU B 1 66 ? 13.414 61.984 25.474 1.00 13.41 64 LEU B N 1
ATOM 5266 C CA . LEU B 1 66 ? 13.202 61.637 26.879 1.00 14.86 64 LEU B CA 1
ATOM 5267 C C . LEU B 1 66 ? 14.156 62.404 27.773 1.00 14.90 64 LEU B C 1
ATOM 5268 O O . LEU B 1 66 ? 13.761 62.929 28.824 1.00 16.17 64 LEU B O 1
ATOM 5284 N N . ASN B 1 67 ? 15.416 62.503 27.363 1.00 15.27 65 ASN B N 1
ATOM 5285 C CA . ASN B 1 67 ? 16.381 63.190 28.210 1.00 16.27 65 ASN B CA 1
ATOM 5286 C C . ASN B 1 67 ? 16.110 64.687 28.281 1.00 17.81 65 ASN B C 1
ATOM 5287 O O . ASN B 1 67 ? 16.375 65.312 29.310 1.00 19.27 65 ASN B O 1
ATOM 5298 N N . HIS B 1 68 ? 15.553 65.272 27.225 1.00 17.33 66 HIS B N 1
ATOM 5299 C CA A HIS B 1 68 ? 15.239 66.694 27.261 0.49 19.46 66 HIS B CA 1
ATOM 5300 C CA B HIS B 1 68 ? 15.234 66.693 27.254 0.51 19.35 66 HIS B CA 1
ATOM 5301 C C . HIS B 1 68 ? 13.926 66.967 27.980 1.00 18.87 66 HIS B C 1
ATOM 5302 O O . HIS B 1 68 ? 13.777 68.022 28.604 1.00 22.74 66 HIS B O 1
ATOM 5327 N N . THR B 1 69 ? 12.972 66.039 27.909 1.00 16.65 67 THR B N 1
ATOM 5328 C CA . THR B 1 69 ? 11.635 66.250 28.457 1.00 16.96 67 THR B CA 1
ATOM 5329 C C . THR B 1 69 ? 11.557 65.956 29.952 1.00 17.48 67 THR B C 1
ATOM 5330 O O . THR B 1 69 ? 10.900 66.697 30.690 1.00 18.70 67 THR B O 1
ATOM 5341 N N . LEU B 1 70 ? 12.159 64.859 30.406 1.00 15.92 68 LEU B N 1
ATOM 5342 C CA . LEU B 1 70 ? 12.019 64.452 31.796 1.00 17.38 68 LEU B CA 1
ATOM 5343 C C . LEU B 1 70 ? 12.761 65.414 32.709 1.00 19.36 68 LEU B C 1
ATOM 5344 O O . LEU B 1 70 ? 13.821 65.934 32.360 1.00 21.10 68 LEU B O 1
ATOM 5360 N N . GLN B 1 71 ? 12.192 65.640 33.886 1.00 19.95 69 GLN B N 1
ATOM 5361 C CA . GLN B 1 71 ? 12.811 66.506 34.876 1.00 20.97 69 GLN B CA 1
ATOM 5362 C C . GLN B 1 71 ? 14.075 65.876 35.459 1.00 19.91 69 GLN B C 1
ATOM 5363 O O . GLN B 1 71 ? 14.219 64.654 35.531 1.00 19.01 69 GLN B O 1
ATOM 5377 N N . ASP B 1 72 ? 14.968 66.739 35.958 1.00 21.25 70 ASP B N 1
ATOM 5378 C CA . ASP B 1 72 ? 16.167 66.251 36.640 1.00 22.43 70 ASP B CA 1
ATOM 5379 C C . ASP B 1 72 ? 15.815 65.262 37.741 1.00 20.45 70 ASP B C 1
ATOM 5380 O O . ASP B 1 72 ? 16.522 64.268 37.943 1.00 20.63 70 ASP B O 1
ATOM 5389 N N . GLU B 1 73 ? 14.752 65.543 38.499 1.00 20.17 71 GLU B N 1
ATOM 5390 C CA . GLU B 1 73 ? 14.389 64.683 39.621 1.00 20.51 71 GLU B CA 1
ATOM 5391 C C . GLU B 1 73 ? 14.093 63.262 39.154 1.00 19.63 71 GLU B C 1
ATOM 5392 O O . GLU B 1 73 ? 14.576 62.291 39.753 1.00 20.08 71 GLU B O 1
ATOM 5404 N N . ALA B 1 74 ? 13.306 63.112 38.079 1.00 18.95 72 ALA B N 1
ATOM 5405 C CA . ALA B 1 74 ? 13.003 61.778 37.568 1.00 18.92 72 ALA B CA 1
ATOM 5406 C C . ALA B 1 74 ? 14.265 61.074 37.086 1.00 19.31 72 ALA B C 1
ATOM 5407 O O . ALA B 1 74 ? 14.416 59.858 37.257 1.00 20.21 72 ALA B O 1
ATOM 5414 N N . LYS B 1 75 ? 15.183 61.819 36.480 1.00 17.91 73 LYS B N 1
ATOM 5415 C CA . LYS B 1 75 ? 16.363 61.195 35.902 1.00 18.40 73 LYS B CA 1
ATOM 5416 C C . LYS B 1 75 ? 17.393 60.793 36.949 1.00 20.79 73 LYS B C 1
ATOM 5417 O O . LYS B 1 75 ? 18.299 60.020 36.637 1.00 22.35 73 LYS B O 1
ATOM 5436 N N . LYS B 1 76 ? 17.280 61.299 38.178 1.00 19.48 74 LYS B N 1
ATOM 5437 C CA . LYS B 1 76 ? 18.173 60.866 39.244 1.00 21.90 74 LYS B CA 1
ATOM 5438 C C . LYS B 1 76 ? 18.102 59.361 39.450 1.00 22.44 74 LYS B C 1
ATOM 5439 O O . LYS B 1 76 ? 19.116 58.723 39.746 1.00 25.29 74 LYS B O 1
ATOM 5458 N N . THR B 1 77 ? 16.909 58.779 39.327 1.00 20.75 75 THR B N 1
ATOM 5459 C CA . THR B 1 77 ? 16.712 57.375 39.652 1.00 21.65 75 THR B CA 1
ATOM 5460 C C . THR B 1 77 ? 16.317 56.516 38.468 1.00 21.82 75 THR B C 1
ATOM 5461 O O . THR B 1 77 ? 16.224 55.296 38.630 1.00 21.41 75 THR B O 1
ATOM 5472 N N . TRP B 1 78 ? 16.084 57.096 37.294 1.00 20.43 76 TRP B N 1
ATOM 5473 C CA . TRP B 1 78 ? 15.684 56.270 36.163 1.00 18.48 76 TRP B CA 1
ATOM 5474 C C . TRP B 1 78 ? 16.869 55.509 35.591 1.00 18.53 76 TRP B C 1
ATOM 5475 O O . TRP B 1 78 ? 18.028 55.767 35.909 1.00 19.85 76 TRP B O 1
ATOM 5496 N N . LYS B 1 79 ? 16.547 54.552 34.724 1.00 18.71 77 LYS B N 1
ATOM 5497 C CA . LYS B 1 79 ? 17.542 53.830 33.942 1.00 19.27 77 LYS B CA 1
ATOM 5498 C C . LYS B 1 79 ? 16.979 53.718 32.541 1.00 17.68 77 LYS B C 1
ATOM 5499 O O . LYS B 1 79 ? 15.883 53.183 32.362 1.00 18.12 77 LYS B O 1
ATOM 5503 N N . LEU B 1 80 ? 17.706 54.245 31.567 1.00 16.64 78 LEU B N 1
ATOM 5504 C CA . LEU B 1 80 ? 17.320 54.167 30.167 1.00 16.21 78 LEU B CA 1
ATOM 5505 C C . LEU B 1 80 ? 18.221 53.182 29.434 1.00 17.42 78 LEU B C 1
ATOM 5506 O O . LEU B 1 80 ? 19.450 53.284 29.501 1.00 18.14 78 LEU B O 1
ATOM 5522 N N . THR B 1 81 ? 17.606 52.260 28.704 1.00 16.80 79 THR B N 1
ATOM 5523 C CA . THR B 1 81 ? 18.313 51.373 27.793 1.00 16.97 79 THR B CA 1
ATOM 5524 C C . THR B 1 81 ? 17.950 51.773 26.373 1.00 15.85 79 THR B C 1
ATOM 5525 O O . THR B 1 81 ? 16.766 51.810 26.016 1.00 15.93 79 THR B O 1
ATOM 5536 N N . CYS B 1 82 ? 18.965 52.043 25.567 1.00 15.99 80 CYS B N 1
ATOM 5537 C CA . CYS B 1 82 ? 18.789 52.385 24.157 1.00 15.76 80 CYS B CA 1
ATOM 5538 C C . CYS B 1 82 ? 19.193 51.145 23.377 1.00 15.71 80 CYS B C 1
ATOM 5539 O O . CYS B 1 82 ? 20.380 50.824 23.292 1.00 17.60 80 CYS B O 1
ATOM 5547 N N . GLY B 1 83 ? 18.210 50.427 22.856 1.00 14.12 81 GLY B N 1
ATOM 5548 C CA . GLY B 1 83 ? 18.432 49.134 22.226 1.00 13.12 81 GLY B CA 1
ATOM 5549 C C . GLY B 1 83 ? 18.247 49.206 20.721 1.00 12.97 81 GLY B C 1
ATOM 5550 O O . GLY B 1 83 ? 17.376 49.921 20.230 1.00 13.50 81 GLY B O 1
ATOM 5554 N N . ASP B 1 84 ? 19.056 48.437 19.993 1.00 13.31 82 ASP B N 1
ATOM 5555 C CA . ASP B 1 84 ? 18.880 48.312 18.553 1.00 12.94 82 ASP B CA 1
ATOM 5556 C C . ASP B 1 84 ? 19.606 47.051 18.124 1.00 12.94 82 ASP B C 1
ATOM 5557 O O . ASP B 1 84 ? 20.504 46.587 18.817 1.00 13.78 82 ASP B O 1
ATOM 5566 N N . LEU B 1 85 ? 19.217 46.520 16.965 1.00 12.95 83 LEU B N 1
ATOM 5567 C CA . LEU B 1 85 ? 19.916 45.377 16.387 1.00 14.11 83 LEU B CA 1
ATOM 5568 C C . LEU B 1 85 ? 21.231 45.780 15.731 1.00 16.27 83 LEU B C 1
ATOM 5569 O O . LEU B 1 85 ? 22.135 44.945 15.581 1.00 17.53 83 LEU B O 1
ATOM 5585 N N . SER B 1 86 ? 21.354 47.030 15.305 1.00 14.23 84 SER B N 1
ATOM 5586 C CA . SER B 1 86 ? 22.459 47.456 14.460 1.00 14.14 84 SER B CA 1
ATOM 5587 C C . SER B 1 86 ? 23.593 48.033 15.295 1.00 15.32 84 SER B C 1
ATOM 5588 O O . SER B 1 86 ? 23.411 49.030 16.001 1.00 15.99 84 SER B O 1
ATOM 5596 N N . GLU B 1 87 ? 24.780 47.431 15.179 1.00 16.36 85 GLU B N 1
ATOM 5597 C CA . GLU B 1 87 ? 25.948 47.977 15.861 1.00 16.72 85 GLU B CA 1
ATOM 5598 C C . GLU B 1 87 ? 26.260 49.393 15.387 1.00 17.06 85 GLU B C 1
ATOM 5599 O O . GLU B 1 87 ? 26.620 50.254 16.197 1.00 18.20 85 GLU B O 1
ATOM 5611 N N . GLY B 1 88 ? 26.102 49.666 14.089 1.00 17.82 86 GLY B N 1
ATOM 5612 C CA . GLY B 1 88 ? 26.370 51.009 13.591 1.00 18.71 86 GLY B CA 1
ATOM 5613 C C . GLY B 1 88 ? 25.402 52.044 14.137 1.00 17.69 86 GLY B C 1
ATOM 5614 O O . GLY B 1 88 ? 25.803 53.157 14.493 1.00 19.00 86 GLY B O 1
ATOM 5618 N N . MET B 1 89 ? 24.113 51.707 14.195 1.00 16.58 87 MET B N 1
ATOM 5619 C CA . MET B 1 89 ? 23.150 52.610 14.815 1.00 17.20 87 MET B CA 1
ATOM 5620 C C . MET B 1 89 ? 23.531 52.892 16.261 1.00 17.31 87 MET B C 1
ATOM 5621 O O . MET B 1 89 ? 23.438 54.032 16.733 1.00 17.99 87 MET B O 1
ATOM 5635 N N . LEU B 1 90 ? 23.960 51.861 16.984 1.00 18.04 88 LEU B N 1
ATOM 5636 C CA . LEU B 1 90 ? 24.248 52.029 18.395 1.00 20.12 88 LEU B CA 1
ATOM 5637 C C . LEU B 1 90 ? 25.510 52.850 18.612 1.00 20.71 88 LEU B C 1
ATOM 5638 O O . LEU B 1 90 ? 25.584 53.622 19.574 1.00 22.79 88 LEU B O 1
ATOM 5654 N N . GLU B 1 91 ? 26.503 52.716 17.731 1.00 20.82 89 GLU B N 1
ATOM 5655 C CA . GLU B 1 91 ? 27.701 53.537 17.856 1.00 22.75 89 GLU B CA 1
ATOM 5656 C C . GLU B 1 91 ? 27.353 55.008 17.681 1.00 21.28 89 GLU B C 1
ATOM 5657 O O . GLU B 1 91 ? 27.893 55.871 18.381 1.00 22.67 89 GLU B O 1
ATOM 5661 N N . THR B 1 92 ? 26.432 55.310 16.764 1.00 20.57 90 THR B N 1
ATOM 5662 C CA . THR B 1 92 ? 25.965 56.682 16.603 1.00 19.53 90 THR B CA 1
ATOM 5663 C C . THR B 1 92 ? 25.178 57.145 17.825 1.00 18.61 90 THR B C 1
ATOM 5664 O O . THR B 1 92 ? 25.368 58.271 18.306 1.00 19.77 90 THR B O 1
ATOM 5675 N N . THR B 1 93 ? 24.305 56.289 18.352 1.00 18.47 91 THR B N 1
ATOM 5676 C CA . THR B 1 93 ? 23.542 56.650 19.545 1.00 17.86 91 THR B CA 1
ATOM 5677 C C . THR B 1 93 ? 24.470 56.884 20.726 1.00 19.05 91 THR B C 1
ATOM 5678 O O . THR B 1 93 ? 24.247 57.792 21.533 1.00 19.47 91 THR B O 1
ATOM 5689 N N . LYS B 1 94 ? 25.521 56.068 20.848 1.00 20.33 92 LYS B N 1
ATOM 5690 C CA . LYS B 1 94 ? 26.459 56.238 21.948 1.00 21.48 92 LYS B CA 1
ATOM 5691 C C . LYS B 1 94 ? 27.140 57.603 21.884 1.00 21.90 92 LYS B C 1
ATOM 5692 O O . LYS B 1 94 ? 27.341 58.251 22.915 1.00 22.63 92 LYS B O 1
ATOM 5696 N N . ARG B 1 95 ? 27.512 58.059 20.685 1.00 22.84 93 ARG B N 1
ATOM 5697 C CA . ARG B 1 95 ? 28.116 59.383 20.568 1.00 23.67 93 ARG B CA 1
ATOM 5698 C C . ARG B 1 95 ? 27.127 60.471 20.967 1.00 20.59 93 ARG B C 1
ATOM 5699 O O . ARG B 1 95 ? 27.500 61.458 21.615 1.00 23.20 93 ARG B O 1
ATOM 5720 N N . ARG B 1 96 ? 25.866 60.324 20.547 1.00 19.66 94 ARG B N 1
ATOM 5721 C CA . ARG B 1 96 ? 24.828 61.285 20.904 1.00 18.05 94 ARG B CA 1
ATOM 5722 C C . ARG B 1 96 ? 24.595 61.312 22.406 1.00 19.30 94 ARG B C 1
ATOM 5723 O O . ARG B 1 96 ? 24.387 62.381 22.992 1.00 19.61 94 ARG B O 1
ATOM 5744 N N . LEU B 1 97 ? 24.571 60.134 23.029 1.00 19.24 95 LEU B N 1
ATOM 5745 C CA . LEU B 1 97 ? 24.419 60.019 24.475 1.00 20.52 95 LEU B CA 1
ATOM 5746 C C . LEU B 1 97 ? 25.487 60.837 25.185 1.00 20.49 95 LEU B C 1
ATOM 5747 O O . LEU B 1 97 ? 25.201 61.573 26.145 1.00 20.45 95 LEU B O 1
ATOM 5763 N N . GLN B 1 98 ? 26.721 60.758 24.687 1.00 21.74 96 GLN B N 1
ATOM 5764 C CA . GLN B 1 98 ? 27.823 61.518 25.263 1.00 23.02 96 GLN B CA 1
ATOM 5765 C C . GLN B 1 98 ? 27.679 63.004 24.965 1.00 23.26 96 GLN B C 1
ATOM 5766 O O . GLN B 1 98 ? 27.813 63.841 25.866 1.00 25.11 96 GLN B O 1
ATOM 5780 N N . ASP B 1 99 ? 27.370 63.351 23.711 1.00 23.86 97 ASP B N 1
ATOM 5781 C CA . ASP B 1 99 ? 27.335 64.757 23.310 1.00 24.76 97 ASP B CA 1
ATOM 5782 C C . ASP B 1 99 ? 26.207 65.513 24.001 1.00 23.90 97 ASP B C 1
ATOM 5783 O O . ASP B 1 99 ? 26.374 66.684 24.366 1.00 26.25 97 ASP B O 1
ATOM 5792 N N . GLU B 1 100 ? 25.051 64.876 24.164 1.00 21.75 98 GLU B N 1
ATOM 5793 C CA . GLU B 1 100 ? 23.882 65.509 24.765 1.00 20.86 98 GLU B CA 1
ATOM 5794 C C . GLU B 1 100 ? 23.833 65.329 26.274 1.00 22.18 98 GLU B C 1
ATOM 5795 O O . GLU B 1 100 ? 22.932 65.871 26.925 1.00 23.46 98 GLU B O 1
ATOM 5807 N N . GLY B 1 101 ? 24.765 64.575 26.842 1.00 21.94 99 GLY B N 1
ATOM 5808 C CA . GLY B 1 101 ? 24.835 64.426 28.284 1.00 23.44 99 GLY B CA 1
ATOM 5809 C C . GLY B 1 101 ? 23.685 63.653 28.888 1.00 22.26 99 GLY B C 1
ATOM 5810 O O . GLY B 1 101 ? 23.206 64.015 29.966 1.00 23.63 99 GLY B O 1
ATOM 5814 N N . TRP B 1 102 ? 23.220 62.598 28.224 1.00 20.27 100 TRP B N 1
ATOM 5815 C CA . TRP B 1 102 ? 22.126 61.826 28.801 1.00 19.22 100 TRP B CA 1
ATOM 5816 C C . TRP B 1 102 ? 22.564 61.246 30.142 1.00 20.22 100 TRP B C 1
ATOM 5817 O O . TRP B 1 102 ? 23.721 60.864 30.333 1.00 22.84 100 TRP B O 1
ATOM 5838 N N . VAL B 1 103 ? 21.606 61.130 31.055 1.00 21.03 101 VAL B N 1
ATOM 5839 C CA . VAL B 1 103 ? 21.839 60.712 32.433 1.00 22.12 101 VAL B CA 1
ATOM 5840 C C . VAL B 1 103 ? 21.339 59.284 32.600 1.00 20.03 101 VAL B C 1
ATOM 5841 O O . VAL B 1 103 ? 20.234 58.957 32.161 1.00 20.70 101 VAL B O 1
ATOM 5854 N N . ASN B 1 104 ? 22.151 58.435 33.225 1.00 20.92 102 ASN B N 1
ATOM 5855 C CA . ASN B 1 104 ? 21.744 57.064 33.560 1.00 21.12 102 ASN B CA 1
ATOM 5856 C C . ASN B 1 104 ? 21.226 56.297 32.347 1.00 21.93 102 ASN B C 1
ATOM 5857 O O . ASN B 1 104 ? 20.220 55.585 32.422 1.00 21.24 102 ASN B O 1
ATOM 5868 N N . ALA B 1 105 ? 21.940 56.419 31.234 1.00 21.28 103 ALA B N 1
ATOM 5869 C CA . ALA B 1 105 ? 21.558 55.802 29.975 1.00 20.47 103 ALA B CA 1
ATOM 5870 C C . ALA B 1 105 ? 22.675 54.888 29.490 1.00 22.43 103 ALA B C 1
ATOM 5871 O O . ALA B 1 105 ? 23.861 55.136 29.743 1.00 23.23 103 ALA B O 1
ATOM 5878 N N . GLU B 1 106 ? 22.293 53.831 28.773 1.00 21.45 104 GLU B N 1
ATOM 5879 C CA . GLU B 1 106 ? 23.280 52.951 28.172 1.00 23.19 104 GLU B CA 1
ATOM 5880 C C . GLU B 1 106 ? 22.710 52.378 26.890 1.00 22.05 104 GLU B C 1
ATOM 5881 O O . GLU B 1 106 ? 21.499 52.186 26.762 1.00 22.97 104 GLU B O 1
ATOM 5893 N N . THR B 1 107 ? 23.596 52.120 25.942 1.00 21.39 105 THR B N 1
ATOM 5894 C CA . THR B 1 107 ? 23.225 51.438 24.717 1.00 20.23 105 THR B CA 1
ATOM 5895 C C . THR B 1 107 ? 23.438 49.939 24.869 1.00 20.36 105 THR B C 1
ATOM 5896 O O . THR B 1 107 ? 24.324 49.493 25.596 1.00 21.65 105 THR B O 1
ATOM 5907 N N . LYS B 1 108 ? 22.632 49.166 24.151 1.00 18.95 106 LYS B N 1
ATOM 5908 C CA . LYS B 1 108 ? 22.702 47.715 24.225 1.00 17.49 106 LYS B CA 1
ATOM 5909 C C . LYS B 1 108 ? 22.187 47.124 22.923 1.00 16.42 106 LYS B C 1
ATOM 5910 O O . LYS B 1 108 ? 21.184 47.588 22.381 1.00 16.62 106 LYS B O 1
ATOM 5929 N N . ILE B 1 109 ? 22.888 46.120 22.401 1.00 16.51 107 ILE B N 1
ATOM 5930 C CA . ILE B 1 109 ? 22.338 45.383 21.272 1.00 15.84 107 ILE B CA 1
ATOM 5931 C C . ILE B 1 109 ? 21.140 44.595 21.774 1.00 15.12 107 ILE B C 1
ATOM 5932 O O . ILE B 1 109 ? 21.259 43.776 22.697 1.00 17.63 107 ILE B O 1
ATOM 5948 N N . VAL B 1 110 ? 19.976 44.871 21.196 1.00 14.35 108 VAL B N 1
ATOM 5949 C CA . VAL B 1 110 ? 18.727 44.223 21.564 1.00 14.98 108 VAL B CA 1
ATOM 5950 C C . VAL B 1 110 ? 18.006 43.862 20.277 1.00 14.01 108 VAL B C 1
ATOM 5951 O O . VAL B 1 110 ? 17.644 44.745 19.498 1.00 15.50 108 VAL B O 1
ATOM 5964 N N . ASN B 1 111 ? 17.812 42.575 20.047 1.00 13.90 109 ASN B N 1
ATOM 5965 C CA . ASN B 1 111 ? 16.983 42.090 18.950 1.00 12.99 109 ASN B CA 1
ATOM 5966 C C . ASN B 1 111 ? 15.530 42.110 19.410 1.00 12.87 109 ASN B C 1
ATOM 5967 O O . ASN B 1 111 ? 15.153 41.373 20.324 1.00 14.85 109 ASN B O 1
ATOM 5978 N N . ALA B 1 112 ? 14.703 42.951 18.782 1.00 13.13 110 ALA B N 1
ATOM 5979 C CA . ALA B 1 112 ? 13.311 43.076 19.204 1.00 13.45 110 ALA B CA 1
ATOM 5980 C C . ALA B 1 112 ? 12.544 41.766 19.099 1.00 13.82 110 ALA B C 1
ATOM 5981 O O . ALA B 1 112 ? 11.548 41.588 19.811 1.00 16.05 110 ALA B O 1
ATOM 5988 N N . LEU B 1 113 ? 12.976 40.850 18.230 1.00 15.39 111 LEU B N 1
ATOM 5989 C CA . LEU B 1 113 ? 12.298 39.567 18.064 1.00 18.58 111 LEU B CA 1
ATOM 5990 C C . LEU B 1 113 ? 12.614 38.590 19.187 1.00 20.31 111 LEU B C 1
ATOM 5991 O O . LEU B 1 113 ? 11.917 37.574 19.329 1.00 24.53 111 LEU B O 1
ATOM 6007 N N . ASP B 1 114 ? 13.678 38.848 19.938 1.00 19.89 112 ASP B N 1
ATOM 6008 C CA . ASP B 1 114 ? 14.178 37.953 20.966 1.00 23.97 112 ASP B CA 1
ATOM 6009 C C . ASP B 1 114 ? 15.165 38.755 21.804 1.00 23.13 112 ASP B C 1
ATOM 6010 O O . ASP B 1 114 ? 16.370 38.753 21.531 1.00 24.39 112 ASP B O 1
ATOM 6019 N N . THR B 1 115 ? 14.651 39.498 22.784 1.00 20.52 113 THR B N 1
ATOM 6020 C CA . THR B 1 115 ? 15.425 40.600 23.344 1.00 20.96 113 THR B CA 1
ATOM 6021 C C . THR B 1 115 ? 16.486 40.145 24.335 1.00 22.70 113 THR B C 1
ATOM 6022 O O . THR B 1 115 ? 17.467 40.872 24.539 1.00 25.46 113 THR B O 1
ATOM 6033 N N . GLY B 1 116 ? 16.306 38.985 24.965 1.00 23.55 114 GLY B N 1
ATOM 6034 C CA . GLY B 1 116 ? 17.163 38.570 26.053 1.00 25.67 114 GLY B CA 1
ATOM 6035 C C . GLY B 1 116 ? 16.971 39.340 27.337 1.00 26.18 114 GLY B C 1
ATOM 6036 O O . GLY B 1 116 ? 17.691 39.077 28.306 1.00 28.09 114 GLY B O 1
ATOM 6040 N N . LEU B 1 117 ? 16.019 40.267 27.384 1.00 22.67 115 LEU B N 1
ATOM 6041 C CA . LEU B 1 117 ? 15.789 41.130 28.522 1.00 21.80 115 LEU B CA 1
ATOM 6042 C C . LEU B 1 117 ? 14.863 40.446 29.519 1.00 22.59 115 LEU B C 1
ATOM 6043 O O . LEU B 1 117 ? 14.145 39.504 29.171 1.00 22.39 115 LEU B O 1
ATOM 6059 N N . PRO B 1 118 ? 14.851 40.889 30.773 1.00 23.18 116 PRO B N 1
ATOM 6060 C CA . PRO B 1 118 ? 14.107 40.153 31.805 1.00 22.13 116 PRO B CA 1
ATOM 6061 C C . PRO B 1 118 ? 12.599 40.343 31.719 1.00 22.21 116 PRO B C 1
ATOM 6062 O O . PRO B 1 118 ? 12.102 41.373 31.255 1.00 22.43 116 PRO B O 1
ATOM 6073 N N . ASP B 1 119 ? 11.867 39.320 32.179 1.00 21.77 117 ASP B N 1
ATOM 6074 C CA . ASP B 1 119 ? 10.423 39.443 32.346 1.00 20.51 117 ASP B CA 1
ATOM 6075 C C . ASP B 1 119 ? 10.112 40.596 33.289 1.00 20.81 117 ASP B C 1
ATOM 6076 O O . ASP B 1 119 ? 10.763 40.762 34.327 1.00 22.69 117 ASP B O 1
ATOM 6085 N N . GLY B 1 120 ? 9.069 41.355 32.959 1.00 21.02 118 GLY B N 1
ATOM 6086 C CA . GLY B 1 120 ? 8.489 42.290 33.909 1.00 22.36 118 GLY B CA 1
ATOM 6087 C C . GLY B 1 120 ? 9.439 43.352 34.410 1.00 22.33 118 GLY B C 1
ATOM 6088 O O . GLY B 1 120 ? 9.331 43.775 35.562 1.00 24.71 118 GLY B O 1
ATOM 6092 N N . HIS B 1 121 ? 10.355 43.816 33.567 1.00 22.42 119 HIS B N 1
ATOM 6093 C CA . HIS B 1 121 ? 11.444 44.691 33.983 1.00 23.08 119 HIS B CA 1
ATOM 6094 C C . HIS B 1 121 ? 11.145 46.172 33.767 1.00 21.65 119 HIS B C 1
ATOM 6095 O O . HIS B 1 121 ? 11.475 46.990 34.624 1.00 24.10 119 HIS B O 1
ATOM 6109 N N . TYR B 1 122 ? 10.500 46.533 32.664 1.00 16.93 120 TYR B N 1
ATOM 6110 C CA . TYR B 1 122 ? 10.407 47.924 32.232 1.00 17.04 120 TYR B CA 1
ATOM 6111 C C . TYR B 1 122 ? 9.080 48.546 32.632 1.00 17.38 120 TYR B C 1
ATOM 6112 O O . TYR B 1 122 ? 8.029 47.906 32.551 1.00 17.57 120 TYR B O 1
ATOM 6130 N N . THR B 1 123 ? 9.140 49.820 33.037 1.00 15.46 121 THR B N 1
ATOM 6131 C CA . THR B 1 123 ? 7.927 50.604 33.219 1.00 15.32 121 THR B CA 1
ATOM 6132 C C . THR B 1 123 ? 7.416 51.141 31.889 1.00 14.26 121 THR B C 1
ATOM 6133 O O . THR B 1 123 ? 6.217 51.369 31.738 1.00 15.24 121 THR B O 1
ATOM 6144 N N . HIS B 1 124 ? 8.306 51.348 30.924 1.00 13.80 122 HIS B N 1
ATOM 6145 C CA . HIS B 1 124 ? 7.953 51.904 29.626 1.00 13.23 122 HIS B CA 1
ATOM 6146 C C . HIS B 1 124 ? 8.814 51.267 28.557 1.00 13.24 122 HIS B C 1
ATOM 6147 O O . HIS B 1 124 ? 10.028 51.154 28.722 1.00 14.91 122 HIS B O 1
ATOM 6161 N N . VAL B 1 125 ? 8.176 50.910 27.446 1.00 12.72 123 VAL B N 1
ATOM 6162 C CA . VAL B 1 125 ? 8.864 50.470 26.241 1.00 11.84 123 VAL B CA 1
ATOM 6163 C C . VAL B 1 125 ? 8.366 51.344 25.108 1.00 11.97 123 VAL B C 1
ATOM 6164 O O . VAL B 1 125 ? 7.152 51.465 24.901 1.00 13.23 123 VAL B O 1
ATOM 6177 N N . PHE B 1 126 ? 9.297 51.959 24.391 1.00 11.25 124 PHE B N 1
ATOM 6178 C CA . PHE B 1 126 ? 9.006 52.774 23.222 1.00 11.40 124 PHE B CA 1
ATOM 6179 C C . PHE B 1 126 ? 9.475 52.046 21.980 1.00 11.55 124 PHE B C 1
ATOM 6180 O O . PHE B 1 126 ? 10.594 51.536 21.943 1.00 12.47 124 PHE B O 1
ATOM 6197 N N . VAL B 1 127 ? 8.634 52.017 20.960 1.00 11.35 125 VAL B N 1
ATOM 6198 C CA . VAL B 1 127 ? 8.996 51.441 19.666 1.00 11.44 125 VAL B CA 1
ATOM 6199 C C . VAL B 1 127 ? 8.615 52.47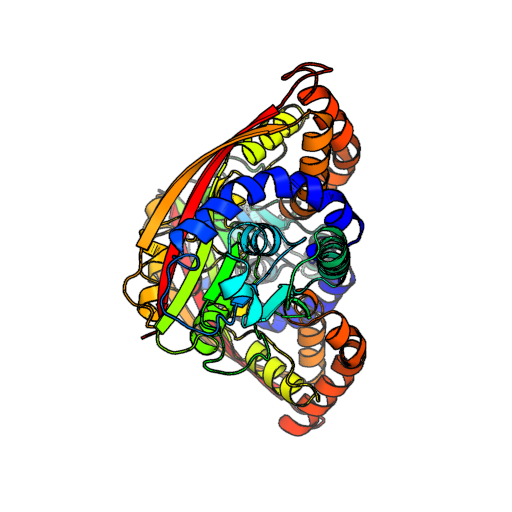7 18.616 1.00 10.88 125 VAL B C 1
ATOM 6200 O O . VAL B 1 127 ? 7.485 52.494 18.116 1.00 11.27 125 VAL B O 1
ATOM 6213 N N . ALA B 1 128 ? 9.559 53.349 18.279 1.00 10.64 126 ALA B N 1
ATOM 6214 C CA . ALA B 1 128 ? 9.310 54.421 17.322 1.00 10.31 126 ALA B CA 1
ATOM 6215 C C . ALA B 1 128 ? 9.694 53.925 15.934 1.00 10.38 126 ALA B C 1
ATOM 6216 O O . ALA B 1 128 ? 10.875 53.763 15.628 1.00 11.33 126 ALA B O 1
ATOM 6223 N N . PHE B 1 129 ? 8.691 53.665 15.110 1.00 10.46 127 PHE B N 1
ATOM 6224 C CA . PHE B 1 129 ? 8.891 53.225 13.728 1.00 10.37 127 PHE B CA 1
ATOM 6225 C C . PHE B 1 129 ? 9.770 51.980 13.640 1.00 11.65 127 PHE B C 1
ATOM 6226 O O . PHE B 1 129 ? 10.643 51.870 12.777 1.00 13.28 127 PHE B O 1
ATOM 6243 N N . GLY B 1 130 ? 9.520 51.034 14.534 1.00 11.13 128 GLY B N 1
ATOM 6244 C CA . GLY B 1 130 ? 10.144 49.728 14.479 1.00 11.71 128 GLY B CA 1
ATOM 6245 C C . GLY B 1 130 ? 9.261 48.650 13.873 1.00 11.66 128 GLY B C 1
ATOM 6246 O O . GLY B 1 130 ? 9.762 47.772 13.164 1.00 12.34 128 GLY B O 1
ATOM 6250 N N . PHE B 1 131 ? 7.961 48.648 14.180 1.00 11.64 129 PHE B N 1
ATOM 6251 C CA . PHE B 1 131 ? 7.152 47.470 13.843 1.00 12.38 129 PHE B CA 1
ATOM 6252 C C . PHE B 1 131 ? 7.077 47.206 12.345 1.00 13.07 129 PHE B C 1
ATOM 6253 O O . PHE B 1 131 ? 7.014 46.044 11.940 1.00 15.85 129 PHE B O 1
ATOM 6270 N N . GLN B 1 132 ? 7.108 48.236 11.504 1.00 11.63 130 GLN B N 1
ATOM 6271 C CA . GLN B 1 132 ? 7.069 48.018 10.056 1.00 11.39 130 GLN B CA 1
ATOM 6272 C C . GLN B 1 132 ? 8.442 47.705 9.471 1.00 13.10 130 GLN B C 1
ATOM 6273 O O . GLN B 1 132 ? 8.544 47.404 8.268 1.00 16.19 130 GLN B O 1
ATOM 6287 N N . SER B 1 133 ? 9.489 47.712 10.301 1.00 13.34 131 SER B N 1
ATOM 6288 C CA . SER B 1 133 ? 10.828 47.320 9.890 1.00 14.89 131 SER B CA 1
ATOM 6289 C C . SER B 1 133 ? 11.256 45.948 10.389 1.00 14.97 131 SER B C 1
ATOM 6290 O O . SER B 1 133 ? 12.166 45.366 9.798 1.00 19.15 131 SER B O 1
ATOM 6298 N N . PHE B 1 134 ? 10.647 45.421 11.459 1.00 13.73 132 PHE B N 1
ATOM 6299 C CA . PHE B 1 134 ? 11.036 44.121 11.973 1.00 14.49 132 PHE B CA 1
ATOM 6300 C C . PHE B 1 134 ? 10.576 43.030 11.016 1.00 15.07 132 PHE B C 1
ATOM 6301 O O . PHE B 1 134 ? 9.559 43.168 10.351 1.00 17.84 132 PHE B O 1
ATOM 6318 N N . PRO B 1 135 ? 11.278 41.906 10.972 1.00 15.31 133 PRO B N 1
ATOM 6319 C CA . PRO B 1 135 ? 10.781 40.799 10.140 1.00 17.20 133 PRO B CA 1
ATOM 6320 C C . PRO B 1 135 ? 9.395 40.312 10.542 1.00 16.86 133 PRO B C 1
ATOM 6321 O O . PRO B 1 135 ? 8.594 39.951 9.672 1.00 17.82 133 PRO B O 1
ATOM 6332 N N . ASP B 1 136 ? 9.085 40.302 11.838 1.00 16.32 134 ASP B N 1
ATOM 6333 C CA . ASP B 1 136 ? 7.789 39.841 12.332 1.00 15.92 134 ASP B CA 1
ATOM 6334 C C . ASP B 1 136 ? 7.387 40.731 13.498 1.00 14.51 134 ASP B C 1
ATOM 6335 O O . ASP B 1 136 ? 7.952 40.637 14.596 1.00 15.52 134 ASP B O 1
ATOM 6344 N N . ALA B 1 137 ? 6.424 41.602 13.251 1.00 14.06 135 ALA B N 1
ATOM 6345 C CA . ALA B 1 137 ? 6.017 42.563 14.270 1.00 13.54 135 ALA B CA 1
ATOM 6346 C C . ALA B 1 137 ? 5.370 41.871 15.458 1.00 13.84 135 ALA B C 1
ATOM 6347 O O . ALA B 1 137 ? 5.574 42.284 16.602 1.00 15.37 135 ALA B O 1
ATOM 6354 N N . ASN B 1 138 ? 4.621 40.796 15.216 1.00 16.43 136 ASN B N 1
ATOM 6355 C CA . ASN B 1 138 ? 3.917 40.125 16.301 1.00 16.30 136 ASN B CA 1
ATOM 6356 C C . ASN B 1 138 ? 4.893 39.534 17.315 1.00 16.32 136 ASN B C 1
ATOM 6357 O O . ASN B 1 138 ? 4.673 39.618 18.528 1.00 16.20 136 ASN B O 1
ATOM 6368 N N . ALA B 1 139 ? 5.979 38.929 16.839 1.00 14.81 137 ALA B N 1
ATOM 6369 C CA . ALA B 1 139 ? 6.981 38.412 17.761 1.00 16.13 137 ALA B CA 1
ATOM 6370 C C . ALA B 1 139 ? 7.577 39.534 18.594 1.00 14.99 137 ALA B C 1
ATOM 6371 O O . ALA B 1 139 ? 7.813 39.367 19.791 1.00 15.82 137 ALA B O 1
ATOM 6378 N N . ALA B 1 140 ? 7.853 40.678 17.974 1.00 13.97 138 ALA B N 1
ATOM 6379 C CA . ALA B 1 140 ? 8.391 41.804 18.735 1.00 12.79 138 ALA B CA 1
ATOM 6380 C C . ALA B 1 140 ? 7.380 42.328 19.749 1.00 13.43 138 ALA B C 1
ATOM 6381 O O . ALA B 1 140 ? 7.747 42.710 20.865 1.00 13.68 138 ALA B O 1
ATOM 6388 N N . LEU B 1 141 ? 6.109 42.371 19.365 1.00 14.20 139 LEU B N 1
ATOM 6389 C CA . LEU B 1 141 ? 5.065 42.853 20.254 1.00 14.59 139 LEU B CA 1
ATOM 6390 C C . LEU B 1 141 ? 4.908 41.923 21.452 1.00 14.43 139 LEU B C 1
ATOM 6391 O O . LEU B 1 141 ? 4.734 42.381 22.591 1.00 14.96 139 LEU B O 1
ATOM 6407 N N . LYS B 1 142 ? 4.965 40.611 21.218 1.00 14.98 140 LYS B N 1
ATOM 6408 C CA . LYS B 1 142 ? 4.931 39.671 22.333 1.00 17.01 140 LYS B CA 1
ATOM 6409 C C . LYS B 1 142 ? 6.107 39.884 23.271 1.00 16.02 140 LYS B C 1
ATOM 6410 O O . LYS B 1 142 ? 5.963 39.790 24.491 1.00 17.25 140 LYS B O 1
ATOM 6429 N N . GLU B 1 143 ? 7.287 40.165 22.722 1.00 15.09 141 GLU B N 1
ATOM 6430 C CA . GLU B 1 143 ? 8.422 40.478 23.575 1.00 16.25 141 GLU B CA 1
ATOM 6431 C C . GLU B 1 143 ? 8.179 41.731 24.399 1.00 15.36 141 GLU B C 1
ATOM 6432 O O . GLU B 1 143 ? 8.503 41.764 25.588 1.00 17.08 141 GLU B O 1
ATOM 6444 N N . CYS B 1 144 ? 7.618 42.781 23.788 1.00 14.58 142 CYS B N 1
ATOM 6445 C CA . CYS B 1 144 ? 7.297 43.978 24.553 1.00 14.01 142 CYS B CA 1
ATOM 6446 C C . CYS B 1 144 ? 6.378 43.657 25.725 1.00 14.60 142 CYS B C 1
ATOM 6447 O O . CYS B 1 144 ? 6.578 44.155 26.839 1.00 16.30 142 CYS B O 1
ATOM 6455 N N . PHE B 1 145 ? 5.329 42.871 25.482 1.00 15.69 143 PHE B N 1
ATOM 6456 C CA . PHE B 1 145 ? 4.436 42.493 26.569 1.00 16.56 143 PHE B CA 1
ATOM 6457 C C . PHE B 1 145 ? 5.199 41.755 27.672 1.00 16.25 143 PHE B C 1
ATOM 6458 O O . PHE B 1 145 ? 5.010 42.032 28.863 1.00 18.47 143 PHE B O 1
ATOM 6475 N N . ARG B 1 146 ? 6.072 40.813 27.293 1.00 16.76 144 ARG B N 1
ATOM 6476 C CA . ARG B 1 146 ? 6.795 40.015 28.284 1.00 17.10 144 ARG B CA 1
ATOM 6477 C C . ARG B 1 146 ? 7.684 40.878 29.178 1.00 17.19 144 ARG B C 1
ATOM 6478 O O . ARG B 1 146 ? 7.758 40.661 30.401 1.00 18.52 144 ARG B O 1
ATOM 6499 N N . ILE B 1 147 ? 8.405 41.834 28.581 1.00 17.19 145 ILE B N 1
ATOM 6500 C CA . ILE B 1 147 ? 9.432 42.579 29.309 1.00 16.12 145 ILE B CA 1
ATOM 6501 C C . ILE B 1 147 ? 8.875 43.753 30.091 1.00 16.11 145 ILE B C 1
ATOM 6502 O O . ILE B 1 147 ? 9.601 44.327 30.908 1.00 17.63 145 ILE B O 1
ATOM 6518 N N . LEU B 1 148 ? 7.626 44.142 29.847 1.00 15.62 146 LEU B N 1
ATOM 6519 C CA . LEU B 1 148 ? 6.997 45.186 30.638 1.00 16.06 146 LEU B CA 1
ATOM 6520 C C . LEU B 1 148 ? 6.568 44.644 31.994 1.00 18.34 146 LEU B C 1
ATOM 6521 O O . LEU B 1 148 ? 6.049 43.532 32.111 1.00 18.82 146 LEU B O 1
ATOM 6537 N N . ALA B 1 149 ? 6.778 45.444 33.028 1.00 18.64 147 ALA B N 1
ATOM 6538 C CA . ALA B 1 149 ? 6.193 45.154 34.319 1.00 18.61 147 ALA B CA 1
ATOM 6539 C C . ALA B 1 149 ? 4.684 45.363 34.264 1.00 18.58 147 ALA B C 1
ATOM 6540 O O . ALA B 1 149 ? 4.160 46.058 33.385 1.00 18.15 147 ALA B O 1
ATOM 6547 N N . SER B 1 150 ? 3.970 44.743 35.201 1.00 20.17 148 SER B N 1
ATOM 6548 C CA A SER B 1 150 ? 2.556 45.046 35.356 0.34 20.68 148 SER B CA 1
ATOM 6549 C CA B SER B 1 150 ? 2.557 45.045 35.345 0.66 21.24 148 SER B CA 1
ATOM 6550 C C . SER B 1 150 ? 2.399 46.531 35.652 1.00 19.94 148 SER B C 1
ATOM 6551 O O . SER B 1 150 ? 3.140 47.096 36.462 1.00 20.80 148 SER B O 1
ATOM 6564 N N . GLY B 1 151 ? 1.450 47.171 34.978 1.00 19.92 149 GLY B N 1
ATOM 6565 C CA . GLY B 1 151 ? 1.321 48.611 35.034 1.00 19.70 149 GLY B CA 1
ATOM 6566 C C . GLY B 1 151 ? 2.188 49.337 34.032 1.00 18.02 149 GLY B C 1
ATOM 6567 O O . GLY B 1 151 ? 2.099 50.571 33.926 1.00 20.20 149 GLY B O 1
ATOM 6571 N N . GLY B 1 152 ? 3.022 48.614 33.297 1.00 17.39 150 GLY B N 1
ATOM 6572 C CA . GLY B 1 152 ? 3.894 49.230 32.324 1.00 16.14 150 GLY B CA 1
ATOM 6573 C C . GLY B 1 152 ? 3.170 49.624 31.056 1.00 14.49 150 GLY B C 1
ATOM 6574 O O . GLY B 1 152 ? 2.095 49.113 30.725 1.00 15.86 150 GLY B O 1
ATOM 6578 N N . ILE B 1 153 ? 3.790 50.544 30.319 1.00 13.43 151 ILE B N 1
ATOM 6579 C CA . ILE B 1 153 ? 3.187 51.158 29.139 1.00 13.65 151 ILE B CA 1
ATOM 6580 C C . ILE B 1 153 ? 4.037 50.842 27.920 1.00 12.46 151 ILE B C 1
ATOM 6581 O O . ILE B 1 153 ? 5.249 51.100 27.917 1.00 13.41 151 ILE B O 1
ATOM 6597 N N . LEU B 1 154 ? 3.388 50.333 26.872 1.00 12.64 152 LEU B N 1
ATOM 6598 C CA . LEU B 1 154 ? 3.969 50.285 25.537 1.00 12.30 152 LEU B CA 1
ATOM 6599 C C . LEU B 1 154 ? 3.506 51.511 24.759 1.00 11.91 152 LEU B C 1
ATOM 6600 O O . LEU B 1 154 ? 2.315 51.830 24.751 1.00 13.13 152 LEU B O 1
ATOM 6616 N N . ALA B 1 155 ? 4.439 52.180 24.086 1.00 11.67 153 ALA B N 1
ATOM 6617 C CA . ALA B 1 155 ? 4.114 53.306 23.213 1.00 10.77 153 ALA B CA 1
ATOM 6618 C C . ALA B 1 155 ? 4.819 53.098 21.887 1.00 11.06 153 ALA B C 1
ATOM 6619 O O . ALA B 1 155 ? 6.042 52.950 21.854 1.00 11.93 153 ALA B O 1
ATOM 6626 N N . SER B 1 156 ? 4.049 53.054 20.803 1.00 10.69 154 SER B N 1
ATOM 6627 C CA . SER B 1 156 ? 4.636 52.865 19.486 1.00 11.67 154 SER B CA 1
ATOM 6628 C C . SER B 1 156 ? 4.125 53.881 18.477 1.00 10.00 154 SER B C 1
ATOM 6629 O O . SER B 1 156 ? 3.005 54.395 18.582 1.00 10.94 154 SER B O 1
ATOM 6637 N N . SER B 1 157 ? 4.955 54.131 17.471 1.00 10.14 155 SER B N 1
ATOM 6638 C CA . SER B 1 157 ? 4.569 54.923 16.315 1.00 10.20 155 SER B CA 1
ATOM 6639 C C . SER B 1 157 ? 4.791 54.084 15.062 1.00 9.30 155 SER B C 1
ATOM 6640 O O . SER B 1 157 ? 5.833 53.444 14.917 1.00 10.52 155 SER B O 1
ATOM 6648 N N . THR B 1 158 ? 3.806 54.087 14.167 1.00 9.75 156 THR B N 1
ATOM 6649 C CA . THR B 1 158 ? 3.906 53.417 12.878 1.00 10.16 156 THR B CA 1
ATOM 6650 C C . THR B 1 158 ? 3.289 54.326 11.825 1.00 10.36 156 THR B C 1
ATOM 6651 O O . THR B 1 158 ? 2.507 55.234 12.133 1.00 10.98 156 THR B O 1
ATOM 6662 N N . TRP B 1 159 ? 3.704 54.117 10.584 1.00 10.40 157 TRP B N 1
ATOM 6663 C CA . TRP B 1 159 ? 3.253 54.957 9.488 1.00 9.74 157 TRP B CA 1
ATOM 6664 C C . TRP B 1 159 ? 1.886 54.540 8.980 1.00 11.67 157 TRP B C 1
ATOM 6665 O O . TRP B 1 159 ? 1.638 53.365 8.728 1.00 11.82 157 TRP B O 1
ATOM 6686 N N . GLN B 1 160 ? 1.031 55.533 8.731 1.00 11.20 158 GLN B N 1
ATOM 6687 C CA . GLN B 1 160 ? -0.203 55.330 7.986 1.00 12.11 158 GLN B CA 1
ATOM 6688 C C . GLN B 1 160 ? -0.107 55.877 6.570 1.00 12.14 158 GLN B C 1
ATOM 6689 O O . GLN B 1 160 ? -0.438 55.175 5.610 1.00 13.98 158 GLN B O 1
ATOM 6703 N N . ASN B 1 161 ? 0.392 57.099 6.397 1.00 11.55 159 ASN B N 1
ATOM 6704 C CA . ASN B 1 161 ? 0.528 57.691 5.077 1.00 13.61 159 ASN B CA 1
ATOM 6705 C C . ASN B 1 161 ? 1.713 58.640 5.112 1.00 12.17 159 ASN B C 1
ATOM 6706 O O . ASN B 1 161 ? 2.050 59.185 6.161 1.00 11.84 159 ASN B O 1
ATOM 6717 N N . PHE B 1 162 ? 2.328 58.846 3.951 1.00 11.65 160 PHE B N 1
ATOM 6718 C CA . PHE B 1 162 ? 3.402 59.818 3.809 1.00 12.01 160 PHE B CA 1
ATOM 6719 C C . PHE B 1 162 ? 3.656 60.110 2.338 1.00 12.09 160 PHE B C 1
ATOM 6720 O O . PHE B 1 162 ? 3.338 59.299 1.463 1.00 14.26 160 PHE B O 1
ATOM 6737 N N . ASN B 1 163 ? 4.206 61.297 2.058 1.00 11.19 161 ASN B N 1
ATOM 6738 C CA . ASN B 1 163 ? 4.321 61.725 0.675 1.00 11.49 161 ASN B CA 1
ATOM 6739 C C . ASN B 1 163 ? 5.692 61.498 0.072 1.00 12.10 161 ASN B C 1
ATOM 6740 O O . ASN B 1 163 ? 5.845 61.702 -1.124 1.00 12.87 161 ASN B O 1
ATOM 6751 N N . TRP B 1 164 ? 6.670 61.003 0.831 1.00 11.96 162 TRP B N 1
ATOM 6752 C CA . TRP B 1 164 ? 8.003 60.904 0.249 1.00 12.31 162 TRP B CA 1
ATOM 6753 C C . TRP B 1 164 ? 8.140 59.750 -0.734 1.00 12.56 162 TRP B C 1
ATOM 6754 O O . TRP B 1 164 ? 8.863 59.874 -1.731 1.00 12.51 162 TRP B O 1
ATOM 6775 N N . ILE B 1 165 ? 7.498 58.623 -0.483 1.00 14.01 163 ILE B N 1
ATOM 6776 C CA . ILE B 1 165 ? 7.489 57.565 -1.482 1.00 15.39 163 ILE B CA 1
ATOM 6777 C C . ILE B 1 165 ? 6.811 58.049 -2.753 1.00 14.65 163 ILE B C 1
ATOM 6778 O O . ILE B 1 165 ? 7.367 57.838 -3.840 1.00 15.00 163 ILE B O 1
ATOM 6794 N N . PRO B 1 166 ? 5.647 58.699 -2.700 1.00 14.10 164 PRO B N 1
ATOM 6795 C CA . PRO B 1 166 ? 5.078 59.266 -3.928 1.00 15.03 164 PRO B CA 1
ATOM 6796 C C . PRO B 1 166 ? 6.001 60.228 -4.669 1.00 13.99 164 PRO B C 1
ATOM 6797 O O . PRO B 1 166 ? 5.990 60.258 -5.900 1.00 15.79 164 PRO B O 1
ATOM 6808 N N . ILE B 1 167 ? 6.800 61.026 -3.968 1.00 12.92 165 ILE B N 1
ATOM 6809 C CA . ILE B 1 167 ? 7.737 61.906 -4.661 1.00 12.49 165 ILE B CA 1
ATOM 6810 C C . ILE B 1 167 ? 8.777 61.088 -5.413 1.00 12.41 165 ILE B C 1
ATOM 6811 O O . ILE B 1 167 ? 9.083 61.371 -6.578 1.00 14.66 165 ILE B O 1
ATOM 6827 N N . MET B 1 168 ? 9.318 60.045 -4.772 1.00 12.63 166 MET B N 1
ATOM 6828 C CA . MET B 1 168 ? 10.270 59.177 -5.452 1.00 13.01 166 MET B CA 1
ATOM 6829 C C . MET B 1 168 ? 9.633 58.509 -6.653 1.00 14.49 166 MET B C 1
ATOM 6830 O O . MET B 1 168 ? 10.257 58.394 -7.705 1.00 15.27 166 MET B O 1
ATOM 6844 N N . LYS B 1 169 ? 8.389 58.072 -6.512 1.00 14.89 167 LYS B N 1
ATOM 6845 C CA . LYS B 1 169 ? 7.708 57.424 -7.621 1.00 17.37 167 LYS B CA 1
ATOM 6846 C C . LYS B 1 169 ? 7.562 58.376 -8.797 1.00 16.52 167 LYS B C 1
ATOM 6847 O O . LYS B 1 169 ? 7.754 57.976 -9.951 1.00 17.96 167 LYS B O 1
ATOM 6866 N N . ALA B 1 170 ? 7.219 59.641 -8.522 1.00 16.12 168 ALA B N 1
ATOM 6867 C CA . ALA B 1 170 ? 7.114 60.624 -9.593 1.00 17.32 168 ALA B CA 1
ATOM 6868 C C . ALA B 1 170 ? 8.452 60.801 -10.301 1.00 16.98 168 ALA B C 1
ATOM 6869 O O . ALA B 1 170 ? 8.499 60.931 -11.527 1.00 18.37 168 ALA B O 1
ATOM 6876 N N . ALA B 1 171 ? 9.557 60.788 -9.554 1.00 14.63 169 ALA B N 1
ATOM 6877 C CA . ALA B 1 171 ? 10.870 60.871 -10.192 1.00 14.55 169 ALA B CA 1
ATOM 6878 C C . ALA B 1 171 ? 11.129 59.658 -11.083 1.00 14.83 169 ALA B C 1
ATOM 6879 O O . ALA B 1 171 ? 11.554 59.793 -12.241 1.00 15.44 169 ALA B O 1
ATOM 6886 N N . ILE B 1 172 ? 10.877 58.456 -10.558 1.00 15.88 170 ILE B N 1
ATOM 6887 C CA . ILE B 1 172 ? 11.114 57.243 -11.331 1.00 17.35 170 ILE B CA 1
ATOM 6888 C C . ILE B 1 172 ? 10.244 57.219 -12.574 1.00 18.49 170 ILE B C 1
ATOM 6889 O O . ILE B 1 172 ? 10.663 56.720 -13.621 1.00 18.04 170 ILE B O 1
ATOM 6905 N N . GLU B 1 173 ? 9.038 57.773 -12.499 1.00 18.12 171 GLU B N 1
ATOM 6906 C CA . GLU B 1 173 ? 8.152 57.725 -13.649 1.00 20.32 171 GLU B CA 1
ATOM 6907 C C . GLU B 1 173 ? 8.596 58.659 -14.768 1.00 20.63 171 GLU B C 1
ATOM 6908 O O . GLU B 1 173 ? 8.060 58.558 -15.872 1.00 22.70 171 GLU B O 1
ATOM 6920 N N . THR B 1 174 ? 9.597 59.519 -14.534 1.00 20.22 172 THR B N 1
ATOM 6921 C CA . THR B 1 174 ? 10.172 60.299 -15.625 1.00 20.77 172 THR B CA 1
ATOM 6922 C C . THR B 1 174 ? 11.178 59.512 -16.450 1.00 21.31 172 THR B C 1
ATOM 6923 O O . THR B 1 174 ? 11.624 60.018 -17.483 1.00 24.81 172 THR B O 1
ATOM 6934 N N . ILE B 1 175 ? 11.554 58.311 -16.022 1.00 19.22 173 ILE B N 1
ATOM 6935 C CA . ILE B 1 175 ? 12.499 57.479 -16.764 1.00 18.18 173 ILE B CA 1
ATOM 6936 C C . ILE B 1 175 ? 11.750 56.739 -17.868 1.00 19.96 173 ILE B C 1
ATOM 6937 O O . ILE B 1 175 ? 10.640 56.237 -17.626 1.00 20.64 173 ILE B O 1
ATOM 6953 N N . PRO B 1 176 ? 12.304 56.633 -19.082 1.00 22.82 174 PRO B N 1
ATOM 6954 C CA . PRO B 1 176 ? 11.681 55.779 -20.105 1.00 24.61 174 PRO B CA 1
ATOM 6955 C C . PRO B 1 176 ? 11.594 54.338 -19.637 1.00 25.14 174 PRO B C 1
ATOM 6956 O O . PRO B 1 176 ? 12.444 53.852 -18.886 1.00 27.07 174 PRO B O 1
ATOM 6967 N N . GLY B 1 177 ? 10.547 53.651 -20.080 1.00 25.27 175 GLY B N 1
ATOM 6968 C CA . GLY B 1 177 ? 10.396 52.240 -19.803 1.00 25.82 175 GLY B CA 1
ATOM 6969 C C . GLY B 1 177 ? 9.334 51.862 -18.792 1.00 24.60 175 GLY B C 1
ATOM 6970 O O . GLY B 1 177 ? 9.246 50.682 -18.437 1.00 24.94 175 GLY B O 1
ATOM 6974 N N . ASN B 1 178 ? 8.515 52.803 -18.326 1.00 24.77 176 ASN B N 1
ATOM 6975 C CA . ASN B 1 178 ? 7.405 52.493 -17.422 1.00 25.41 176 ASN B CA 1
ATOM 6976 C C . ASN B 1 178 ? 7.879 51.600 -16.275 1.00 22.97 176 ASN B C 1
ATOM 6977 O O . ASN B 1 178 ? 7.383 50.492 -16.058 1.00 26.33 176 ASN B O 1
ATOM 6988 N N . LEU B 1 179 ? 8.861 52.098 -15.553 1.00 21.36 177 LEU B N 1
ATOM 6989 C CA . LEU B 1 179 ? 9.496 51.286 -14.527 1.00 20.53 177 LEU B CA 1
ATOM 6990 C C . LEU B 1 179 ? 8.621 51.205 -13.278 1.00 19.43 177 LEU B C 1
ATOM 6991 O O . LEU B 1 179 ? 8.054 52.216 -12.847 1.00 20.33 177 LEU B O 1
ATOM 7007 N N . PRO B 1 180 ? 8.539 50.035 -12.652 1.00 19.37 178 PRO B N 1
ATOM 7008 C CA . PRO B 1 180 ? 7.705 49.892 -11.454 1.00 19.97 178 PRO B CA 1
ATOM 7009 C C . PRO B 1 180 ? 8.311 50.581 -10.239 1.00 19.15 178 PRO B C 1
ATOM 7010 O O . PRO B 1 180 ? 9.521 50.774 -10.129 1.00 20.91 178 PRO B O 1
ATOM 7021 N N . PHE B 1 181 ? 7.433 50.941 -9.301 1.00 18.54 179 PHE B N 1
ATOM 7022 C CA . PHE B 1 181 ? 7.869 51.504 -8.037 1.00 17.75 179 PHE B CA 1
ATOM 7023 C C . PHE B 1 181 ? 6.722 51.312 -7.060 1.00 18.44 179 PHE B C 1
ATOM 7024 O O . PHE B 1 181 ? 5.566 51.481 -7.464 1.00 19.91 179 PHE B O 1
ATOM 7041 N N . PRO B 1 182 ? 6.980 50.964 -5.796 1.00 17.28 180 PRO B N 1
ATOM 7042 C CA . PRO B 1 182 ? 5.865 50.707 -4.876 1.00 17.49 180 PRO B CA 1
ATOM 7043 C C . PRO B 1 182 ? 5.047 51.952 -4.582 1.00 16.17 180 PRO B C 1
ATOM 7044 O O . PRO B 1 182 ? 5.565 53.076 -4.520 1.00 17.88 180 PRO B O 1
ATOM 7055 N N . THR B 1 183 ? 3.755 51.722 -4.344 1.00 16.14 181 THR B N 1
ATOM 7056 C CA . THR B 1 183 ? 2.912 52.732 -3.727 1.00 16.42 181 THR B CA 1
ATOM 7057 C C . THR B 1 183 ? 3.275 52.874 -2.254 1.00 14.19 181 THR B C 1
ATOM 7058 O O . THR B 1 183 ? 3.998 52.048 -1.685 1.00 14.89 181 THR B O 1
ATOM 7069 N N . GLN B 1 184 ? 2.748 53.937 -1.626 1.00 17.82 182 GLN B N 1
ATOM 7070 C CA . GLN B 1 184 ? 2.888 54.105 -0.182 1.00 19.82 182 GLN B CA 1
ATOM 7071 C C . GLN B 1 184 ? 2.464 52.854 0.552 1.00 14.19 182 GLN B C 1
ATOM 7072 O O . GLN B 1 184 ? 3.159 52.384 1.455 1.00 14.52 182 GLN B O 1
ATOM 7086 N N . LYS B 1 185 ? 1.287 52.329 0.203 1.00 15.83 183 LYS B N 1
ATOM 7087 C CA . LYS B 1 185 ? 0.717 51.197 0.920 1.00 16.42 183 LYS B CA 1
ATOM 7088 C C . LYS B 1 185 ? 1.566 49.950 0.737 1.00 14.94 183 LYS B C 1
ATOM 7089 O O . LYS B 1 185 ? 1.792 49.202 1.693 1.00 17.89 183 LYS B O 1
ATOM 7093 N N . GLU B 1 186 ? 2.070 49.717 -0.476 1.00 14.99 184 GLU B N 1
ATOM 7094 C CA . GLU B 1 186 ? 2.954 48.576 -0.693 1.00 14.93 184 GLU B CA 1
ATOM 7095 C C . GLU B 1 186 ? 4.243 48.727 0.096 1.00 14.85 184 GLU B C 1
ATOM 7096 O O . GLU B 1 186 ? 4.723 47.779 0.723 1.00 15.30 184 GLU B O 1
ATOM 7108 N N . PHE B 1 187 ? 4.809 49.931 0.109 1.00 13.70 185 PHE B N 1
ATOM 7109 C CA . PHE B 1 187 ? 6.080 50.120 0.786 1.00 14.48 185 PHE B CA 1
ATOM 7110 C C . PHE B 1 187 ? 5.950 49.854 2.279 1.00 13.39 185 PHE B C 1
ATOM 7111 O O . PHE B 1 187 ? 6.790 49.165 2.871 1.00 14.68 185 PHE B O 1
ATOM 7128 N N . ILE B 1 188 ? 4.915 50.404 2.925 1.00 15.29 186 ILE B N 1
ATOM 7129 C CA A ILE B 1 188 ? 4.842 50.297 4.378 0.86 17.31 186 ILE B CA 1
ATOM 7130 C CA B ILE B 1 188 ? 4.847 50.297 4.380 0.14 17.70 186 ILE B CA 1
ATOM 7131 C C . ILE B 1 188 ? 4.503 48.882 4.820 1.00 16.14 186 ILE B C 1
ATOM 7132 O O . ILE B 1 188 ? 4.717 48.534 5.987 1.00 17.28 186 ILE B O 1
ATOM 7162 N N . ALA B 1 189 ? 3.989 48.054 3.918 1.00 16.51 187 ALA B N 1
ATOM 7163 C CA . ALA B 1 189 ? 3.592 46.690 4.228 1.00 18.20 187 ALA B CA 1
ATOM 7164 C C . ALA B 1 189 ? 4.606 45.651 3.767 1.00 17.17 187 ALA B C 1
ATOM 7165 O O . ALA B 1 189 ? 4.307 44.455 3.785 1.00 18.00 187 ALA B O 1
ATOM 7172 N N . LEU B 1 190 ? 5.809 46.068 3.380 1.00 14.71 188 LEU B N 1
ATOM 7173 C CA . LEU B 1 190 ? 6.764 45.101 2.856 1.00 17.03 188 LEU B CA 1
ATOM 7174 C C . LEU B 1 190 ? 7.141 44.045 3.888 1.00 16.94 188 LEU B C 1
ATOM 7175 O O . LEU B 1 190 ? 7.450 42.909 3.520 1.00 21.04 188 LEU B O 1
ATOM 7191 N N . HIS B 1 191 ? 7.136 44.383 5.170 1.00 15.73 189 HIS B N 1
ATOM 7192 C CA . HIS B 1 191 ? 7.429 43.413 6.217 1.00 15.71 189 HIS B CA 1
ATOM 7193 C C . HIS B 1 191 ? 6.195 43.002 7.002 1.00 16.52 189 HIS B C 1
ATOM 7194 O O . HIS B 1 191 ? 5.969 41.808 7.210 1.00 19.88 189 HIS B O 1
ATOM 7208 N N . ASN B 1 192 ? 5.412 43.964 7.474 1.00 15.29 190 ASN B N 1
ATOM 7209 C CA . ASN B 1 192 ? 4.246 43.700 8.317 1.00 14.73 190 ASN B CA 1
ATOM 7210 C C . ASN B 1 192 ? 3.126 44.629 7.894 1.00 15.55 190 ASN B C 1
ATOM 7211 O O . ASN B 1 192 ? 3.227 45.837 8.072 1.00 20.03 190 ASN B O 1
ATOM 7222 N N . ALA B 1 193 ? 2.076 44.064 7.348 1.00 14.60 191 ALA B N 1
ATOM 7223 C CA . ALA B 1 193 ? 0.891 44.803 6.987 1.00 14.73 191 ALA B CA 1
ATOM 7224 C C . ALA B 1 193 ? 0.004 44.992 8.208 1.00 16.49 191 ALA B C 1
ATOM 7225 O O . ALA B 1 193 ? 0.046 44.224 9.174 1.00 22.19 191 ALA B O 1
ATOM 7232 N N . GLY B 1 194 ? -0.806 46.025 8.162 1.00 14.73 192 GLY B N 1
ATOM 7233 C CA . GLY B 1 194 ? -1.792 46.268 9.184 1.00 14.49 192 GLY B CA 1
ATOM 7234 C C . GLY B 1 194 ? -1.438 47.368 10.157 1.00 13.93 192 GLY B C 1
ATOM 7235 O O . GLY B 1 194 ? -2.334 47.879 10.833 1.00 14.99 192 GLY B O 1
ATOM 7239 N N . TRP B 1 195 ? -0.175 47.767 10.223 1.00 13.45 193 TRP B N 1
ATOM 7240 C CA . TRP B 1 195 ? 0.239 48.782 11.180 1.00 13.16 193 TRP B CA 1
ATOM 7241 C C . TRP B 1 195 ? -0.088 50.197 10.717 1.00 13.61 193 TRP B C 1
ATOM 7242 O O . TRP B 1 195 ? 0.257 51.155 11.419 1.00 13.33 193 TRP B O 1
ATOM 7263 N N . ASP B 1 196 ? -0.798 50.320 9.591 1.00 15.44 194 ASP B N 1
ATOM 7264 C CA . ASP B 1 196 ? -1.443 51.551 9.148 1.00 16.27 194 ASP B CA 1
ATOM 7265 C C . ASP B 1 196 ? -2.928 51.584 9.494 1.00 15.64 194 ASP B C 1
ATOM 7266 O O . ASP B 1 196 ? -3.624 52.523 9.089 1.00 18.23 194 ASP B O 1
ATOM 7275 N N . SER B 1 197 ? -3.421 50.597 10.246 1.00 14.36 195 SER B N 1
ATOM 7276 C CA . SER B 1 197 ? -4.838 50.450 10.549 1.00 15.17 195 SER B CA 1
ATOM 7277 C C . SER B 1 197 ? -5.047 50.518 12.056 1.00 14.83 195 SER B C 1
ATOM 7278 O O . SER B 1 197 ? -4.506 49.700 12.803 1.00 14.95 195 SER B O 1
ATOM 7286 N N . GLU B 1 198 ? -5.871 51.465 12.496 1.00 16.07 196 GLU B N 1
ATOM 7287 C CA . GLU B 1 198 ? -6.208 51.559 13.911 1.00 17.24 196 GLU B CA 1
ATOM 7288 C C . GLU B 1 198 ? -6.849 50.274 14.407 1.00 16.83 196 GLU B C 1
ATOM 7289 O O . GLU B 1 198 ? -6.535 49.797 15.506 1.00 18.38 196 GLU B O 1
ATOM 7301 N N . SER B 1 199 ? -7.768 49.708 13.623 1.00 18.27 197 SER B N 1
ATOM 7302 C CA . SER B 1 199 ? -8.512 48.548 14.104 1.00 19.19 197 SER B CA 1
ATOM 7303 C C . SER B 1 199 ? -7.611 47.322 14.197 1.00 16.72 197 SER B C 1
ATOM 7304 O O . SER B 1 199 ? -7.732 46.524 15.136 1.00 18.34 197 SER B O 1
ATOM 7312 N N . TYR B 1 200 ? -6.690 47.160 13.243 1.00 16.09 198 TYR B N 1
ATOM 7313 C CA . TYR B 1 200 ? -5.737 46.053 13.305 1.00 16.87 198 TYR B CA 1
ATOM 7314 C C . TYR B 1 200 ? -4.869 46.158 14.548 1.00 14.44 198 TYR B C 1
ATOM 7315 O O . TYR B 1 200 ? -4.697 45.188 15.289 1.00 15.66 198 TYR B O 1
ATOM 7333 N N . ILE B 1 201 ? -4.269 47.325 14.768 1.00 13.83 199 ILE B N 1
ATOM 7334 C CA . ILE B 1 201 ? -3.383 47.503 15.910 1.00 13.79 199 ILE B CA 1
ATOM 7335 C C . ILE B 1 201 ? -4.129 47.249 17.205 1.00 14.91 199 ILE B C 1
ATOM 7336 O O . ILE B 1 201 ? -3.631 46.566 18.102 1.00 15.38 199 ILE B O 1
ATOM 7352 N N . GLN B 1 202 ? -5.323 47.816 17.343 1.00 16.08 200 GLN B N 1
ATOM 7353 C CA . GLN B 1 202 ? -6.035 47.644 18.599 1.00 19.15 200 GLN B CA 1
ATOM 7354 C C . GLN B 1 202 ? -6.309 46.172 18.868 1.00 17.45 200 GLN B C 1
ATOM 7355 O O . GLN B 1 202 ? -6.143 45.700 19.994 1.00 19.10 200 GLN B O 1
ATOM 7369 N N . SER B 1 203 ? -6.715 45.437 17.830 1.00 18.78 201 SER B N 1
ATOM 7370 C CA A SER B 1 203 ? -6.991 44.014 17.974 0.47 20.08 201 SER B CA 1
ATOM 7371 C CA B SER B 1 203 ? -6.991 44.013 17.976 0.53 20.54 201 SER B CA 1
ATOM 7372 C C . SER B 1 203 ? -5.728 43.240 18.325 1.00 19.54 201 SER B C 1
ATOM 7373 O O . SER B 1 203 ? -5.755 42.341 19.175 1.00 21.13 201 SER B O 1
ATOM 7386 N N . GLU B 1 204 ? -4.608 43.576 17.683 1.00 18.05 202 GLU B N 1
ATOM 7387 C CA . GLU B 1 204 ? -3.379 42.842 17.939 1.00 19.13 202 GLU B CA 1
ATOM 7388 C C . GLU B 1 204 ? -2.903 43.028 19.370 1.00 18.29 202 GLU B C 1
ATOM 7389 O O . GLU B 1 204 ? -2.488 42.065 20.023 1.00 18.77 202 GLU B O 1
ATOM 7401 N N . LEU B 1 205 ? -2.940 44.261 19.875 1.00 16.62 203 LEU B N 1
ATOM 7402 C CA . LEU B 1 205 ? -2.505 44.477 21.247 1.00 14.71 203 LEU B CA 1
ATOM 7403 C C . LEU B 1 205 ? -3.457 43.822 22.228 1.00 18.12 203 LEU B C 1
ATOM 7404 O O . LEU B 1 205 ? -3.023 43.228 23.221 1.00 19.00 203 LEU B O 1
ATOM 7420 N N . GLU B 1 206 ? -4.758 43.915 21.975 1.00 19.71 204 GLU B N 1
ATOM 7421 C CA . GLU B 1 206 ? -5.705 43.318 22.908 1.00 20.62 204 GLU B CA 1
ATOM 7422 C C . GLU B 1 206 ? -5.574 41.800 22.937 1.00 21.89 204 GLU B C 1
ATOM 7423 O O . GLU B 1 206 ? -5.717 41.185 23.999 1.00 25.69 204 GLU B O 1
ATOM 7435 N N . LYS B 1 207 ? -5.281 41.177 21.788 1.00 23.27 205 LYS B N 1
ATOM 7436 C CA . LYS B 1 207 ? -5.129 39.724 21.753 1.00 25.75 205 LYS B CA 1
ATOM 7437 C C . LYS B 1 207 ? -4.001 39.263 22.665 1.00 26.32 205 LYS B C 1
ATOM 7438 O O . LYS B 1 207 ? -4.074 38.170 23.236 1.00 28.54 205 LYS B O 1
ATOM 7442 N N . LEU B 1 208 ? -2.958 40.079 22.823 1.00 25.11 206 LEU B N 1
ATOM 7443 C CA . LEU B 1 208 ? -1.838 39.689 23.659 1.00 27.82 206 LEU B CA 1
ATOM 7444 C C . LEU B 1 208 ? -2.068 39.998 25.123 1.00 28.37 206 LEU B C 1
ATOM 7445 O O . LEU B 1 208 ? -1.308 39.507 25.964 1.00 33.07 206 LEU B O 1
ATOM 7461 N N . GLY B 1 209 ? -3.109 40.758 25.449 1.00 27.10 207 GLY B N 1
ATOM 7462 C CA . GLY B 1 209 ? -3.430 41.065 26.828 1.00 26.17 207 GLY B CA 1
ATOM 7463 C C . GL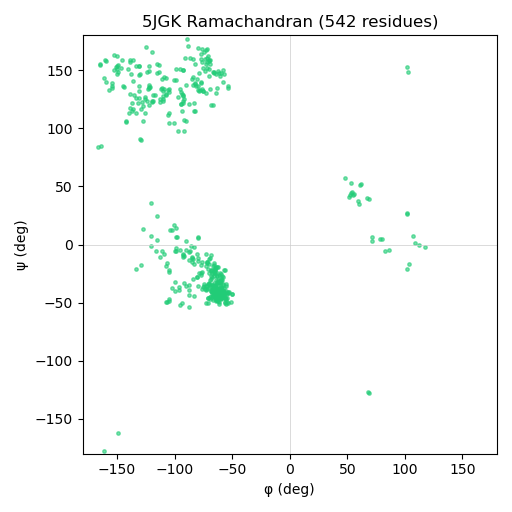Y B 1 209 ? -3.246 42.518 27.210 1.00 24.91 207 GLY B C 1
ATOM 7464 O O . GLY B 1 209 ? -3.487 42.865 28.371 1.00 25.38 207 GLY B O 1
ATOM 7468 N N . PHE B 1 210 ? -2.813 43.383 26.297 1.00 21.64 208 PHE B N 1
ATOM 7469 C CA . PHE B 1 210 ? -2.727 44.797 26.623 1.00 18.51 208 PHE B CA 1
ATOM 7470 C C . PHE B 1 210 ? -4.122 45.360 26.871 1.00 18.95 208 PHE B C 1
ATOM 7471 O O . PHE B 1 210 ? -5.107 44.953 26.245 1.00 20.61 208 PHE B O 1
ATOM 7488 N N . ARG B 1 211 ? -4.188 46.332 27.771 1.00 19.89 209 ARG B N 1
ATOM 7489 C CA . ARG B 1 211 ? -5.429 46.976 28.171 1.00 20.92 209 ARG B CA 1
ATOM 7490 C C . ARG B 1 211 ? -5.357 48.460 27.862 1.00 18.40 209 ARG B C 1
ATOM 7491 O O . ARG B 1 211 ? -4.284 49.020 27.640 1.00 17.54 209 ARG B O 1
ATOM 7512 N N . ASP B 1 212 ? -6.522 49.100 27.909 1.00 19.27 210 ASP B N 1
ATOM 7513 C CA . ASP B 1 212 ? -6.611 50.546 27.739 1.00 20.61 210 ASP B CA 1
ATOM 7514 C C . ASP B 1 212 ? -5.903 51.006 26.465 1.00 18.10 210 ASP B C 1
ATOM 7515 O O . ASP B 1 212 ? -5.207 52.019 26.448 1.00 20.31 210 ASP B O 1
ATOM 7524 N N . VAL B 1 213 ? -6.101 50.264 25.384 1.00 16.49 211 VAL B N 1
ATOM 7525 C CA . VAL B 1 213 ? -5.363 50.503 24.147 1.00 16.74 211 VAL B CA 1
ATOM 7526 C C . VAL B 1 213 ? -5.964 51.698 23.422 1.00 16.53 211 VAL B C 1
ATOM 7527 O O . VAL B 1 213 ? -7.184 51.785 23.237 1.00 18.80 211 VAL B O 1
ATOM 7540 N N . LYS B 1 214 ? -5.095 52.604 22.980 1.00 16.44 212 LYS B N 1
ATOM 7541 C CA . LYS B 1 214 ? -5.490 53.788 22.230 1.00 16.66 212 LYS B CA 1
ATOM 7542 C C . LYS B 1 214 ? -4.609 53.877 20.999 1.00 15.13 212 LYS B C 1
ATOM 7543 O O . LYS B 1 214 ? -3.405 53.648 21.081 1.00 15.48 212 LYS B O 1
ATOM 7562 N N . VAL B 1 215 ? -5.208 54.185 19.856 1.00 14.27 213 VAL B N 1
ATOM 7563 C CA . VAL B 1 215 ? -4.471 54.303 18.601 1.00 14.31 213 VAL B CA 1
ATOM 7564 C C . VAL B 1 215 ? -4.940 55.587 17.947 1.00 16.75 213 VAL B C 1
ATOM 7565 O O . VAL B 1 215 ? -6.105 55.683 17.544 1.00 18.86 213 VAL B O 1
ATOM 7578 N N . ILE B 1 216 ? -4.050 56.569 17.851 1.00 14.16 214 ILE B N 1
ATOM 7579 C CA . ILE B 1 216 ? -4.419 57.925 17.464 1.00 13.38 214 ILE B CA 1
ATOM 7580 C C . ILE B 1 216 ? -3.672 58.306 16.192 1.00 12.49 214 ILE B C 1
ATOM 7581 O O . ILE B 1 216 ? -2.442 58.290 16.183 1.00 13.14 214 ILE B O 1
ATOM 7597 N N . PRO B 1 217 ? -4.353 58.698 15.111 1.00 12.79 215 PRO B N 1
ATOM 7598 C CA . PRO B 1 217 ? -3.636 59.216 13.932 1.00 12.29 215 PRO B CA 1
ATOM 7599 C C . PRO B 1 217 ? -3.217 60.655 14.170 1.00 12.71 215 PRO B C 1
ATOM 7600 O O . PRO B 1 217 ? -4.020 61.482 14.614 1.00 16.76 215 PRO B O 1
ATOM 7611 N N . VAL B 1 218 ? -1.952 60.949 13.873 1.00 11.49 216 VAL B N 1
ATOM 7612 C CA . VAL B 1 218 ? -1.383 62.265 14.116 1.00 10.71 216 VAL B CA 1
ATOM 7613 C C . VAL B 1 218 ? -0.729 62.789 12.841 1.00 10.89 216 VAL B C 1
ATOM 7614 O O . VAL B 1 218 ? 0.205 62.158 12.323 1.00 11.40 216 VAL B O 1
ATOM 7627 N N . PRO B 1 219 ? -1.180 63.923 12.301 1.00 11.19 217 PRO B N 1
ATOM 7628 C CA . PRO B 1 219 ? -0.539 64.514 11.118 1.00 10.88 217 PRO B CA 1
ATOM 7629 C C . PRO B 1 219 ? 0.646 65.385 11.504 1.00 11.04 217 PRO B C 1
ATOM 7630 O O . PRO B 1 219 ? 0.610 66.094 12.512 1.00 13.52 217 PRO B O 1
ATOM 7641 N N . LYS B 1 220 ? 1.698 65.340 10.687 1.00 10.46 218 LYS B N 1
ATOM 7642 C CA . LYS B 1 220 ? 2.841 66.227 10.879 1.00 10.74 218 LYS B CA 1
ATOM 7643 C C . LYS B 1 220 ? 3.432 66.583 9.527 1.00 10.39 218 LYS B C 1
ATOM 7644 O O . LYS B 1 220 ? 3.373 65.793 8.577 1.00 10.47 218 LYS B O 1
ATOM 7663 N N . GLU B 1 221 ? 4.047 67.767 9.468 1.00 10.50 219 GLU B N 1
ATOM 7664 C CA . GLU B 1 221 ? 4.667 68.244 8.244 1.00 10.29 219 GLU B CA 1
ATOM 7665 C C . GLU B 1 221 ? 6.020 68.851 8.547 1.00 10.13 219 GLU B C 1
ATOM 7666 O O . GLU B 1 221 ? 6.296 69.287 9.665 1.00 11.39 219 GLU B O 1
ATOM 7678 N N . THR B 1 222 ? 6.853 68.916 7.514 1.00 10.51 220 THR B N 1
ATOM 7679 C CA . THR B 1 222 ? 8.130 69.616 7.576 1.00 11.05 220 THR B CA 1
ATOM 7680 C C . THR B 1 222 ? 8.566 69.881 6.148 1.00 10.84 220 THR B C 1
ATOM 7681 O O . THR B 1 222 ? 7.864 69.536 5.198 1.00 10.73 220 THR B O 1
ATOM 7692 N N . SER B 1 223 ? 9.746 70.466 5.998 1.00 11.25 221 SER B N 1
ATOM 7693 C CA . SER B 1 223 ? 10.399 70.485 4.701 1.00 11.38 221 SER B CA 1
ATOM 7694 C C . SER B 1 223 ? 11.883 70.269 4.928 1.00 12.85 221 SER B C 1
ATOM 7695 O O . SER B 1 223 ? 12.412 70.621 5.979 1.00 15.46 221 SER B O 1
ATOM 7703 N N . ILE B 1 224 ? 12.550 69.677 3.945 1.00 13.95 222 ILE B N 1
ATOM 7704 C CA . ILE B 1 224 ? 13.999 69.533 4.032 1.00 14.40 222 ILE B CA 1
ATOM 7705 C C . ILE B 1 224 ? 14.626 69.947 2.707 1.00 12.76 222 ILE B C 1
ATOM 7706 O O . ILE B 1 224 ? 13.980 69.840 1.651 1.00 13.06 222 ILE B O 1
ATOM 7722 N N . PRO B 1 225 ? 15.877 70.404 2.716 1.00 12.99 223 PRO B N 1
ATOM 7723 C CA A PRO B 1 225 ? 16.520 70.834 1.470 0.72 13.65 223 PRO B CA 1
ATOM 7724 C CA B PRO B 1 225 ? 16.507 70.836 1.465 0.28 13.06 223 PRO B CA 1
ATOM 7725 C C . PRO B 1 225 ? 16.624 69.679 0.489 1.00 12.48 223 PRO B C 1
ATOM 7726 O O . PRO B 1 225 ? 16.738 68.514 0.883 1.00 13.18 223 PRO B O 1
ATOM 7746 N N . ILE B 1 226 ? 16.615 70.019 -0.808 1.00 12.20 224 ILE B N 1
ATOM 7747 C CA . ILE B 1 226 ? 16.664 68.978 -1.830 1.00 12.38 224 ILE B CA 1
ATOM 7748 C C . ILE B 1 226 ? 17.866 68.055 -1.658 1.00 12.36 224 ILE B C 1
ATOM 7749 O O . ILE B 1 226 ? 17.761 66.865 -1.952 1.00 13.96 224 ILE B O 1
ATOM 7765 N N . ASP B 1 227 ? 19.017 68.563 -1.190 1.00 12.64 225 ASP B N 1
ATOM 7766 C CA . ASP B 1 227 ? 20.191 67.702 -1.032 1.00 14.13 225 ASP B CA 1
ATOM 7767 C C . ASP B 1 227 ? 19.998 66.679 0.076 1.00 14.14 225 ASP B C 1
ATOM 7768 O O . ASP B 1 227 ? 20.472 65.544 -0.032 1.00 16.48 225 ASP B O 1
ATOM 7777 N N . GLU B 1 228 ? 19.317 67.059 1.152 1.00 13.77 226 GLU B N 1
ATOM 7778 C CA . GLU B 1 228 ? 19.051 66.099 2.218 1.00 14.45 226 GLU B CA 1
ATOM 7779 C C . GLU B 1 228 ? 18.011 65.082 1.775 1.00 12.31 226 GLU B C 1
ATOM 7780 O O . GLU B 1 228 ? 18.120 63.890 2.084 1.00 13.61 226 GLU B O 1
ATOM 7792 N N . PHE B 1 229 ? 17.009 65.526 1.026 1.00 13.09 227 PHE B N 1
ATOM 7793 C CA . PHE B 1 229 ? 16.003 64.594 0.559 1.00 12.69 227 PHE B CA 1
ATOM 7794 C C . PHE B 1 229 ? 16.604 63.603 -0.421 1.00 12.46 227 PHE B C 1
ATOM 7795 O O . PHE B 1 229 ? 16.233 62.422 -0.417 1.00 12.48 227 PHE B O 1
ATOM 7812 N N . PHE B 1 230 ? 17.533 64.072 -1.266 1.00 11.77 228 PHE B N 1
ATOM 7813 C CA . PHE B 1 230 ? 18.260 63.170 -2.149 1.00 12.56 228 PHE B CA 1
ATOM 7814 C C . PHE B 1 230 ? 18.901 62.033 -1.359 1.00 12.35 228 PHE B C 1
ATOM 7815 O O . PHE B 1 230 ? 18.859 60.869 -1.783 1.00 13.74 228 PHE B O 1
ATOM 7832 N N . GLU B 1 231 ? 19.471 62.339 -0.192 1.00 12.84 229 GLU B N 1
ATOM 7833 C CA . GLU B 1 231 ? 20.105 61.293 0.602 1.00 13.59 229 GLU B CA 1
ATOM 7834 C C . GLU B 1 231 ? 19.088 60.294 1.134 1.00 14.08 229 GLU B C 1
ATOM 7835 O O . GLU B 1 231 ? 19.371 59.098 1.174 1.00 15.70 229 GLU B O 1
ATOM 7847 N N . VAL B 1 232 ? 17.901 60.758 1.540 1.00 13.46 230 VAL B N 1
ATOM 7848 C CA . VAL B 1 232 ? 16.838 59.843 1.957 1.00 14.15 230 VAL B CA 1
ATOM 7849 C C . VAL B 1 232 ? 16.497 58.903 0.815 1.00 13.44 230 VAL B C 1
ATOM 7850 O O . VAL B 1 232 ? 16.348 57.689 1.006 1.00 16.74 230 VAL B O 1
ATOM 7863 N N . CYS B 1 233 ? 16.388 59.448 -0.399 1.00 13.82 231 CYS B N 1
ATOM 7864 C CA . CYS B 1 233 ? 16.060 58.622 -1.550 1.00 15.49 231 CYS B CA 1
ATOM 7865 C C . CYS B 1 233 ? 17.145 57.583 -1.789 1.00 14.66 231 CYS B C 1
ATOM 7866 O O . CYS B 1 233 ? 16.850 56.427 -2.101 1.00 16.60 231 CYS B O 1
ATOM 7874 N N . MET B 1 234 ? 18.409 57.985 -1.679 1.00 14.44 232 MET B N 1
ATOM 7875 C CA . MET B 1 234 ? 19.513 57.071 -1.934 1.00 16.65 232 MET B CA 1
ATOM 7876 C C . MET B 1 234 ? 19.655 56.015 -0.863 1.00 17.29 232 MET B C 1
ATOM 7877 O O . MET B 1 234 ? 20.269 54.981 -1.117 1.00 18.67 232 MET B O 1
ATOM 7891 N N . MET B 1 235 ? 19.120 56.258 0.326 1.00 16.89 233 MET B N 1
ATOM 7892 C CA . MET B 1 235 ? 19.142 55.244 1.367 1.00 18.69 233 MET B CA 1
ATOM 7893 C C . MET B 1 235 ? 18.157 54.132 1.045 1.00 21.36 233 MET B C 1
ATOM 7894 O O . MET B 1 235 ? 18.449 52.958 1.297 1.00 25.38 233 MET B O 1
ATOM 7908 N N . ILE B 1 236 ? 17.017 54.485 0.441 1.00 19.50 234 ILE B N 1
ATOM 7909 C CA . ILE B 1 236 ? 15.841 53.612 0.292 1.00 23.45 234 ILE B CA 1
ATOM 7910 C C . ILE B 1 236 ? 15.870 52.886 -1.045 1.00 21.04 234 ILE B C 1
ATOM 7911 O O . ILE B 1 236 ? 15.683 51.669 -1.138 1.00 21.49 234 ILE B O 1
ATOM 7927 N N . ILE B 1 237 ? 16.078 53.645 -2.111 1.00 19.41 235 ILE B N 1
ATOM 7928 C CA . ILE B 1 237 ? 15.848 53.114 -3.450 1.00 18.10 235 ILE B CA 1
ATOM 7929 C C . ILE B 1 237 ? 16.715 51.906 -3.767 1.00 17.15 235 ILE B C 1
ATOM 7930 O O . ILE B 1 237 ? 16.204 50.950 -4.362 1.00 16.77 235 ILE B O 1
ATOM 7946 N N . PRO B 1 238 ? 17.999 51.864 -3.413 1.00 17.83 236 PRO B N 1
ATOM 7947 C CA . PRO B 1 238 ? 18.807 50.692 -3.774 1.00 19.40 236 PRO B CA 1
ATOM 7948 C C . PRO B 1 238 ? 18.268 49.383 -3.235 1.00 19.88 236 PRO B C 1
ATOM 7949 O O . PRO B 1 238 ? 18.507 48.335 -3.851 1.00 21.06 236 PRO B O 1
ATOM 7960 N N . TYR B 1 239 ? 17.557 49.399 -2.105 1.00 19.04 237 TYR B N 1
ATOM 7961 C CA . TYR B 1 239 ? 16.965 48.188 -1.550 1.00 20.33 237 TYR B CA 1
ATOM 7962 C C . TYR B 1 239 ? 15.608 47.847 -2.152 1.00 18.17 237 TYR B C 1
ATOM 7963 O O . TYR B 1 239 ? 15.153 46.707 -2.002 1.00 22.28 237 TYR B O 1
ATOM 7981 N N . LEU B 1 240 ? 14.971 48.782 -2.857 1.00 16.54 238 LEU B N 1
ATOM 7982 C CA . LEU B 1 240 ? 13.726 48.491 -3.552 1.00 16.19 238 LEU B CA 1
ATOM 7983 C C . LEU B 1 240 ? 13.949 47.940 -4.950 1.00 15.51 238 LEU B C 1
ATOM 7984 O O . LEU B 1 240 ? 13.168 47.103 -5.410 1.00 16.26 238 LEU B O 1
ATOM 8000 N N . LEU B 1 241 ? 14.984 48.387 -5.645 1.00 15.30 239 LEU B N 1
ATOM 8001 C CA . LEU B 1 241 ? 15.131 47.979 -7.035 1.00 15.96 239 LEU B CA 1
ATOM 8002 C C . LEU B 1 241 ? 15.304 46.480 -7.218 1.00 17.01 239 LEU B C 1
ATOM 8003 O O . LEU B 1 241 ? 14.781 45.954 -8.214 1.00 17.74 239 LEU B O 1
ATOM 8019 N N . PRO B 1 242 ? 16.024 45.753 -6.358 1.00 17.16 240 PRO B N 1
ATOM 8020 C CA . PRO B 1 242 ? 16.153 44.300 -6.567 1.00 18.22 240 PRO B CA 1
ATOM 8021 C C . PRO B 1 242 ? 14.836 43.575 -6.442 1.00 18.62 240 PRO B C 1
ATOM 8022 O O . PRO B 1 242 ? 14.709 42.452 -6.956 1.00 20.69 240 PRO B O 1
ATOM 8033 N N . LYS B 1 243 ? 13.866 44.183 -5.752 1.00 19.46 241 LYS B N 1
ATOM 8034 C CA . LYS B 1 243 ? 12.531 43.633 -5.544 1.00 20.05 241 LYS B CA 1
ATOM 8035 C C . LYS B 1 243 ? 11.551 44.037 -6.639 1.00 18.17 241 LYS B C 1
ATOM 8036 O O . LYS B 1 243 ? 10.655 43.267 -6.987 1.00 21.16 241 LYS B O 1
ATOM 8055 N N . PHE B 1 244 ? 11.663 45.252 -7.167 1.00 15.70 242 PHE B N 1
ATOM 8056 C CA . PHE B 1 244 ? 10.638 45.762 -8.057 1.00 15.79 242 PHE B CA 1
ATOM 8057 C C . PHE B 1 244 ? 11.039 45.820 -9.516 1.00 15.50 242 PHE B C 1
ATOM 8058 O O . PHE B 1 244 ? 10.156 45.947 -10.359 1.00 17.43 242 PHE B O 1
ATOM 8075 N N . TRP B 1 245 ? 12.325 45.728 -9.829 1.00 14.79 243 TRP B N 1
ATOM 8076 C CA . TRP B 1 245 ? 12.796 45.767 -11.202 1.00 15.69 243 TRP B CA 1
ATOM 8077 C C . TRP B 1 245 ? 13.439 44.437 -11.595 1.00 15.79 243 TRP B C 1
ATOM 8078 O O . TRP B 1 245 ? 13.948 43.686 -10.758 1.00 18.99 243 TRP B O 1
ATOM 8099 N N . THR B 1 246 ? 13.444 44.165 -12.899 1.00 16.62 244 THR B N 1
ATOM 8100 C CA . THR B 1 246 ? 14.194 43.032 -13.415 1.00 17.58 244 THR B CA 1
ATOM 8101 C C . THR B 1 246 ? 15.683 43.366 -13.468 1.00 17.25 244 THR B C 1
ATOM 8102 O O . THR B 1 246 ? 16.097 44.528 -13.407 1.00 17.67 244 THR B O 1
ATOM 8113 N N . GLU B 1 247 ? 16.500 42.325 -13.603 1.00 17.96 245 GLU B N 1
ATOM 8114 C CA . GLU B 1 247 ? 17.931 42.539 -13.780 1.00 18.30 245 GLU B CA 1
ATOM 8115 C C . GLU B 1 247 ? 18.205 43.419 -14.995 1.00 18.12 245 GLU B C 1
ATOM 8116 O O . GLU B 1 247 ? 19.054 44.312 -14.940 1.00 18.90 245 GLU B O 1
ATOM 8120 N N . GLU B 1 248 ? 17.486 43.193 -16.094 1.00 17.89 246 GLU B N 1
ATOM 8121 C CA . GLU B 1 248 ? 17.683 44.001 -17.289 1.00 18.93 246 GLU B CA 1
ATOM 8122 C C . GLU B 1 248 ? 17.321 45.459 -17.039 1.00 19.08 246 GLU B C 1
ATOM 8123 O O . GLU B 1 248 ? 18.021 46.370 -17.498 1.00 19.13 246 GLU B O 1
ATOM 8135 N N . GLN B 1 249 ? 16.218 45.710 -16.331 1.00 18.32 247 GLN B N 1
ATOM 8136 C CA . GLN B 1 249 ? 15.865 47.085 -15.992 1.00 17.54 247 GLN B CA 1
ATOM 8137 C C . GLN B 1 249 ? 16.945 47.737 -15.139 1.00 17.24 247 GLN B C 1
ATOM 8138 O O . GLN B 1 249 ? 17.292 48.904 -15.346 1.00 18.10 247 GLN B O 1
ATOM 8152 N N . ARG B 1 250 ? 17.515 46.990 -14.200 1.00 18.06 248 ARG B N 1
ATOM 8153 C CA . ARG B 1 250 ? 18.576 47.550 -13.376 1.00 17.64 248 ARG B CA 1
ATOM 8154 C C . ARG B 1 250 ? 19.809 47.851 -14.222 1.00 17.46 248 ARG B C 1
ATOM 8155 O O . ARG B 1 250 ? 20.405 48.928 -14.100 1.00 18.37 248 ARG B O 1
ATOM 8176 N N . GLU B 1 251 ? 20.192 46.920 -15.102 1.00 18.92 249 GLU B N 1
ATOM 8177 C CA . GLU B 1 251 ? 21.362 47.139 -15.947 1.00 19.08 249 GLU B CA 1
ATOM 8178 C C . GLU B 1 251 ? 21.172 48.337 -16.867 1.00 19.81 249 GLU B C 1
ATOM 8179 O O . GLU B 1 251 ? 22.135 49.052 -17.170 1.00 22.51 249 GLU B O 1
ATOM 8191 N N . SER B 1 252 ? 19.936 48.589 -17.285 1.00 19.57 250 SER B N 1
ATOM 8192 C CA . SER B 1 252 ? 19.640 49.669 -18.212 1.00 20.25 250 SER B CA 1
ATOM 8193 C C . SER B 1 252 ? 19.478 51.025 -17.518 1.00 20.00 250 SER B C 1
ATOM 8194 O O . SER B 1 252 ? 19.774 52.064 -18.119 1.00 24.31 250 SER B O 1
ATOM 8202 N N . HIS B 1 253 ? 19.028 51.054 -16.266 1.00 16.57 251 HIS B N 1
ATOM 8203 C CA . HIS B 1 253 ? 18.578 52.303 -15.656 1.00 16.63 251 HIS B CA 1
ATOM 8204 C C . HIS B 1 253 ? 19.098 52.582 -14.256 1.00 16.03 251 HIS B C 1
ATOM 8205 O O . HIS B 1 253 ? 19.029 53.737 -13.832 1.00 16.55 251 HIS B O 1
ATOM 8219 N N . GLU B 1 254 ? 19.545 51.580 -13.494 1.00 16.57 252 GLU B N 1
ATOM 8220 C CA . GLU B 1 254 ? 19.881 51.853 -12.099 1.00 16.48 252 GLU B CA 1
ATOM 8221 C C . GLU B 1 254 ? 20.965 52.920 -11.967 1.00 14.74 252 GLU B C 1
ATOM 8222 O O . GLU B 1 254 ? 20.903 53.765 -11.066 1.00 16.14 252 GLU B O 1
ATOM 8234 N N . LYS B 1 255 ? 21.971 52.899 -12.842 1.00 15.46 253 LYS B N 1
ATOM 8235 C CA . LYS B 1 255 ? 23.050 53.875 -12.764 1.00 16.06 253 LYS B CA 1
ATOM 8236 C C . LYS B 1 255 ? 22.568 55.294 -13.034 1.00 15.33 253 LYS B C 1
ATOM 8237 O O . LYS B 1 255 ? 23.240 56.241 -12.626 1.00 17.24 253 LYS B O 1
ATOM 8241 N N . ASP B 1 256 ? 21.417 55.455 -13.682 1.00 16.51 254 ASP B N 1
ATOM 8242 C CA . ASP B 1 256 ? 20.840 56.765 -13.962 1.00 15.61 254 ASP B CA 1
ATOM 8243 C C . ASP B 1 256 ? 19.956 57.283 -12.842 1.00 14.31 254 ASP B C 1
ATOM 8244 O O . ASP B 1 256 ? 19.619 58.468 -12.840 1.00 15.78 254 ASP B O 1
ATOM 8253 N N . VAL B 1 257 ? 19.568 56.442 -11.891 1.00 14.43 255 VAL B N 1
ATOM 8254 C CA . VAL B 1 257 ? 18.620 56.878 -10.865 1.00 14.91 255 VAL B CA 1
ATOM 8255 C C . VAL B 1 257 ? 19.124 58.086 -10.087 1.00 14.40 255 VAL B C 1
ATOM 8256 O O . VAL B 1 257 ? 18.341 59.026 -9.877 1.00 14.43 255 VAL B O 1
ATOM 8269 N N . PRO B 1 258 ? 20.377 58.140 -9.637 1.00 14.32 256 PRO B N 1
ATOM 8270 C CA . PRO B 1 258 ? 20.814 59.334 -8.907 1.00 13.93 256 PRO B CA 1
ATOM 8271 C C . PRO B 1 258 ? 20.646 60.627 -9.695 1.00 13.19 256 PRO B C 1
ATOM 8272 O O . PRO B 1 258 ? 20.131 61.617 -9.156 1.00 13.87 256 PRO B O 1
ATOM 8283 N N . MET B 1 259 ? 20.999 60.625 -10.982 1.00 13.81 257 MET B N 1
ATOM 8284 C CA . MET B 1 259 ? 20.848 61.825 -11.793 1.00 13.66 257 MET B CA 1
ATOM 8285 C C . MET B 1 259 ? 19.382 62.153 -12.003 1.00 13.89 257 MET B C 1
ATOM 8286 O O . MET B 1 259 ? 18.989 63.322 -11.968 1.00 14.21 257 MET B O 1
ATOM 8300 N N . VAL B 1 260 ? 18.556 61.133 -12.233 1.00 14.40 258 VAL B N 1
ATOM 8301 C CA . VAL B 1 260 ? 17.127 61.367 -12.396 1.00 14.95 258 VAL B CA 1
ATOM 8302 C C . VAL B 1 260 ? 16.561 62.024 -11.148 1.00 14.69 258 VAL B C 1
ATOM 8303 O O . VAL B 1 260 ? 15.744 62.956 -11.226 1.00 15.69 258 VAL B O 1
ATOM 8316 N N . LEU B 1 261 ? 16.973 61.542 -9.978 1.00 13.91 259 LEU B N 1
ATOM 8317 C CA . LEU B 1 261 ? 16.489 62.127 -8.735 1.00 13.61 259 LEU B CA 1
ATOM 8318 C C . LEU B 1 261 ? 16.943 63.569 -8.594 1.00 12.73 259 LEU B C 1
ATOM 8319 O O . LEU B 1 261 ? 16.146 64.442 -8.238 1.00 12.92 259 LEU B O 1
ATOM 8335 N N . ARG B 1 262 ? 18.230 63.825 -8.820 1.00 12.10 260 ARG B N 1
ATOM 8336 C CA . ARG B 1 262 ? 18.723 65.199 -8.742 1.00 13.06 260 ARG B CA 1
ATOM 8337 C C . ARG B 1 262 ? 17.910 66.109 -9.650 1.00 13.31 260 ARG B C 1
ATOM 8338 O O . ARG B 1 262 ? 17.473 67.192 -9.247 1.00 14.34 260 ARG B O 1
ATOM 8359 N N . GLN B 1 263 ? 17.728 65.697 -10.903 1.00 13.30 261 GLN B N 1
ATOM 8360 C CA . GLN B 1 263 ? 17.054 66.557 -11.865 1.00 13.92 261 GLN B CA 1
ATOM 8361 C C . GLN B 1 263 ? 15.601 66.764 -11.482 1.00 14.27 261 GLN B C 1
ATOM 8362 O O . GLN B 1 263 ? 15.087 67.887 -11.565 1.00 15.17 261 GLN B O 1
ATOM 8376 N N . TYR B 1 264 ? 14.915 65.692 -11.080 1.00 13.72 262 TYR B N 1
ATOM 8377 C CA . TYR B 1 264 ? 13.521 65.826 -10.680 1.00 14.72 262 TYR B CA 1
ATOM 8378 C C . TYR B 1 264 ? 13.385 66.796 -9.512 1.00 14.18 262 TYR B C 1
ATOM 8379 O O . TYR B 1 264 ? 12.508 67.671 -9.512 1.00 14.85 262 TYR B O 1
ATOM 8397 N N . LEU B 1 265 ? 14.253 66.665 -8.518 1.00 13.35 263 LEU B N 1
ATOM 8398 C CA . LEU B 1 265 ? 14.123 67.500 -7.330 1.00 12.30 263 LEU B CA 1
ATOM 8399 C C . LEU B 1 265 ? 14.384 68.970 -7.647 1.00 11.91 263 LEU B C 1
ATOM 8400 O O . LEU B 1 265 ? 13.634 69.852 -7.208 1.00 13.83 263 LEU B O 1
ATOM 8416 N N . GLN B 1 266 ? 15.443 69.264 -8.397 1.00 12.88 264 GLN B N 1
ATOM 8417 C CA A GLN B 1 266 ? 15.724 70.660 -8.703 0.53 13.78 264 GLN B CA 1
ATOM 8418 C CA B GLN B 1 266 ? 15.734 70.655 -8.732 0.47 13.87 264 GLN B CA 1
ATOM 8419 C C . GLN B 1 266 ? 14.672 71.235 -9.646 1.00 13.95 264 GLN B C 1
ATOM 8420 O O . GLN B 1 266 ? 14.281 72.394 -9.500 1.00 15.22 264 GLN B O 1
ATOM 8446 N N . ASP B 1 267 ? 14.197 70.444 -10.613 1.00 14.51 265 ASP B N 1
ATOM 8447 C CA . ASP B 1 267 ? 13.171 70.934 -11.531 1.00 16.85 265 ASP B CA 1
ATOM 8448 C C . ASP B 1 267 ? 11.848 71.177 -10.810 1.00 16.82 265 ASP B C 1
ATOM 8449 O O . ASP B 1 267 ? 11.115 72.114 -11.146 1.00 20.03 265 ASP B O 1
ATOM 8458 N N . THR B 1 268 ? 11.531 70.359 -9.811 1.00 15.19 266 THR B N 1
ATOM 8459 C CA . THR B 1 268 ? 10.227 70.454 -9.167 1.00 14.90 266 THR B CA 1
ATOM 8460 C C . THR B 1 268 ? 10.225 71.454 -8.022 1.00 15.14 266 THR B C 1
ATOM 8461 O O . THR B 1 268 ? 9.234 72.164 -7.820 1.00 17.86 266 THR B O 1
ATOM 8472 N N . TYR B 1 269 ? 11.309 71.500 -7.247 1.00 13.86 267 TYR B N 1
ATOM 8473 C CA . TYR B 1 269 ? 11.361 72.277 -6.021 1.00 14.55 267 TYR B CA 1
ATOM 8474 C C . TYR B 1 269 ? 12.324 73.455 -6.078 1.00 14.68 267 TYR B C 1
ATOM 8475 O O . TYR B 1 269 ? 12.294 74.302 -5.180 1.00 16.39 267 TYR B O 1
ATOM 8493 N N . GLY B 1 270 ? 13.155 73.539 -7.092 1.00 14.38 268 GLY B N 1
ATOM 8494 C CA . GLY B 1 270 ? 14.124 74.616 -7.211 1.00 15.22 268 GLY B CA 1
ATOM 8495 C C . GLY B 1 270 ? 15.514 74.152 -6.836 1.00 14.66 268 GLY B C 1
ATOM 8496 O O . GLY B 1 270 ? 15.695 73.252 -6.014 1.00 15.68 268 GLY B O 1
ATOM 8500 N N . ALA B 1 271 ? 16.521 74.753 -7.473 1.00 14.98 269 ALA B N 1
ATOM 8501 C CA . ALA B 1 271 ? 17.911 74.404 -7.218 1.00 14.95 269 ALA B CA 1
ATOM 8502 C C . ALA B 1 271 ? 18.342 74.714 -5.792 1.00 16.83 269 ALA B C 1
ATOM 8503 O O . ALA B 1 271 ? 19.297 74.100 -5.305 1.00 19.69 269 ALA B O 1
ATOM 8510 N N . ASN B 1 272 ? 17.666 75.650 -5.127 1.00 17.18 270 ASN B N 1
ATOM 8511 C CA . ASN B 1 272 ? 17.892 75.974 -3.722 1.00 19.79 270 ASN B CA 1
ATOM 8512 C C . ASN B 1 272 ? 16.662 75.643 -2.893 1.00 18.30 270 ASN B C 1
ATOM 8513 O O . ASN B 1 272 ? 16.449 76.233 -1.826 1.00 21.29 270 ASN B O 1
ATOM 8524 N N . GLY B 1 273 ? 15.841 74.726 -3.367 1.00 15.47 271 GLY B N 1
ATOM 8525 C CA . GLY B 1 273 ? 14.525 74.551 -2.808 1.00 16.19 271 GLY B CA 1
ATOM 8526 C C . GLY B 1 273 ? 14.456 73.581 -1.643 1.00 13.19 271 GLY B C 1
ATOM 8527 O O . GLY B 1 273 ? 15.396 72.865 -1.300 1.00 14.05 271 GLY B O 1
ATOM 8531 N N . GLN B 1 274 ? 13.286 73.587 -1.030 1.00 13.55 272 GLN B N 1
ATOM 8532 C CA . GLN B 1 274 ? 12.913 72.703 0.055 1.00 13.12 272 GLN B CA 1
ATOM 8533 C C . GLN B 1 274 ? 11.853 71.752 -0.467 1.00 13.04 272 GLN B C 1
ATOM 8534 O O . GLN B 1 274 ? 10.966 72.157 -1.221 1.00 14.68 272 GLN B O 1
ATOM 8548 N N . VAL B 1 275 ? 11.921 70.501 -0.031 1.00 12.11 273 VAL B N 1
ATOM 8549 C CA . VAL B 1 275 ? 10.923 69.493 -0.375 1.00 11.82 273 VAL B CA 1
ATOM 8550 C C . VAL B 1 275 ? 9.881 69.472 0.740 1.00 10.79 273 VAL B C 1
ATOM 8551 O O . VAL B 1 275 ? 10.217 69.086 1.873 1.00 10.92 273 VAL B O 1
ATOM 8564 N N . PRO B 1 276 ? 8.627 69.842 0.472 1.00 10.89 274 PRO B N 1
ATOM 8565 C CA . PRO B 1 276 ? 7.585 69.748 1.501 1.00 11.16 274 PRO B CA 1
ATOM 8566 C C . PRO B 1 276 ? 7.194 68.299 1.739 1.00 11.26 274 PRO B C 1
ATOM 8567 O O . PRO B 1 276 ? 6.916 67.544 0.804 1.00 12.13 274 PRO B O 1
ATOM 8578 N N . LEU B 1 277 ? 7.176 67.922 3.008 1.00 11.32 275 LEU B N 1
ATOM 8579 C CA . LEU B 1 277 ? 6.878 66.562 3.424 1.00 11.28 275 LEU B CA 1
ATOM 8580 C C . LEU B 1 277 ? 5.717 66.553 4.404 1.00 10.08 275 LEU B C 1
ATOM 8581 O O . LEU B 1 277 ? 5.519 67.493 5.179 1.00 11.14 275 LEU B O 1
ATOM 8597 N N . GLU B 1 278 ? 4.941 65.469 4.358 1.00 10.80 276 GLU B N 1
ATOM 8598 C CA . GLU B 1 278 ? 3.812 65.338 5.251 1.00 10.39 276 GLU B CA 1
ATOM 8599 C C . GLU B 1 278 ? 3.526 63.863 5.485 1.00 10.47 276 GLU B C 1
ATOM 8600 O O . GLU B 1 278 ? 3.791 63.006 4.633 1.00 12.79 276 GLU B O 1
ATOM 8612 N N . ALA B 1 279 ? 2.991 63.579 6.661 1.00 10.43 277 ALA B N 1
ATOM 8613 C CA . ALA B 1 279 ? 2.720 62.212 7.045 1.00 10.37 277 ALA B CA 1
ATOM 8614 C C . ALA B 1 279 ? 1.566 62.162 8.026 1.00 10.21 277 ALA B C 1
ATOM 8615 O O . ALA B 1 279 ? 1.214 63.158 8.662 1.00 11.25 277 ALA B O 1
ATOM 8622 N N . VAL B 1 280 ? 1.017 60.958 8.170 1.00 10.62 278 VAL B N 1
ATOM 8623 C CA . VAL B 1 280 ? 0.163 60.600 9.287 1.00 11.68 278 VAL B CA 1
ATOM 8624 C C . VAL B 1 280 ? 0.770 59.346 9.894 1.00 10.25 278 VAL B C 1
ATOM 8625 O O . VAL B 1 280 ? 1.003 58.361 9.183 1.00 10.88 278 VAL B O 1
ATOM 8638 N N . ALA B 1 281 ? 1.052 59.390 11.185 1.00 10.88 279 ALA B N 1
ATOM 8639 C CA . ALA B 1 281 ? 1.503 58.234 11.940 1.00 10.59 279 ALA B CA 1
ATOM 8640 C C . ALA B 1 281 ? 0.442 57.843 12.961 1.00 10.64 279 ALA B C 1
ATOM 8641 O O . ALA B 1 281 ? -0.296 58.679 13.478 1.00 12.24 279 ALA B O 1
ATOM 8648 N N . LEU B 1 282 ? 0.372 56.548 13.244 1.00 10.85 280 LEU B N 1
ATOM 8649 C CA . LEU B 1 282 ? -0.488 56.021 14.295 1.00 10.50 280 LEU B CA 1
ATOM 8650 C C . LEU B 1 282 ? 0.323 55.937 15.576 1.00 10.89 280 LEU B C 1
ATOM 8651 O O . LEU B 1 282 ? 1.371 55.286 15.618 1.00 10.95 280 LEU B O 1
ATOM 8667 N N . ILE B 1 283 ? -0.155 56.613 16.606 1.00 10.97 281 ILE B N 1
ATOM 8668 C CA . ILE B 1 283 ? 0.496 56.634 17.907 1.00 10.81 281 ILE B CA 1
ATOM 8669 C C . ILE B 1 283 ? -0.323 55.740 18.817 1.00 11.69 281 ILE B C 1
ATOM 8670 O O . ILE B 1 283 ? -1.490 56.035 19.098 1.00 13.23 281 ILE B O 1
ATOM 8686 N N . THR B 1 284 ? 0.275 54.621 19.219 1.00 11.94 282 THR B N 1
ATOM 8687 C CA . THR B 1 284 ? -0.391 53.564 19.967 1.00 12.61 282 THR B CA 1
ATOM 8688 C C . THR B 1 284 ? 0.150 53.508 21.382 1.00 12.49 282 THR B C 1
ATOM 8689 O O . THR B 1 284 ? 1.365 53.536 21.586 1.00 12.65 282 THR B O 1
ATOM 8700 N N . THR B 1 285 ? -0.747 53.398 22.348 1.00 12.82 283 THR B N 1
ATOM 8701 C CA . THR B 1 285 ? -0.343 53.133 23.717 1.00 13.42 283 THR B CA 1
ATOM 8702 C C . THR B 1 285 ? -1.176 51.987 24.261 1.00 14.84 283 THR B C 1
ATOM 8703 O O . THR B 1 285 ? -2.341 51.833 23.906 1.00 14.78 283 THR B O 1
ATOM 8714 N N . GLY B 1 286 ? -0.561 51.184 25.112 1.00 15.36 284 GLY B N 1
ATOM 8715 C CA . GLY B 1 286 ? -1.255 50.087 25.760 1.00 15.12 284 GLY B CA 1
ATOM 8716 C C . GLY B 1 286 ? -0.654 49.818 27.120 1.00 14.70 284 GLY B C 1
ATOM 8717 O O . GLY B 1 286 ? 0.536 50.051 27.351 1.00 15.42 284 GLY B O 1
ATOM 8721 N N . LEU B 1 287 ? -1.490 49.309 28.022 1.00 15.35 285 LEU B N 1
ATOM 8722 C CA . LEU B 1 287 ? -1.120 49.014 29.399 1.00 16.77 285 LEU B CA 1
ATOM 8723 C C . LEU B 1 287 ? -0.966 47.512 29.569 1.00 17.37 285 LEU B C 1
ATOM 8724 O O . LEU B 1 287 ? -1.856 46.744 29.185 1.00 18.64 285 LEU B O 1
ATOM 8740 N N . LYS B 1 288 ? 0.140 47.095 30.161 1.00 17.31 286 LYS B N 1
ATOM 8741 C CA . LYS B 1 288 ? 0.261 45.707 30.560 1.00 20.42 286 LYS B CA 1
ATOM 8742 C C . LYS B 1 288 ? -0.422 45.519 31.904 1.00 23.18 286 LYS B C 1
ATOM 8743 O O . LYS B 1 288 ? -0.026 46.170 32.879 1.00 23.62 286 LYS B O 1
ATOM 8762 N N . PRO B 1 289 ? -1.425 44.634 32.014 1.00 25.71 287 PRO B N 1
ATOM 8763 C CA . PRO B 1 289 ? -2.187 44.457 33.256 1.00 30.40 287 PRO B CA 1
ATOM 8764 C C . PRO B 1 289 ? -1.336 44.038 34.450 1.00 30.98 287 PRO B C 1
ATOM 8765 O O . PRO B 1 289 ? -1.685 44.300 35.608 1.00 31.44 287 PRO B O 1
#

Foldseek 3Di:
DDDLLQDPLLLVLVVLVCVVLLLCLLVQVVVQCPQPDPDPQAEEEAEQQQLNSNVLNCQVRHDPVSLVGYAYEYEHQHPSSQVNNVVVCVVSVRGNYDYDHAQLLHGPAAFQAGQEYEARAPQLVHQHNLSSLLSVLRRHHAFHKYKYKAFQDKCLQVLLVVLVCVDPDNFDGDDRQCSSPVRHHDQNPPVSVVVSNVVSAWPPKDKDKDKDKDWAWLVSSLSVCVSPVVVCCVVGHDPVCCVVPVVPSSVSSQVSSCVPANNGGIGMIITIMIIMMTGRD/DDDLLQDPLLLVLVVLVCVVLLLCLLVLVVVQCPQPDPDPQAEEEAEQQQLNSNVLNCQVRHDPVNLVGYAYEYEHQYPSSQVNNVVVCVVSVRGNYDYDHAQLLHGPAAFQAGQEYEARAPQLVHLHNLSSLLSVLRRHHAQHKYKYKAFQDKCLQVLLVVLVCVDPDNFDGDDRQCVSPVRPHDQNPQVSVVVSNVVSPWPPKDKDKDKDKDKAWLVSSLSVCVSPVVVCCVVRHDPVCCVVPVVPSSVSSQVSSCVPANPGGIGIMMGIMIIMMTGND

GO terms:
  GO:0005737 cytoplasm (C, EXP)
  GO:0018708 thiol S-methyltransferase activity (F, EXP)

Organism: Aspergillus fumigatus (strain ATCC MYA-4609 / CBS 101355 / FGSC A1100 / Af293) (NCBI:txid330879)

Nearest PDB structures (foldseek):
  5jgk-assembly2_B  TM=1.001E+00  e=1.195E-59  Aspergillus fumigatus Z5
  5egp-assembly2_B  TM=1.001E+00  e=1.132E-58  Aspergillus fumigatus Z5
  5jgl-assembly2_B  TM=7.131E-01  e=1.911E-49  Aspergillus fumigatus
  5w7m-assembly1_A  TM=9.508E-01  e=3.731E-35  Penicillium rubens Wisconsin 54-1255
  5w7k-assembly1_A  TM=9.536E-01  e=3.352E-33  Penicillium oxalicum

Secondary structure (DSSP, 8-state):
---GGGSHHHHHHHHHHHHHHGGGHHHHHHHHTTTT-S--S-EEEEET-TTTHHHHHHHHHS-HHHHHH-EEEEEES-HHHHHHHHHHHHHHT-SSEEEEE-BTTB--PPTT-EEEEEEES-TTTSS-HHHHHHHHHHHEEEEEEEEEEEEEEESHHHHHHHHHTTSTT------HHHHHTSS-SSTT-HHHHHHHHHHHT-EEEEEEEEEEEEEEEHHHHHHHHHHHHHHHHHHHS-HHHHHHHGGGHHHHHHHHHHHHH-TT-EEEEEEEEEEEEEE--/---GGGSHHHHHHHHHHHHHHGGGHHHHHHHHTGGG---SS-EEEEET-TTTHHHHHHHHHS-HHHHHH-EEEEEES-HHHHHHHHHHHHHHT-SSEEEEE-BTTB--PPTT-EEEEEEES-TTTSS-HHHHHHHHHHHEEEEEEEEEEEEEEESHHHHHHHHHTTSTT------HHHHHTSS-TTTT-HHHHHHHHHHHT-EEEEEEEEEEEEEEEHHHHHHHHHHHHHHHHHHHS-HHHHHHHGGGHHHHHHHHHHHHH-TT-EEEEEEEEEEEEEE--

Sequence (562 aa):
IQNMFQTTKSFVDRYKYTEKLTGLYAQTLVDYSGVANTSQKPLIVLDNACGIGAVSSVLNHHTLQDEAKKTWKLTCGDLSEGMLETTKRRLQDEGWVVNAETKIVNALDTGLPDGHYTHVFVAFGFQSFPDANAALKECCFRILASGGILASSTWQNFNWIPIMKAAIETIPGNLPFPTQQKEFIALHNAGWDSESYIQSEELEKLGFRDVKVIPVPKETSIPIDEFFEVCMMIIIPYLLLPKFWTEEQRESHEKDVPMVLRQYLQDTYGANGQVPLEAVALITTGLKPIQNMFQTKSFVDRYKYTEKLTGLYAQTLVDYSGVANTSSQKPLIIVLDNACGIGAVSSVLNHHTLQDEAKKTWKLTCGDLSEGMLETTKRRLQDEGWVNAETKIVNALDTGLPDGHYTHVFVAFGFQSFPDANAALKECFRILASSGGILASSTWQNFNWIPIMKAAIETIPGNLPFPTQKEFIIALHNAGWDSESYIQSSELEKLGFRDVKVIPVPKETSIPPIDEFFEVCMMIIPYLLPKFWTEEQRESHEKDVPMVLRQYLQQDTYGANGQVPLEAVALITTGLKP

Solvent-accessible surface area: 22571 Å² total; per-residue (Å²): 100,138,23,41,54,44,27,70,57,6,12,98,76,31,108,47,14,28,99,5,17,30,35,1,4,84,11,0,0,73,98,10,26,3,43,139,49,106,42,90,69,9,34,0,0,1,1,27,9,10,12,0,15,1,0,8,24,0,8,137,46,12,132,117,78,31,26,73,91,5,92,0,2,0,0,13,34,0,84,21,6,9,98,32,0,90,123,54,27,122,124,66,47,16,59,76,23,58,28,94,60,2,8,8,22,62,10,72,14,70,108,37,72,6,15,1,0,1,0,22,23,2,0,20,40,19,22,21,2,70,21,0,0,45,24,1,46,76,0,0,23,86,28,0,32,0,1,0,1,0,27,39,52,5,27,13,0,51,16,2,61,28,1,1,116,84,9,106,50,138,11,16,8,0,61,42,87,34,44,9,27,22,74,19,64,16,1,33,37,78,86,87,0,74,68,28,0,85,85,47,32,6,42,93,18,106,17,75,55,15,97,69,140,63,55,4,51,13,88,46,0,16,42,5,0,19,14,22,2,40,30,4,2,3,69,7,1,14,46,124,41,41,92,64,32,47,96,68,3,52,118,19,1,90,87,45,3,72,123,67,54,31,90,152,12,88,0,50,2,78,7,35,0,0,2,0,12,2,57,29,103,97,142,22,50,56,27,15,74,64,13,13,99,74,32,114,50,22,26,93,2,16,30,38,1,5,73,12,0,1,82,99,9,33,2,55,141,50,112,73,161,63,8,42,0,0,1,1,25,8,10,12,0,16,2,0,18,26,0,13,162,43,9,138,112,104,33,23,140,74,4,48,2,14,0,0,14,34,0,82,26,6,14,60,27,0,30,142,56,32,135,123,86,50,18,62,78,22,105,42,92,58,3,9,7,20,54,11,73,7,70,106,36,75,5,14,2,0,0,0,21,25,1,0,19,40,19,22,20,2,64,15,0,1,108,25,0,47,75,0,0,25,80,26,1,37,0,0,1,1,0,27,48,70,7,36,10,0,47,16,0,47,36,0,0,111,86,11,108,52,141,8,20,12,0,62,49,64,37,49,12,26,15,64,19,62,16,4,48,36,76,86,85,0,73,64,44,0,87,85,41,16,3,132,98,17,112,12,73,59,12,96,76,127,44,47,4,51,17,85,36,0,17,42,0,0,21,5,26,1,40,44,5,2,4,66,8,1,16,22,115,37,42,141,66,35,46,98,71,2,50,114,24,1,90,84,46,3,74,121,68,55,30,86,154,14,83,0,76,2,90,5,40,0,0,1,0,18,2,56,32,82

Radius of gyration: 25.19 Å; Cα contacts (8 Å, |Δi|>4): 1156; chains: 2; bounding box: 46×69×71 Å

B-factor: mean 22.46, std 8.12, range [9.06, 63.31]

InterPro domains:
  IPR029063 S-adenosyl-L-methionine-dependent methyltransferase superfamily [G3DSA:3.40.50.150] (11-260)
  IPR029063 S-adenosyl-L-methionine-dependent methyltransferase superfamily [SSF53335] (43-260)